Protein AF-A0A2V2VN48-F1 (afdb_monomer_lite)

Secondary structure (DSSP, 8-state):
--------------EEEEEEEETTEEEEEEEETTTTEEEEEEEE----TTS-----SGGGS-TTTHHHHHHHHHH--SEEEEESSS-HHHHHHHHHTT--EEEE-GGGS-GGGHHHHHHHHTTTS-HHHHHHHS-TT-HHHHHHHHHHHHHHHHTT----EEEE---S-B----HHHHHHTTS--EEPPTTGGGT-S--EE-SSHHHHH---SSHHHHHHHHHHHHS-B--HHHHHHHHHHHHHHHSGGGHHHHHHHHHHHTT---SHHHHHHHHTT---HHHHHHHHHHHHHHHHHHHHHGGGGGG-HHHHHHHHH--HHHHHHHHHHHHHHB-----TT-GGGGTS--BPTTS-HHHHHHHHHHHTHHHHHHHHHHHHHHHS-GGG-S--------GGGS--

InterPro domains:
  IPR007696 DNA mismatch repair protein MutS, core [PF05192] (177-345)
  IPR036187 DNA mismatch repair protein MutS, core domain superfamily [SSF48334] (200-385)
  IPR045076 DNA mismatch repair MutS [PTHR11361] (132-385)

Structure (mmCIF, N/CA/C/O backbone):
data_AF-A0A2V2VN48-F1
#
_entry.id   AF-A0A2V2VN48-F1
#
loop_
_atom_site.group_PDB
_atom_site.id
_atom_site.type_symbol
_atom_site.label_atom_id
_atom_site.label_alt_id
_atom_site.label_comp_id
_atom_site.label_asym_id
_atom_site.label_entity_id
_atom_site.label_seq_id
_atom_site.pdbx_PDB_ins_code
_atom_site.Cartn_x
_atom_site.Cartn_y
_atom_site.Cartn_z
_atom_site.occupancy
_atom_site.B_iso_or_equiv
_atom_site.auth_seq_id
_atom_site.auth_comp_id
_atom_site.auth_asym_id
_atom_site.auth_atom_id
_atom_site.pdbx_PDB_model_num
ATOM 1 N N . MET A 1 1 ? -18.291 12.230 -41.066 1.00 29.75 1 MET A N 1
ATOM 2 C CA . MET A 1 1 ? -18.701 10.812 -41.078 1.00 29.75 1 MET A CA 1
ATOM 3 C C . MET A 1 1 ? -17.678 10.057 -40.253 1.00 29.75 1 MET A C 1
ATOM 5 O O . MET A 1 1 ? -16.502 10.259 -40.514 1.00 29.75 1 MET A O 1
ATOM 9 N N . SER A 1 2 ? -18.171 9.333 -39.237 1.00 27.48 2 SER A N 1
ATOM 10 C CA . SER A 1 2 ? -17.511 8.338 -38.359 1.00 27.48 2 SER A CA 1
ATOM 11 C C . SER A 1 2 ? -16.099 8.689 -37.853 1.00 27.48 2 SER A C 1
ATOM 13 O O . SER A 1 2 ? -15.142 8.625 -38.608 1.00 27.48 2 SER A O 1
ATOM 15 N N . GLY A 1 3 ? -15.881 9.075 -36.596 1.00 31.27 3 GLY A N 1
ATOM 16 C CA . GLY A 1 3 ? -16.384 8.403 -35.397 1.00 31.27 3 GLY A CA 1
ATOM 17 C C . GLY A 1 3 ? -15.430 7.270 -35.024 1.00 31.27 3 GLY A C 1
ATOM 18 O O . GLY A 1 3 ? -15.748 6.115 -35.269 1.00 31.27 3 GLY A O 1
ATOM 19 N N . ILE A 1 4 ? -14.267 7.612 -34.463 1.00 28.06 4 ILE A N 1
ATOM 20 C CA . ILE A 1 4 ? -13.480 6.682 -33.649 1.00 28.06 4 ILE A CA 1
ATOM 21 C C . ILE A 1 4 ? -13.774 7.103 -32.217 1.00 28.06 4 ILE A C 1
ATOM 23 O O . ILE A 1 4 ? -13.227 8.068 -31.692 1.00 28.06 4 ILE A O 1
ATOM 27 N N . CYS A 1 5 ? -14.801 6.465 -31.670 1.00 27.95 5 CYS A N 1
ATOM 28 C CA . CYS A 1 5 ? -15.087 6.497 -30.255 1.00 27.95 5 CYS A CA 1
ATOM 29 C C . CYS A 1 5 ? -14.060 5.548 -29.639 1.00 27.95 5 CYS A C 1
ATOM 31 O O . CYS A 1 5 ? -14.266 4.338 -29.650 1.00 27.95 5 CYS A O 1
ATOM 33 N N . ASP A 1 6 ? -12.925 6.092 -29.198 1.00 27.70 6 ASP A N 1
ATOM 34 C CA . ASP A 1 6 ? -12.092 5.412 -28.214 1.00 27.70 6 ASP A CA 1
ATOM 35 C C . ASP A 1 6 ? -12.954 5.300 -26.956 1.00 27.70 6 ASP A C 1
ATOM 37 O O . ASP A 1 6 ? -13.036 6.216 -26.137 1.00 27.70 6 ASP A O 1
ATOM 41 N N . THR A 1 7 ? -13.693 4.200 -26.843 1.00 31.44 7 THR A N 1
ATOM 42 C CA . THR A 1 7 ? -14.237 3.759 -25.568 1.00 31.44 7 THR A CA 1
ATOM 43 C C . THR A 1 7 ? -13.041 3.332 -24.734 1.00 31.44 7 THR A C 1
ATOM 45 O O . THR A 1 7 ? -12.671 2.159 -24.704 1.00 31.44 7 THR A O 1
ATOM 48 N N . GLU A 1 8 ? -12.394 4.307 -24.096 1.00 36.44 8 GLU A N 1
ATOM 49 C CA . GLU A 1 8 ? -11.676 4.058 -22.859 1.00 36.44 8 GLU A CA 1
ATOM 50 C C . GLU A 1 8 ? -12.706 3.440 -21.907 1.00 36.44 8 GLU A C 1
ATOM 52 O O . GLU A 1 8 ? -13.520 4.138 -21.305 1.00 36.44 8 GLU A O 1
ATOM 57 N N . GLU A 1 9 ? -12.729 2.110 -21.816 1.00 34.31 9 GLU A N 1
ATOM 58 C CA . GLU A 1 9 ? -13.265 1.448 -20.636 1.00 34.31 9 GLU A CA 1
ATOM 59 C C . GLU A 1 9 ? -12.381 1.904 -19.471 1.00 34.31 9 GLU A C 1
ATOM 61 O O . GLU A 1 9 ? -11.360 1.293 -19.147 1.00 34.31 9 GLU A O 1
ATOM 66 N N . GLU A 1 10 ? -12.729 3.043 -18.867 1.00 38.78 10 GLU A N 1
ATOM 67 C CA . GLU A 1 10 ? -12.328 3.345 -17.505 1.00 38.78 10 GLU A CA 1
ATOM 68 C C . GLU A 1 10 ? -12.779 2.145 -16.678 1.00 38.78 10 GLU A C 1
ATOM 70 O O . GLU A 1 10 ? -13.970 1.959 -16.427 1.00 38.78 10 GLU A O 1
ATOM 75 N N . ILE A 1 11 ? -11.828 1.277 -16.320 1.00 47.75 11 ILE A N 1
ATOM 76 C CA . ILE A 1 11 ? -12.062 0.182 -15.387 1.00 47.75 11 ILE A CA 1
ATOM 77 C C . ILE A 1 11 ? -12.664 0.836 -14.150 1.00 47.75 11 ILE A C 1
ATOM 79 O O . ILE A 1 11 ? -11.958 1.530 -13.416 1.00 47.75 11 ILE A O 1
ATOM 83 N N . ALA A 1 12 ? -13.975 0.670 -13.964 1.00 58.69 12 ALA A N 1
ATOM 84 C CA . ALA A 1 12 ? -14.684 1.285 -12.860 1.00 58.69 12 ALA A CA 1
ATOM 85 C C . ALA A 1 12 ? -13.992 0.846 -11.568 1.00 58.69 12 ALA A C 1
ATOM 87 O O . ALA A 1 12 ? -13.965 -0.340 -11.230 1.00 58.69 12 ALA A O 1
ATOM 88 N N . THR A 1 13 ? -13.365 1.793 -10.878 1.00 74.00 13 THR A N 1
ATOM 89 C CA . THR A 1 13 ? -12.695 1.530 -9.609 1.00 74.00 13 THR A CA 1
ATOM 90 C C . THR A 1 13 ? -13.761 1.419 -8.530 1.00 74.00 13 THR A C 1
ATOM 92 O O . THR A 1 13 ? -14.612 2.301 -8.416 1.00 74.00 13 THR A O 1
ATOM 95 N N . TYR A 1 14 ? -13.740 0.348 -7.747 1.00 85.75 14 TYR A N 1
ATOM 96 C CA . TYR A 1 14 ? -14.704 0.116 -6.680 1.00 85.75 14 TYR A CA 1
ATOM 97 C C . TYR A 1 14 ? -14.052 -0.613 -5.512 1.00 85.75 14 TYR A C 1
ATOM 99 O O . TYR A 1 14 ? -13.048 -1.308 -5.675 1.00 85.75 14 TYR A O 1
ATOM 107 N N . GLU A 1 15 ? -14.661 -0.475 -4.335 1.00 90.31 15 GLU A N 1
ATOM 108 C CA . GLU A 1 15 ? -14.237 -1.192 -3.136 1.00 90.31 15 GLU A CA 1
ATOM 109 C C . GLU A 1 15 ? -15.188 -2.346 -2.797 1.00 90.31 15 GLU A C 1
ATOM 111 O O . GLU A 1 15 ? -16.396 -2.274 -3.050 1.00 90.31 15 GLU A O 1
ATOM 116 N N . VAL A 1 16 ? -14.641 -3.411 -2.215 1.00 96.50 16 VAL A N 1
ATOM 117 C CA . VAL A 1 16 ? -15.399 -4.511 -1.600 1.00 96.50 16 VAL A CA 1
ATOM 118 C C . VAL A 1 16 ? -14.973 -4.608 -0.149 1.00 96.50 16 VAL A C 1
ATOM 120 O O . VAL A 1 16 ? -13.782 -4.655 0.142 1.00 96.50 16 VAL A O 1
ATOM 123 N N . VAL A 1 17 ? -15.938 -4.643 0.760 1.00 97.38 17 VAL A N 1
ATOM 124 C CA . VAL A 1 17 ? -15.679 -4.526 2.194 1.00 97.38 17 VAL A CA 1
ATOM 125 C C . VAL A 1 17 ? -16.260 -5.721 2.940 1.00 97.38 17 VAL A C 1
ATOM 127 O O . VAL A 1 17 ? -17.309 -6.234 2.570 1.00 97.38 17 VAL A O 1
ATOM 130 N N . SER A 1 18 ? -15.591 -6.153 4.001 1.00 97.88 18 SER A N 1
ATOM 131 C CA . SER A 1 18 ? -16.064 -7.117 4.992 1.00 97.88 18 SER A CA 1
ATOM 132 C C . SER A 1 18 ? -16.008 -6.471 6.371 1.00 97.88 18 SER A C 1
ATOM 134 O O . SER A 1 18 ? -14.987 -5.884 6.736 1.00 97.88 18 SER A O 1
ATOM 136 N N . LEU A 1 19 ? -17.114 -6.537 7.108 1.00 96.44 19 LEU A N 1
ATOM 137 C CA . LEU A 1 19 ? -17.327 -5.829 8.367 1.00 96.44 19 LEU A CA 1
ATOM 138 C C . LEU A 1 19 ? -18.039 -6.731 9.376 1.00 96.44 19 LEU A C 1
ATOM 140 O O . LEU A 1 19 ? -19.053 -7.350 9.055 1.00 96.44 19 LEU A O 1
ATOM 144 N N . LEU A 1 20 ? -17.553 -6.758 10.615 1.00 96.19 20 LEU A N 1
ATOM 145 C CA . LEU A 1 20 ? -18.243 -7.407 11.731 1.00 96.19 20 LEU A CA 1
ATOM 146 C C . LEU A 1 20 ? -17.950 -6.721 13.066 1.00 96.19 20 LEU A C 1
ATOM 148 O O . LEU A 1 20 ? -16.926 -6.062 13.227 1.00 96.19 20 LEU A O 1
ATOM 152 N N . VAL A 1 21 ? -18.844 -6.937 14.030 1.00 93.38 21 VAL A N 1
ATOM 153 C CA . VAL A 1 21 ? -18.635 -6.645 15.452 1.00 93.38 21 VAL A CA 1
ATOM 154 C C . VAL A 1 21 ? -18.591 -7.957 16.225 1.00 93.38 21 VAL A C 1
ATOM 156 O O . VAL A 1 21 ? -19.488 -8.792 16.090 1.00 93.38 21 VAL A O 1
ATOM 159 N N . PHE A 1 22 ? -17.591 -8.112 17.090 1.00 91.94 22 PHE A N 1
ATOM 160 C CA . PHE A 1 22 ? -17.479 -9.236 18.016 1.00 91.94 22 PHE A CA 1
ATOM 161 C C . PHE A 1 22 ? -16.779 -8.794 19.308 1.00 91.94 22 PHE A C 1
ATOM 163 O O . PHE A 1 22 ? -15.858 -8.000 19.257 1.00 91.94 22 PHE A O 1
ATOM 170 N N . HIS A 1 23 ? -17.247 -9.245 20.482 1.00 82.19 23 HIS A N 1
ATOM 171 C CA . HIS A 1 23 ? -16.643 -8.940 21.801 1.00 82.19 23 HIS A CA 1
ATOM 172 C C . HIS A 1 23 ? -16.127 -7.500 22.039 1.00 82.19 23 HIS A C 1
ATOM 174 O O . HIS A 1 23 ? -15.129 -7.324 22.720 1.00 82.19 23 HIS A O 1
ATOM 180 N N . HIS A 1 24 ? -16.886 -6.483 21.603 1.00 85.81 24 HIS A N 1
ATOM 181 C CA . HIS A 1 24 ? -16.539 -5.050 21.727 1.00 85.81 24 HIS A CA 1
ATOM 182 C C . HIS A 1 24 ? -15.417 -4.580 20.801 1.00 85.81 24 HIS A C 1
ATOM 184 O O . HIS A 1 24 ? -14.768 -3.571 21.059 1.00 85.81 24 HIS A O 1
ATOM 190 N N . GLU A 1 25 ? -15.214 -5.280 19.699 1.00 90.25 25 GLU A N 1
ATOM 191 C CA . GLU A 1 25 ? -14.286 -4.906 18.647 1.00 90.25 25 GLU A CA 1
ATOM 192 C C . GLU A 1 25 ? -15.006 -4.948 17.303 1.00 90.25 25 GLU A C 1
ATOM 194 O O . GLU A 1 25 ? -15.944 -5.722 17.091 1.00 90.25 25 GLU A O 1
ATOM 199 N N . VAL A 1 26 ? -14.573 -4.079 16.400 1.00 92.62 26 VAL A N 1
ATOM 200 C CA . VAL A 1 26 ? -15.017 -4.017 15.013 1.00 92.62 26 VAL A CA 1
ATOM 201 C C . VAL A 1 26 ? -13.854 -4.444 14.137 1.00 92.62 26 VAL A C 1
ATOM 203 O O . VAL A 1 26 ? -12.801 -3.804 14.139 1.00 92.62 26 VAL A O 1
ATOM 206 N N . GLY A 1 27 ? -14.061 -5.505 13.367 1.00 94.31 27 GLY A N 1
ATOM 207 C CA . GLY A 1 27 ? -13.138 -5.941 12.329 1.00 94.31 27 GLY A CA 1
ATOM 208 C C . GLY A 1 27 ? -13.558 -5.374 10.982 1.00 94.31 27 GLY A C 1
ATOM 209 O O . GLY A 1 27 ? -14.730 -5.450 10.609 1.00 94.31 27 GLY A O 1
ATOM 210 N N . LEU A 1 28 ? -12.595 -4.831 10.242 1.00 95.19 28 LEU A N 1
ATOM 211 C CA . LEU A 1 28 ? -12.764 -4.373 8.868 1.00 95.19 28 LEU A CA 1
ATOM 212 C C . LEU A 1 28 ? -11.698 -5.018 7.981 1.00 95.19 28 LEU A C 1
ATOM 214 O O . LEU A 1 28 ? -10.512 -4.986 8.307 1.00 95.19 28 LEU A O 1
ATOM 218 N N . ALA A 1 29 ? -12.109 -5.495 6.810 1.00 96.62 29 ALA A N 1
ATOM 219 C CA . ALA A 1 29 ? -11.224 -5.716 5.674 1.00 96.62 29 ALA A CA 1
ATOM 220 C C . ALA A 1 29 ? -11.811 -5.033 4.427 1.00 96.62 29 ALA A C 1
ATOM 222 O O . ALA A 1 29 ? -12.998 -5.181 4.151 1.00 96.62 29 ALA A O 1
ATOM 223 N N . SER A 1 30 ? -11.007 -4.284 3.672 1.00 95.81 30 SER A N 1
ATOM 224 C CA . SER A 1 30 ? -11.415 -3.595 2.440 1.00 95.81 30 SER A CA 1
ATOM 225 C C . SER A 1 30 ? -10.459 -3.911 1.296 1.00 95.81 30 SER A C 1
ATOM 227 O O . SER A 1 30 ? -9.242 -3.857 1.467 1.00 95.81 30 SER A O 1
ATOM 229 N N . TYR A 1 31 ? -11.018 -4.213 0.130 1.00 96.50 31 TYR A N 1
ATOM 230 C CA . TYR A 1 31 ? -10.322 -4.411 -1.134 1.00 96.50 31 TYR A CA 1
ATOM 231 C C . TYR A 1 31 ? -10.534 -3.218 -2.061 1.00 96.50 31 TYR A C 1
ATOM 233 O O . TYR A 1 31 ? -11.675 -2.825 -2.290 1.00 96.50 31 TYR A O 1
ATOM 241 N N . ASP A 1 32 ? -9.454 -2.709 -2.652 1.00 91.44 32 ASP A N 1
ATOM 242 C CA . ASP A 1 32 ? -9.470 -1.644 -3.660 1.00 91.44 32 ASP A CA 1
ATOM 243 C C . ASP A 1 32 ? -9.144 -2.216 -5.049 1.00 91.44 32 ASP A C 1
ATOM 245 O O . ASP A 1 32 ? -8.025 -2.680 -5.292 1.00 91.44 32 ASP A O 1
ATOM 249 N N . SER A 1 33 ? -10.101 -2.154 -5.985 1.00 89.88 33 SER A N 1
ATOM 250 C CA . SER A 1 33 ? -9.926 -2.714 -7.331 1.00 89.88 33 SER A CA 1
ATOM 251 C C . SER A 1 33 ? -8.897 -1.970 -8.190 1.00 89.88 33 SER A C 1
ATOM 253 O O . SER A 1 33 ? -8.321 -2.569 -9.099 1.00 89.88 33 SER A O 1
ATOM 255 N N . ALA A 1 34 ? -8.598 -0.700 -7.898 1.00 84.12 34 ALA A N 1
ATOM 256 C CA . ALA A 1 34 ? -7.610 0.075 -8.651 1.00 84.12 34 ALA A CA 1
ATOM 257 C C . ALA A 1 34 ? -6.176 -0.399 -8.365 1.00 84.12 34 ALA A C 1
ATOM 259 O O . ALA A 1 34 ? -5.296 -0.414 -9.239 1.00 84.12 34 ALA A O 1
ATOM 260 N N . THR A 1 35 ? -5.930 -0.767 -7.109 1.00 85.19 35 THR A N 1
ATOM 261 C CA . THR A 1 35 ? -4.603 -1.144 -6.610 1.00 85.19 35 THR A CA 1
ATOM 262 C C . THR A 1 35 ? -4.446 -2.648 -6.417 1.00 85.19 35 THR A C 1
ATOM 264 O O . THR A 1 35 ? -3.309 -3.130 -6.394 1.00 85.19 35 THR A O 1
ATOM 267 N N . CYS A 1 36 ? -5.564 -3.378 -6.378 1.00 90.62 36 CYS A N 1
ATOM 268 C CA . CYS A 1 36 ? -5.677 -4.796 -6.048 1.00 90.62 36 CYS A CA 1
ATOM 269 C C . CYS A 1 36 ? -5.206 -5.110 -4.617 1.00 90.62 36 CYS A C 1
ATOM 271 O O . CYS A 1 36 ? -4.764 -6.221 -4.341 1.00 90.62 36 CYS A O 1
ATOM 273 N N . GLN A 1 37 ? -5.234 -4.125 -3.719 1.00 91.31 37 GLN A N 1
ATOM 274 C CA . GLN A 1 37 ? -4.750 -4.252 -2.345 1.00 91.31 37 GLN A CA 1
ATOM 275 C C . GLN A 1 37 ? -5.899 -4.569 -1.394 1.00 91.31 37 GLN A C 1
ATOM 277 O O . GLN A 1 37 ? -6.984 -4.000 -1.523 1.00 91.31 37 GLN A O 1
ATOM 282 N N . VAL A 1 38 ? -5.632 -5.434 -0.417 1.00 95.12 38 VAL A N 1
ATOM 283 C CA . VAL A 1 38 ? -6.511 -5.656 0.733 1.00 95.12 38 VAL A CA 1
ATOM 284 C C . VAL A 1 38 ? -5.900 -4.984 1.951 1.00 95.12 38 VAL A C 1
ATOM 286 O O . VAL A 1 38 ? -4.770 -5.263 2.342 1.00 95.12 38 VAL A O 1
ATOM 289 N N . SER A 1 39 ? -6.674 -4.101 2.561 1.00 93.19 39 SER A N 1
ATOM 290 C CA . SER A 1 39 ? -6.358 -3.464 3.832 1.00 93.19 39 SER A CA 1
ATOM 291 C C . SER A 1 39 ? -7.234 -4.048 4.933 1.00 93.19 39 SER A C 1
ATOM 293 O O . SER A 1 39 ? -8.418 -4.287 4.703 1.00 93.19 39 SER A O 1
ATOM 295 N N . CYS A 1 40 ? -6.683 -4.290 6.117 1.00 94.38 40 CYS A N 1
ATOM 296 C CA . CYS A 1 40 ? -7.452 -4.791 7.255 1.00 94.38 40 CYS A CA 1
ATOM 297 C C . CYS A 1 40 ? -7.116 -4.032 8.538 1.00 94.38 40 CYS A C 1
ATOM 299 O O . CYS A 1 40 ? -6.000 -3.544 8.703 1.00 94.38 40 CYS A O 1
ATOM 301 N N . SER A 1 41 ? -8.088 -3.895 9.432 1.00 91.75 41 SER A N 1
ATOM 302 C CA . SER A 1 41 ? -7.910 -3.211 10.712 1.00 91.75 41 SER A CA 1
ATOM 303 C C . SER A 1 41 ? -8.900 -3.721 11.751 1.00 91.75 41 SER A C 1
ATOM 305 O O . SER A 1 41 ? -10.026 -4.083 11.406 1.00 91.75 41 SER A O 1
ATOM 307 N N . GLU A 1 42 ? -8.512 -3.658 13.019 1.00 91.06 42 GLU A N 1
ATOM 308 C CA . GLU A 1 42 ? -9.390 -3.881 14.167 1.00 91.06 42 GLU A CA 1
ATOM 309 C C . GLU A 1 42 ? -9.540 -2.594 14.962 1.00 91.06 42 GLU A C 1
ATOM 311 O O . GLU A 1 42 ? -8.595 -1.812 15.054 1.00 91.06 42 GLU A O 1
ATOM 316 N N . SER A 1 43 ? -10.708 -2.345 15.543 1.00 87.31 43 SER A N 1
ATOM 317 C CA . SER A 1 43 ? -10.867 -1.217 16.449 1.00 87.31 43 SER A CA 1
ATOM 318 C C . SER A 1 43 ? -11.821 -1.507 17.591 1.00 87.31 43 SER A C 1
ATOM 320 O O . SER A 1 43 ? -12.861 -2.126 17.390 1.00 87.31 43 SER A O 1
ATOM 322 N N . ALA A 1 44 ? -11.481 -1.023 18.783 1.00 84.38 44 ALA A N 1
ATOM 323 C CA . ALA A 1 44 ? -12.336 -1.145 19.950 1.00 84.38 44 ALA A CA 1
ATOM 324 C C . ALA A 1 44 ? -13.646 -0.366 19.752 1.00 84.38 44 ALA A C 1
ATOM 326 O O . ALA A 1 44 ? -13.646 0.781 19.307 1.00 84.38 44 ALA A O 1
ATOM 327 N N . ALA A 1 45 ? -14.756 -0.987 20.135 1.00 82.56 45 ALA A N 1
ATOM 328 C CA . ALA A 1 45 ? -16.080 -0.397 20.174 1.00 82.56 45 ALA A CA 1
ATOM 329 C C . ALA A 1 45 ? -16.799 -0.818 21.458 1.00 82.56 45 ALA A C 1
ATOM 331 O O . ALA A 1 45 ? -17.303 -1.940 21.569 1.00 82.56 45 ALA A O 1
ATOM 332 N N . ALA A 1 46 ? -16.884 0.091 22.432 1.00 72.81 46 ALA A N 1
ATOM 333 C CA . ALA A 1 46 ? -17.549 -0.150 23.707 1.00 72.81 46 ALA A CA 1
ATOM 334 C C . ALA A 1 46 ? -19.077 -0.050 23.546 1.00 72.81 46 ALA A C 1
ATOM 336 O O . ALA A 1 46 ? -19.751 0.804 24.113 1.00 72.81 46 ALA A O 1
ATOM 337 N N . LEU A 1 47 ? -19.639 -0.954 22.745 1.00 72.75 47 LEU A N 1
ATOM 338 C CA . LEU A 1 47 ? -21.076 -1.078 22.544 1.00 72.75 47 LEU A CA 1
ATOM 339 C C . LEU A 1 47 ? -21.704 -1.705 23.793 1.00 72.75 47 LEU A C 1
ATOM 341 O O . LEU A 1 47 ? -21.332 -2.813 24.188 1.00 72.75 47 LEU A O 1
ATOM 345 N N . ASN A 1 48 ? -22.649 -1.007 24.423 1.00 63.03 48 ASN A N 1
ATOM 346 C CA . ASN A 1 48 ? -23.362 -1.517 25.591 1.00 63.03 48 ASN A CA 1
ATOM 347 C C . ASN A 1 48 ? -24.158 -2.773 25.205 1.00 63.03 48 ASN A C 1
ATOM 349 O O . ASN A 1 48 ? -25.117 -2.716 24.439 1.00 63.03 48 ASN A O 1
ATOM 353 N N . ARG A 1 49 ? -23.753 -3.932 25.735 1.00 51.12 49 ARG A N 1
ATOM 354 C CA . ARG A 1 49 ? -24.485 -5.192 25.559 1.00 51.12 49 ARG A CA 1
ATOM 355 C C . ARG A 1 49 ? -25.740 -5.155 26.428 1.00 51.12 49 ARG A C 1
ATOM 357 O O . ARG A 1 49 ? -25.629 -5.323 27.637 1.00 51.12 49 ARG A O 1
ATOM 364 N N . GLY A 1 50 ? -26.919 -4.977 25.836 1.00 49.22 50 GLY A N 1
ATOM 365 C CA . GLY A 1 50 ? -28.169 -5.229 26.564 1.00 49.22 50 GLY A CA 1
ATOM 366 C C . GLY A 1 50 ? -29.411 -4.520 26.044 1.00 49.22 50 GLY A C 1
ATOM 367 O O . GLY A 1 50 ? -30.506 -5.024 26.266 1.00 49.22 50 GLY A O 1
ATOM 368 N N . GLU A 1 51 ? -29.264 -3.412 25.325 1.00 49.66 51 GLU A N 1
ATOM 369 C CA . GLU A 1 51 ? -30.392 -2.717 24.705 1.00 49.66 51 GLU A CA 1
ATOM 370 C C . GLU A 1 51 ? -30.301 -2.898 23.191 1.00 49.66 51 GLU A C 1
ATOM 372 O O . GLU A 1 51 ? -29.240 -2.689 22.600 1.00 49.66 51 GLU A O 1
ATOM 377 N N . GLU A 1 52 ? -31.395 -3.328 22.557 1.00 56.72 52 GLU A N 1
ATOM 378 C CA . GLU A 1 52 ? -31.542 -3.203 21.107 1.00 56.72 52 GLU A CA 1
ATOM 379 C C . GLU A 1 52 ? -31.440 -1.711 20.767 1.00 56.72 52 GLU A C 1
ATOM 381 O O . GLU A 1 52 ? -32.397 -0.952 20.904 1.00 56.72 52 GLU A O 1
ATOM 386 N N . MET A 1 53 ? -30.238 -1.265 20.399 1.00 66.19 53 MET A N 1
ATOM 387 C CA . MET A 1 53 ? -30.008 0.102 19.954 1.00 66.19 53 MET A CA 1
ATOM 388 C C . MET A 1 53 ? -30.660 0.271 18.587 1.00 66.19 53 MET A C 1
ATOM 390 O O . MET A 1 53 ? -30.148 -0.216 17.581 1.00 66.19 53 MET A O 1
ATOM 394 N N . PHE A 1 54 ? -31.798 0.958 18.557 1.00 71.00 54 PHE A N 1
ATOM 395 C CA . PHE A 1 54 ? -32.449 1.340 17.314 1.00 71.00 54 PHE A CA 1
ATOM 396 C C . PHE A 1 54 ? -31.685 2.501 16.668 1.00 71.00 54 PHE A C 1
ATOM 398 O O . PHE A 1 54 ? -31.669 3.607 17.206 1.00 71.00 54 PHE A O 1
ATOM 405 N N . ILE A 1 55 ? -31.070 2.259 15.509 1.00 81.75 55 ILE A N 1
ATOM 406 C CA . ILE A 1 55 ? -30.431 3.305 14.704 1.00 81.75 55 ILE A CA 1
ATOM 407 C C . ILE A 1 55 ? -31.399 3.701 13.587 1.00 81.75 55 ILE A C 1
ATOM 409 O O . ILE A 1 55 ? -31.518 3.006 12.579 1.00 81.75 55 ILE A O 1
ATOM 413 N N . GLY A 1 56 ? -32.111 4.815 13.771 1.00 78.88 56 GLY A N 1
ATOM 414 C CA . GLY A 1 56 ? -33.045 5.341 12.770 1.00 78.88 56 GLY A CA 1
ATOM 415 C C . GLY A 1 56 ? -32.389 6.304 11.779 1.00 78.88 56 GLY A C 1
ATOM 416 O O . GLY A 1 56 ? -32.831 6.433 10.639 1.00 78.88 56 GLY A O 1
ATOM 417 N N . THR A 1 57 ? -31.333 6.987 12.212 1.00 86.38 57 THR A N 1
ATOM 418 C CA . THR A 1 57 ? -30.601 7.994 11.445 1.00 86.38 57 THR A CA 1
ATOM 419 C C . THR A 1 57 ? -29.098 7.889 11.696 1.00 86.38 57 THR A C 1
ATOM 421 O O . THR A 1 57 ? -28.648 7.291 12.671 1.00 86.38 57 THR A O 1
ATOM 424 N N . LEU A 1 58 ? -28.291 8.528 10.843 1.00 82.25 58 LEU A N 1
ATOM 425 C CA . LEU A 1 58 ? -26.834 8.585 11.031 1.00 82.25 58 LEU A CA 1
ATOM 426 C C . LEU A 1 58 ? -26.409 9.291 12.332 1.00 82.25 58 LEU A C 1
ATOM 428 O O . LEU A 1 58 ? -25.297 9.065 12.801 1.00 82.25 58 LEU A O 1
ATOM 432 N N . MET A 1 59 ? -27.278 10.120 12.918 1.00 80.88 59 MET A N 1
ATOM 433 C CA . MET A 1 59 ? -27.015 10.801 14.192 1.00 80.88 59 MET A CA 1
ATOM 434 C C . MET A 1 59 ? -27.178 9.872 15.400 1.00 80.88 59 MET A C 1
ATOM 436 O O . MET A 1 59 ? -26.641 10.165 16.464 1.00 80.88 59 MET A O 1
ATOM 440 N N . ASP A 1 60 ? -27.882 8.751 15.225 1.00 83.94 60 ASP A N 1
ATOM 441 C CA . ASP A 1 60 ? -28.118 7.757 16.277 1.00 83.94 60 ASP A CA 1
ATOM 442 C C . ASP A 1 60 ? -26.969 6.739 16.376 1.00 83.94 60 ASP A C 1
ATOM 444 O O . ASP A 1 60 ? -26.951 5.889 17.267 1.00 83.94 60 ASP A O 1
ATOM 448 N N . VAL A 1 61 ? -25.998 6.801 15.456 1.00 85.50 61 VAL A N 1
ATOM 449 C CA . VAL A 1 61 ? -24.856 5.885 15.420 1.00 85.50 61 VAL A CA 1
ATOM 450 C C . VAL A 1 61 ? -23.955 6.139 16.637 1.00 85.50 61 VAL A C 1
ATOM 452 O O . VAL A 1 61 ? -23.488 7.266 16.821 1.00 85.50 61 VAL A O 1
ATOM 455 N N . PRO A 1 62 ? -23.650 5.117 17.463 1.00 84.50 62 PRO A N 1
ATOM 456 C CA . PRO A 1 62 ? -22.785 5.285 18.626 1.00 84.50 62 PRO A CA 1
ATOM 457 C C . PRO A 1 62 ? -21.409 5.824 18.243 1.00 84.50 62 PRO A C 1
ATOM 459 O O . PRO A 1 62 ? -20.796 5.335 17.294 1.00 84.50 62 PRO A O 1
ATOM 462 N N . GLY A 1 63 ? -20.892 6.776 19.026 1.00 78.69 63 GLY A N 1
ATOM 463 C CA . GLY A 1 63 ? -19.628 7.471 18.746 1.00 78.69 63 GLY A CA 1
ATOM 464 C C . GLY A 1 63 ? -18.441 6.546 18.454 1.00 78.69 63 GLY A C 1
ATOM 465 O O . GLY A 1 63 ? -17.608 6.866 17.610 1.00 78.69 63 GLY A O 1
ATOM 466 N N . ASP A 1 64 ? -18.401 5.372 19.085 1.00 79.94 64 ASP A N 1
ATOM 467 C CA . ASP A 1 64 ? -17.342 4.375 18.896 1.00 79.94 64 ASP A CA 1
ATOM 468 C C . ASP A 1 64 ? -17.358 3.693 17.517 1.00 79.94 64 ASP A C 1
ATOM 470 O O . ASP A 1 64 ? -16.342 3.148 17.088 1.00 79.94 64 ASP A O 1
ATOM 474 N N . ILE A 1 65 ? -18.488 3.733 16.802 1.00 86.56 65 ILE A N 1
ATOM 475 C CA . ILE A 1 65 ? -18.647 3.149 15.461 1.00 86.56 65 ILE A CA 1
ATOM 476 C C . ILE A 1 65 ? -19.081 4.166 14.394 1.00 86.56 65 ILE A C 1
ATOM 478 O O . ILE A 1 65 ? -19.267 3.789 13.239 1.00 86.56 65 ILE A O 1
ATOM 482 N N . VAL A 1 66 ? -19.181 5.461 14.725 1.00 85.19 66 VAL A N 1
ATOM 483 C CA . VAL A 1 66 ? -19.467 6.542 13.751 1.00 85.19 66 VAL A CA 1
ATOM 484 C C . VAL A 1 66 ? -18.478 6.530 12.584 1.00 85.19 66 VAL A C 1
ATOM 486 O O . VAL A 1 66 ? -18.852 6.802 11.440 1.00 85.19 66 VAL A O 1
ATOM 489 N N . TRP A 1 67 ? -17.223 6.159 12.843 1.00 84.38 67 TRP A N 1
ATOM 490 C CA . TRP A 1 67 ? -16.202 6.032 11.805 1.00 84.38 67 TRP A CA 1
ATOM 491 C C . TRP A 1 67 ? -16.587 5.021 10.714 1.00 84.38 67 TRP A C 1
ATOM 493 O O . TRP A 1 67 ? -16.213 5.215 9.559 1.00 84.38 67 TRP A O 1
ATOM 503 N N . VAL A 1 68 ? -17.362 3.975 11.038 1.00 89.00 68 VAL A N 1
ATOM 504 C CA . VAL A 1 68 ? -17.833 2.984 10.058 1.00 89.00 68 VAL A CA 1
ATOM 505 C C . VAL A 1 68 ? -18.768 3.659 9.062 1.00 89.00 68 VAL A C 1
ATOM 507 O O . VAL A 1 68 ? -18.586 3.522 7.854 1.00 89.00 68 VAL A O 1
ATOM 510 N N . ALA A 1 69 ? -19.726 4.450 9.553 1.00 88.75 69 ALA A N 1
ATOM 511 C CA . ALA A 1 69 ? -20.650 5.193 8.702 1.00 88.75 69 ALA A CA 1
ATOM 512 C C . ALA A 1 69 ? -19.900 6.173 7.784 1.00 88.75 69 ALA A C 1
ATOM 514 O O . ALA A 1 69 ? -20.153 6.235 6.581 1.00 88.75 69 ALA A O 1
ATOM 515 N N . GLN A 1 70 ? -18.921 6.898 8.329 1.00 83.12 70 GLN A N 1
ATOM 516 C CA . GLN A 1 70 ? -18.084 7.822 7.557 1.00 83.12 70 GLN A CA 1
ATOM 517 C C . GLN A 1 70 ? -17.259 7.103 6.489 1.00 83.12 70 GLN A C 1
ATOM 519 O O . GLN A 1 70 ? -17.186 7.567 5.350 1.00 83.12 70 GLN A O 1
ATOM 524 N N . PHE A 1 71 ? -16.668 5.960 6.839 1.00 85.69 71 PHE A N 1
ATOM 525 C CA . PHE A 1 71 ? -15.923 5.124 5.908 1.00 85.69 71 PHE A CA 1
ATOM 526 C C . PHE A 1 71 ? -16.815 4.673 4.745 1.00 85.69 71 PHE A C 1
ATOM 528 O O . PHE A 1 71 ? -16.455 4.884 3.587 1.00 85.69 71 PHE A O 1
ATOM 535 N N . LEU A 1 72 ? -18.008 4.142 5.031 1.00 89.69 72 LEU A N 1
ATOM 536 C CA . LEU A 1 72 ? -18.951 3.682 4.008 1.00 89.69 72 LEU A CA 1
ATOM 537 C C . LEU A 1 72 ? -19.445 4.825 3.108 1.00 89.69 72 LEU A C 1
ATOM 539 O O . LEU A 1 72 ? -19.487 4.661 1.890 1.00 89.69 72 LEU A O 1
ATOM 543 N N . LEU A 1 73 ? -19.753 5.996 3.672 1.00 85.31 73 LEU A N 1
ATOM 544 C CA . LEU A 1 73 ? -20.182 7.175 2.906 1.00 85.31 73 LEU A CA 1
ATOM 545 C C . LEU A 1 73 ? -19.066 7.755 2.029 1.00 85.31 73 LEU A C 1
ATOM 547 O O . LEU A 1 73 ? -19.337 8.252 0.933 1.00 85.31 73 LEU A O 1
ATOM 551 N N . SER A 1 74 ? -17.822 7.708 2.510 1.00 80.69 74 SER A N 1
ATOM 552 C CA . SER A 1 74 ? -16.657 8.222 1.790 1.00 80.69 74 SER A CA 1
ATOM 553 C C . SER A 1 74 ? -16.220 7.281 0.671 1.00 80.69 74 SER A C 1
ATOM 555 O O . SER A 1 74 ? -15.995 7.732 -0.451 1.00 80.69 74 SER A O 1
ATOM 557 N N . LYS A 1 75 ? -16.103 5.984 0.970 1.00 82.38 75 LYS A N 1
ATOM 558 C CA . LYS A 1 75 ? -15.599 4.974 0.035 1.00 82.38 75 LYS A CA 1
ATOM 559 C C . LYS A 1 75 ? -16.653 4.448 -0.923 1.00 82.38 75 LYS A C 1
ATOM 561 O O . LYS A 1 75 ? -16.300 4.040 -2.024 1.00 82.38 75 LYS A O 1
ATOM 566 N N . LYS A 1 76 ? -17.927 4.471 -0.518 1.00 86.88 76 LYS A N 1
ATOM 567 C CA . LYS A 1 76 ? -19.072 3.953 -1.284 1.00 86.88 76 LYS A CA 1
ATOM 568 C C . LYS A 1 76 ? -18.773 2.575 -1.891 1.00 86.88 76 LYS A C 1
ATOM 570 O O . LYS A 1 76 ? -18.795 2.426 -3.115 1.00 86.88 76 LYS A O 1
ATOM 575 N N . PRO A 1 77 ? -18.443 1.573 -1.055 1.00 93.56 77 PRO A N 1
ATOM 576 C CA . PRO A 1 77 ? -18.104 0.248 -1.547 1.00 93.56 77 PRO A CA 1
ATOM 577 C C . PRO A 1 77 ? -19.264 -0.348 -2.345 1.00 93.56 77 PRO A C 1
ATOM 579 O O . PRO A 1 77 ? -20.438 -0.166 -2.017 1.00 93.56 77 PRO A O 1
ATOM 582 N N . LYS A 1 78 ? -18.920 -1.102 -3.389 1.00 94.50 78 LYS A N 1
ATOM 583 C CA . LYS A 1 78 ? -19.888 -1.784 -4.253 1.00 94.50 78 LYS A CA 1
ATOM 584 C C . LYS A 1 78 ? -20.645 -2.871 -3.496 1.00 94.50 78 LYS A C 1
ATOM 586 O O . LYS A 1 78 ? -21.802 -3.136 -3.812 1.00 94.50 78 LYS A O 1
ATOM 591 N N . VAL A 1 79 ? -19.977 -3.519 -2.543 1.00 95.62 79 VAL A N 1
ATOM 592 C CA . VAL A 1 79 ? -20.516 -4.601 -1.713 1.00 95.62 79 VAL A CA 1
ATOM 593 C C . VAL A 1 79 ? -19.911 -4.519 -0.315 1.00 95.62 79 VAL A C 1
ATOM 595 O O . VAL A 1 79 ? -18.707 -4.297 -0.175 1.00 95.62 79 VAL A O 1
ATOM 598 N N . VAL A 1 80 ? -20.741 -4.757 0.702 1.00 97.81 80 VAL A N 1
ATOM 599 C CA . VAL A 1 80 ? -20.325 -4.940 2.096 1.00 97.81 80 VAL A CA 1
ATOM 600 C C . VAL A 1 80 ? -20.803 -6.300 2.603 1.00 97.81 80 VAL A C 1
ATOM 602 O O . VAL A 1 80 ? -22.004 -6.551 2.682 1.00 97.81 80 VAL A O 1
ATOM 605 N N . LEU A 1 81 ? -19.870 -7.182 2.948 1.00 98.12 81 LEU A N 1
ATOM 606 C CA . LEU A 1 81 ? -20.129 -8.470 3.585 1.00 98.12 81 LEU A CA 1
ATOM 607 C C . LEU A 1 81 ? -20.285 -8.253 5.092 1.00 98.12 81 LEU A C 1
ATOM 609 O O . LEU A 1 81 ? -19.383 -7.711 5.727 1.00 98.12 81 LEU A O 1
ATOM 613 N N . ILE A 1 82 ? -21.406 -8.689 5.664 1.00 97.75 82 ILE A N 1
ATOM 614 C CA . ILE A 1 82 ? -21.665 -8.613 7.112 1.00 97.75 82 ILE A CA 1
ATOM 615 C C . ILE A 1 82 ? -22.215 -9.967 7.570 1.00 97.75 82 ILE A C 1
ATOM 617 O O . ILE A 1 82 ? -23.021 -10.557 6.835 1.00 97.75 82 ILE A O 1
ATOM 621 N N . PRO A 1 83 ? -21.805 -10.512 8.733 1.00 97.00 83 PRO A N 1
ATOM 622 C CA . PRO A 1 83 ? -22.368 -11.763 9.213 1.00 97.00 83 PRO A CA 1
ATOM 623 C C . PRO A 1 83 ? -23.870 -11.607 9.456 1.00 97.00 83 PRO A C 1
ATOM 625 O O . PRO A 1 83 ? -24.328 -10.615 10.021 1.00 97.00 83 PRO A O 1
ATOM 628 N N . SER A 1 84 ? -24.648 -12.620 9.076 1.00 93.69 84 SER A N 1
ATOM 629 C CA . SER A 1 84 ? -26.109 -12.608 9.221 1.00 93.69 84 SER A CA 1
ATOM 630 C C . SER A 1 84 ? -26.600 -12.600 10.678 1.00 93.69 84 SER A C 1
ATOM 632 O O . SER A 1 84 ? -27.803 -12.557 10.912 1.00 93.69 84 SER A O 1
ATOM 634 N N . GLY A 1 85 ? -25.698 -12.693 11.660 1.00 90.62 85 GLY A N 1
ATOM 635 C CA . GLY A 1 85 ? -26.004 -12.631 13.085 1.00 90.62 85 GLY A CA 1
ATOM 636 C C . GLY A 1 85 ? -24.851 -12.017 13.880 1.00 90.62 85 GLY A C 1
ATOM 637 O O . GLY A 1 85 ? -23.695 -12.102 13.476 1.00 90.62 85 GLY A O 1
ATOM 638 N N . GLY A 1 86 ? -25.171 -11.382 15.010 1.00 87.81 86 GLY A N 1
ATOM 639 C CA . GLY A 1 86 ? -24.187 -10.777 15.920 1.00 87.81 86 GLY A CA 1
ATOM 640 C C . GLY A 1 86 ? -23.668 -9.390 15.513 1.00 87.81 86 GLY A C 1
ATOM 641 O O . GLY A 1 86 ? -22.981 -8.758 16.305 1.00 87.81 86 GLY A O 1
ATOM 642 N N . SER A 1 87 ? -24.014 -8.884 14.324 1.00 92.31 87 SER A N 1
ATOM 643 C CA . SER A 1 87 ? -23.577 -7.568 13.818 1.00 92.31 87 SER A CA 1
ATOM 644 C C . SER A 1 87 ? -24.732 -6.697 13.300 1.00 92.31 87 SER A C 1
ATOM 646 O O . SER A 1 87 ? -24.541 -5.914 12.375 1.00 92.31 87 SER A O 1
ATOM 648 N N . GLN A 1 88 ? -25.926 -6.806 13.901 1.00 90.94 88 GLN A N 1
ATOM 649 C CA . GLN A 1 88 ? -27.129 -6.077 13.458 1.00 90.94 88 GLN A CA 1
ATOM 650 C C . GLN A 1 88 ? -26.902 -4.564 13.357 1.00 90.94 88 GLN A C 1
ATOM 652 O O . GLN A 1 88 ? -27.242 -3.956 12.351 1.00 90.94 88 GLN A O 1
ATOM 657 N N . ILE A 1 89 ? -26.210 -3.989 14.341 1.00 90.88 89 ILE A N 1
ATOM 658 C CA . ILE A 1 89 ? -25.891 -2.561 14.363 1.00 90.88 89 ILE A CA 1
ATOM 659 C C . ILE A 1 89 ? -25.115 -2.099 13.117 1.00 90.88 89 ILE A C 1
ATOM 661 O O . ILE A 1 89 ? -25.337 -1.001 12.618 1.00 90.88 89 ILE A O 1
ATOM 665 N N . LEU A 1 90 ? -24.234 -2.946 12.568 1.00 93.38 90 LEU A N 1
ATOM 666 C CA . LEU A 1 90 ? -23.498 -2.632 11.342 1.00 93.38 90 LEU A CA 1
ATOM 667 C C . LEU A 1 90 ? -24.365 -2.789 10.094 1.00 93.38 90 LEU A C 1
ATOM 669 O O . LEU A 1 90 ? -24.161 -2.054 9.132 1.00 93.38 90 LEU A O 1
ATOM 673 N N . ILE A 1 91 ? -25.320 -3.726 10.104 1.00 93.56 91 ILE A N 1
ATOM 674 C CA . ILE A 1 91 ? -26.307 -3.884 9.028 1.00 93.56 91 ILE A CA 1
ATOM 675 C C . ILE A 1 91 ? -27.151 -2.611 8.933 1.00 93.56 91 ILE A C 1
ATOM 677 O O . ILE A 1 91 ? -27.305 -2.061 7.844 1.00 93.56 91 ILE A O 1
ATOM 681 N N . ASP A 1 92 ? -27.636 -2.108 10.069 1.00 92.88 92 ASP A N 1
ATOM 682 C CA . ASP A 1 92 ? -28.456 -0.897 10.131 1.00 92.88 92 ASP A CA 1
ATOM 683 C C . ASP A 1 92 ? -27.665 0.328 9.644 1.00 92.88 92 ASP A C 1
ATOM 685 O O . ASP A 1 92 ? -28.128 1.056 8.764 1.00 92.88 92 ASP A O 1
ATOM 689 N N . VAL A 1 93 ? -26.424 0.501 10.120 1.00 92.75 93 VAL A N 1
ATOM 690 C CA . VAL A 1 93 ? -25.513 1.561 9.647 1.00 92.75 93 VAL A CA 1
ATOM 691 C C . VAL A 1 93 ? -25.275 1.467 8.137 1.00 92.75 93 VAL A C 1
ATOM 693 O O . VAL A 1 93 ? -25.378 2.470 7.433 1.00 92.75 93 VAL A O 1
ATOM 696 N N . ALA A 1 94 ? -24.981 0.276 7.614 1.00 94.06 94 ALA A N 1
ATOM 697 C CA . ALA A 1 94 ? -24.717 0.085 6.192 1.00 94.06 94 ALA A CA 1
ATOM 698 C C . ALA A 1 94 ? -25.956 0.382 5.326 1.00 94.06 94 ALA A C 1
ATOM 700 O O . ALA A 1 94 ? -25.848 1.054 4.297 1.00 94.06 94 ALA A O 1
ATOM 701 N N . ASN A 1 95 ? -27.144 -0.026 5.775 1.00 93.31 95 ASN A N 1
ATOM 702 C CA . ASN A 1 95 ? -28.402 0.298 5.105 1.00 93.31 95 ASN A CA 1
ATOM 703 C C . ASN A 1 95 ? -28.670 1.811 5.088 1.00 93.31 95 ASN A C 1
ATOM 705 O O . ASN A 1 95 ? -29.053 2.349 4.049 1.00 93.31 95 ASN A O 1
ATOM 709 N N . LEU A 1 96 ? -28.409 2.517 6.195 1.00 92.94 96 LEU A N 1
ATOM 710 C CA . LEU A 1 96 ? -28.525 3.981 6.264 1.00 92.94 96 LEU A CA 1
ATOM 711 C C . LEU A 1 96 ? -27.544 4.697 5.328 1.00 92.94 96 LEU A C 1
ATOM 713 O O . LEU A 1 96 ? -27.871 5.746 4.774 1.00 92.94 96 LEU A O 1
ATOM 717 N N . CYS A 1 97 ? -26.357 4.128 5.112 1.00 91.88 97 CYS A N 1
ATOM 718 C CA . CYS A 1 97 ? -25.390 4.629 4.135 1.00 91.88 97 CYS A CA 1
ATOM 719 C C . CYS A 1 97 ? -25.769 4.315 2.675 1.00 91.88 97 CYS A C 1
ATOM 721 O O . CYS A 1 97 ? -25.093 4.799 1.765 1.00 91.88 97 CYS A O 1
ATOM 723 N N . GLY A 1 98 ? -26.813 3.514 2.432 1.00 92.69 98 GLY A N 1
ATOM 724 C CA . GLY A 1 98 ? -27.260 3.128 1.092 1.00 92.69 98 GLY A CA 1
ATOM 725 C C . GLY A 1 98 ? -26.277 2.223 0.344 1.00 92.69 98 GLY A C 1
ATOM 726 O O . GLY A 1 98 ? -26.260 2.232 -0.888 1.00 92.69 98 GLY A O 1
ATOM 727 N N . VAL A 1 99 ? -25.432 1.476 1.062 1.00 94.38 99 VAL A N 1
ATOM 728 C CA . VAL A 1 99 ? -24.497 0.514 0.457 1.00 94.38 99 VAL A CA 1
ATOM 729 C C . VAL A 1 99 ? -25.154 -0.857 0.297 1.00 94.38 99 VAL A C 1
ATOM 731 O O . VAL A 1 99 ? -26.047 -1.235 1.050 1.00 94.38 99 VAL A O 1
ATOM 734 N N . ASN A 1 100 ? -24.705 -1.628 -0.691 1.00 95.81 100 ASN A N 1
ATOM 735 C CA . ASN A 1 100 ? -25.235 -2.966 -0.938 1.00 95.81 100 ASN A CA 1
ATOM 736 C C . ASN A 1 100 ? -24.680 -3.975 0.083 1.00 95.81 100 ASN A C 1
ATOM 738 O O . ASN A 1 100 ? -23.506 -4.350 0.013 1.00 95.81 100 ASN A O 1
ATOM 742 N N . VAL A 1 101 ? -25.525 -4.417 1.016 1.00 96.75 101 VAL A N 1
ATOM 743 C CA . VAL A 1 101 ? -25.162 -5.380 2.063 1.00 96.75 101 VAL A CA 1
ATOM 744 C C . VAL A 1 101 ? -25.427 -6.811 1.599 1.00 96.75 101 VAL A C 1
ATOM 746 O O . VAL A 1 101 ? -26.544 -7.168 1.230 1.00 96.75 101 VAL A O 1
ATOM 749 N N . VAL A 1 102 ? -24.406 -7.663 1.683 1.00 96.88 102 VAL A N 1
ATOM 750 C CA . VAL A 1 102 ? -24.505 -9.105 1.436 1.00 96.88 102 VAL A CA 1
ATOM 751 C C . VAL A 1 102 ? -24.357 -9.841 2.763 1.00 96.88 102 VAL A C 1
ATOM 753 O O . VAL A 1 102 ? -23.260 -9.976 3.316 1.00 96.88 102 VAL A O 1
ATOM 756 N N . LEU A 1 103 ? -25.484 -10.338 3.273 1.00 97.06 103 LEU A N 1
ATOM 757 C CA . LEU A 1 103 ? -25.507 -11.144 4.489 1.00 97.06 103 LEU A CA 1
ATOM 758 C C . LEU A 1 103 ? -24.768 -12.460 4.250 1.00 97.06 103 LEU A C 1
ATOM 760 O O . LEU A 1 103 ? -25.141 -13.264 3.397 1.00 97.06 103 LEU A O 1
ATOM 764 N N . THR A 1 104 ? -23.709 -12.665 5.018 1.00 96.56 104 THR A N 1
ATOM 765 C CA . THR A 1 104 ? -22.791 -13.791 4.865 1.00 96.56 104 THR A CA 1
ATOM 766 C C . THR A 1 104 ? -22.903 -14.708 6.083 1.00 96.56 104 THR A C 1
ATOM 768 O O . THR A 1 104 ? -23.149 -14.256 7.201 1.00 96.56 104 THR A O 1
ATOM 771 N N . ALA A 1 105 ? -22.785 -16.022 5.884 1.00 96.06 105 ALA A N 1
ATOM 772 C CA . ALA A 1 105 ? -22.935 -16.975 6.981 1.00 96.06 105 ALA A CA 1
ATOM 773 C C . ALA A 1 105 ? -21.837 -16.755 8.046 1.00 96.06 105 ALA A C 1
ATOM 775 O O . ALA A 1 105 ? -20.671 -16.648 7.667 1.00 96.06 105 ALA A O 1
ATOM 776 N N . PRO A 1 106 ? -22.148 -16.767 9.360 1.00 94.94 106 PRO A N 1
ATOM 777 C CA . PRO A 1 106 ? -21.157 -16.515 10.414 1.00 94.94 106 PRO A CA 1
ATOM 778 C C . PRO A 1 106 ? -19.922 -17.426 10.354 1.00 94.94 106 PRO A C 1
ATOM 780 O O . PRO A 1 106 ? -18.827 -16.994 10.677 1.00 94.94 106 PRO A O 1
ATOM 783 N N . ARG A 1 107 ? -20.071 -18.662 9.857 1.00 94.56 107 ARG A N 1
ATOM 784 C CA . ARG A 1 107 ? -18.963 -19.616 9.647 1.00 94.56 107 ARG A CA 1
ATOM 785 C C . ARG A 1 107 ? -17.900 -19.167 8.634 1.00 94.56 107 ARG A C 1
ATOM 787 O O . ARG A 1 107 ? -16.838 -19.774 8.563 1.00 94.56 107 ARG A O 1
ATOM 794 N N . GLU A 1 108 ? -18.215 -18.193 7.780 1.00 95.38 108 GLU A N 1
ATOM 795 C CA . GLU A 1 108 ? -17.242 -17.620 6.843 1.00 95.38 108 GLU A CA 1
ATOM 796 C C . GLU A 1 108 ? -16.316 -16.621 7.555 1.00 95.38 108 GLU A C 1
ATOM 798 O O . GLU A 1 108 ? -15.211 -16.399 7.081 1.00 95.38 108 GLU A O 1
ATOM 803 N N . PHE A 1 109 ? -16.729 -16.083 8.709 1.00 96.44 109 PHE A N 1
ATOM 804 C CA . PHE A 1 109 ? -15.948 -15.189 9.572 1.00 96.44 109 PHE A CA 1
ATOM 805 C C . PHE A 1 109 ? -15.189 -15.992 10.635 1.00 96.44 109 PHE A C 1
ATOM 807 O O . PHE A 1 109 ? -15.316 -15.759 11.834 1.00 96.44 109 PHE A O 1
ATOM 814 N N . ASP A 1 110 ? -14.439 -16.996 10.188 1.00 94.81 110 ASP A N 1
ATOM 815 C CA . ASP A 1 110 ? -13.661 -17.885 11.052 1.00 94.81 110 ASP A CA 1
ATOM 816 C C . ASP A 1 110 ? -12.174 -17.533 10.956 1.00 94.81 110 ASP A C 1
ATOM 818 O O . ASP A 1 110 ? -11.556 -17.679 9.897 1.00 94.81 110 ASP A O 1
ATOM 822 N N . GLU A 1 111 ? -11.596 -17.049 12.054 1.00 93.81 111 GLU A N 1
ATOM 823 C CA . GLU A 1 111 ? -10.173 -16.712 12.123 1.00 93.81 111 GLU A CA 1
ATOM 824 C C . GLU A 1 111 ? -9.257 -17.932 11.983 1.00 93.81 111 GLU A C 1
ATOM 826 O O . GLU A 1 111 ? -8.135 -17.801 11.499 1.00 93.81 111 GLU A O 1
ATOM 831 N N . GLY A 1 112 ? -9.721 -19.135 12.345 1.00 92.69 112 GLY A N 1
ATOM 832 C CA . GLY A 1 112 ? -8.900 -20.346 12.325 1.00 92.69 112 GLY A CA 1
ATOM 833 C C . GLY A 1 112 ? -8.424 -20.714 10.919 1.00 92.69 112 GLY A C 1
ATOM 834 O O . GLY A 1 112 ? -7.386 -21.351 10.759 1.00 92.69 112 GLY A O 1
ATOM 835 N N . ARG A 1 113 ? -9.148 -20.254 9.893 1.00 92.00 113 ARG A N 1
ATOM 836 C CA . ARG A 1 113 ? -8.899 -20.558 8.478 1.00 92.00 113 ARG A CA 1
ATOM 837 C C . ARG A 1 113 ? -7.950 -19.576 7.798 1.00 92.00 113 ARG A C 1
ATOM 839 O O . ARG A 1 113 ? -7.505 -19.843 6.682 1.00 92.00 113 ARG A O 1
ATOM 846 N N . ILE A 1 114 ? -7.661 -18.429 8.419 1.00 93.94 114 ILE A N 1
ATOM 847 C CA . ILE A 1 114 ? -6.992 -17.330 7.714 1.00 93.94 114 ILE A CA 1
ATOM 848 C C . ILE A 1 114 ? -5.566 -17.684 7.297 1.00 93.94 114 ILE A C 1
ATOM 850 O O . ILE A 1 114 ? -5.154 -17.390 6.179 1.00 93.94 114 ILE A O 1
ATOM 854 N N . TRP A 1 115 ? -4.820 -18.362 8.167 1.00 92.94 115 TRP A N 1
ATOM 855 C CA . TRP A 1 115 ? -3.421 -18.694 7.909 1.00 92.94 115 TRP A CA 1
ATOM 856 C C . TRP A 1 115 ? -3.271 -19.738 6.803 1.00 92.94 115 TRP A C 1
ATOM 858 O O . TRP A 1 115 ? -2.345 -19.638 6.001 1.00 92.94 115 TRP A O 1
ATOM 868 N N . ASP A 1 116 ? -4.210 -20.681 6.715 1.00 92.38 116 ASP A N 1
ATOM 869 C CA . ASP A 1 116 ? -4.252 -21.656 5.626 1.00 92.38 116 ASP A CA 1
ATOM 870 C C . ASP A 1 116 ? -4.604 -20.970 4.300 1.00 92.38 116 ASP A C 1
ATOM 872 O O . ASP A 1 116 ? -3.952 -21.210 3.285 1.00 92.38 116 ASP A O 1
ATOM 876 N N . LEU A 1 117 ? -5.579 -20.049 4.308 1.00 92.62 117 LEU A N 1
ATOM 877 C CA . LEU A 1 117 ? -5.941 -19.252 3.129 1.00 92.62 117 LEU A CA 1
ATOM 878 C C . LEU A 1 117 ? -4.766 -18.405 2.623 1.00 92.62 117 LEU A C 1
ATOM 880 O O . LEU A 1 117 ? -4.477 -18.415 1.426 1.00 92.62 117 LEU A O 1
ATOM 884 N N . LEU A 1 118 ? -4.068 -17.704 3.523 1.00 93.12 118 LEU A N 1
ATOM 885 C CA . LEU A 1 118 ? -2.882 -16.916 3.181 1.00 93.12 118 LEU A CA 1
ATOM 886 C C . LEU A 1 118 ? -1.748 -17.804 2.652 1.00 93.12 118 LEU A C 1
ATOM 888 O O . LEU A 1 118 ? -1.081 -17.422 1.693 1.00 93.12 118 LEU A O 1
ATOM 892 N N . GLY A 1 119 ? -1.557 -18.996 3.227 1.00 91.25 119 GLY A N 1
ATOM 893 C CA . GLY A 1 119 ? -0.566 -19.967 2.758 1.00 91.25 119 GLY A CA 1
ATOM 894 C C . GLY A 1 119 ? -0.859 -20.505 1.355 1.00 91.25 119 GLY A C 1
ATOM 895 O O . GLY A 1 119 ? 0.067 -20.705 0.574 1.00 91.25 119 GLY A O 1
ATOM 896 N N . VAL A 1 120 ? -2.135 -20.691 1.000 1.00 90.94 120 VAL A N 1
ATOM 897 C CA . VAL A 1 120 ? -2.542 -21.108 -0.354 1.00 90.94 120 VAL A CA 1
ATOM 898 C C . VAL A 1 120 ? -2.379 -19.970 -1.364 1.00 90.94 120 VAL A C 1
ATOM 900 O O . VAL A 1 120 ? -1.877 -20.195 -2.462 1.00 90.94 120 VAL A O 1
ATOM 903 N N . LEU A 1 121 ? -2.793 -18.752 -1.006 1.00 90.44 121 LEU A N 1
ATOM 904 C CA . LEU A 1 121 ? -2.728 -17.586 -1.893 1.00 90.44 121 LEU A CA 1
ATOM 905 C C . LEU A 1 121 ? -1.292 -17.084 -2.119 1.00 90.44 121 LEU A C 1
ATOM 907 O O . LEU A 1 121 ? -0.955 -16.669 -3.226 1.00 90.44 121 LEU A O 1
ATOM 911 N N . TRP A 1 122 ? -0.438 -17.161 -1.097 1.00 91.88 122 TRP A N 1
ATOM 912 C CA . TRP A 1 122 ? 0.958 -16.723 -1.141 1.00 91.88 122 TRP A CA 1
ATOM 913 C C . TRP A 1 122 ? 1.898 -17.821 -0.637 1.00 91.88 122 TRP A C 1
ATOM 915 O O . TRP A 1 122 ? 2.543 -17.680 0.401 1.00 91.88 122 TRP A O 1
ATOM 925 N N . ALA A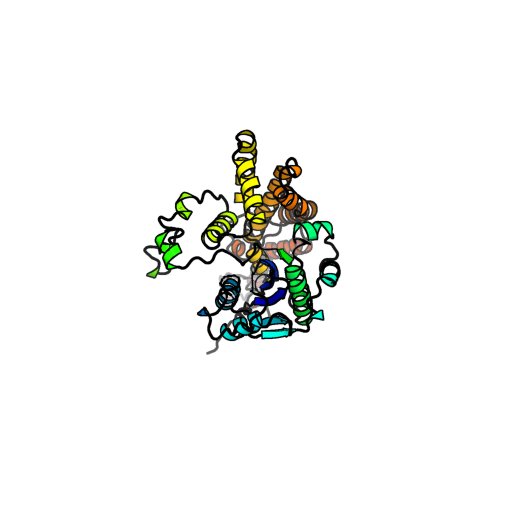 1 123 ? 2.032 -18.897 -1.418 1.00 88.31 123 ALA A N 1
ATOM 926 C CA . ALA A 1 123 ? 2.850 -20.068 -1.075 1.00 88.31 123 ALA A CA 1
ATOM 927 C C . ALA A 1 123 ? 4.323 -19.753 -0.736 1.00 88.31 123 ALA A C 1
ATOM 929 O O . ALA A 1 123 ? 4.968 -20.503 -0.005 1.00 88.31 123 ALA A O 1
ATOM 930 N N . ASN A 1 124 ? 4.852 -18.636 -1.244 1.00 85.81 124 ASN A N 1
ATOM 931 C CA . ASN A 1 124 ? 6.236 -18.212 -1.021 1.00 85.81 124 ASN A CA 1
ATOM 932 C C . ASN A 1 124 ? 6.421 -17.315 0.216 1.00 85.81 124 ASN A C 1
ATOM 934 O O . ASN A 1 124 ? 7.550 -16.919 0.495 1.00 85.81 124 ASN A O 1
ATOM 938 N N . VAL A 1 125 ? 5.349 -16.957 0.931 1.00 86.19 125 VAL A N 1
ATOM 939 C CA . VAL A 1 125 ? 5.413 -16.090 2.115 1.00 86.19 125 VAL A CA 1
ATOM 940 C C . VAL A 1 125 ? 5.275 -16.943 3.367 1.00 86.19 125 VAL A C 1
ATOM 942 O O . VAL A 1 125 ? 4.278 -17.632 3.586 1.00 86.19 125 VAL A O 1
ATOM 945 N N . THR A 1 126 ? 6.294 -16.900 4.215 1.00 88.19 126 THR A N 1
ATOM 946 C CA . THR A 1 126 ? 6.331 -17.663 5.458 1.00 88.19 126 THR A CA 1
ATOM 947 C C . THR A 1 126 ? 5.348 -17.111 6.487 1.00 88.19 126 THR A C 1
ATOM 949 O O . THR A 1 126 ? 4.987 -15.933 6.500 1.00 88.19 126 THR A O 1
ATOM 952 N N . ARG A 1 127 ? 4.962 -17.958 7.446 1.00 88.31 127 ARG A N 1
ATOM 953 C CA . ARG A 1 127 ? 4.095 -17.537 8.553 1.00 88.31 127 ARG A CA 1
ATOM 954 C C . ARG A 1 127 ? 4.718 -16.408 9.385 1.00 88.31 127 ARG A C 1
ATOM 956 O O . ARG A 1 127 ? 3.997 -15.557 9.888 1.00 88.31 127 ARG A O 1
ATOM 963 N N . LEU A 1 128 ? 6.044 -16.379 9.534 1.00 85.00 128 LEU A N 1
ATOM 964 C CA . LEU A 1 128 ? 6.737 -15.309 10.258 1.00 85.00 128 LEU A CA 1
ATOM 965 C C . LEU A 1 128 ? 6.646 -13.967 9.517 1.00 85.00 128 LEU A C 1
ATOM 967 O O . LEU A 1 128 ? 6.378 -12.945 10.144 1.00 85.00 128 LEU A O 1
ATOM 971 N N . GLU A 1 129 ? 6.816 -13.971 8.193 1.00 84.50 129 GLU A N 1
ATOM 972 C CA . GLU A 1 129 ? 6.640 -12.768 7.373 1.00 84.50 129 GLU A CA 1
ATOM 973 C C . GLU A 1 129 ? 5.207 -12.246 7.467 1.00 84.50 129 GLU A C 1
ATOM 975 O O . GLU A 1 129 ? 5.011 -11.045 7.646 1.00 84.50 129 GLU A O 1
ATOM 980 N N . TRP A 1 130 ? 4.205 -13.125 7.445 1.00 90.44 130 TRP A N 1
ATOM 981 C CA . TRP A 1 130 ? 2.817 -12.713 7.641 1.00 90.44 130 TRP A CA 1
ATOM 982 C C . TRP A 1 130 ? 2.569 -12.059 9.001 1.00 90.44 130 TRP A C 1
ATOM 984 O O . TRP A 1 130 ? 1.973 -10.986 9.051 1.00 90.44 130 TRP A O 1
ATOM 994 N N . HIS A 1 131 ? 3.104 -12.622 10.087 1.00 89.06 131 HIS A N 1
ATOM 995 C CA . HIS A 1 131 ? 3.019 -12.012 11.421 1.00 89.06 131 HIS A CA 1
ATOM 996 C C . HIS A 1 131 ? 3.713 -10.642 11.524 1.00 89.06 131 HIS A C 1
ATOM 998 O O . HIS A 1 131 ? 3.420 -9.867 12.432 1.00 89.06 131 HIS A O 1
ATOM 1004 N N . SER A 1 132 ? 4.633 -10.319 10.607 1.00 83.38 132 SER A N 1
ATOM 1005 C CA . SER A 1 132 ? 5.227 -8.977 10.521 1.00 83.38 132 SER A CA 1
ATOM 1006 C C . SER A 1 132 ? 4.314 -7.959 9.822 1.00 83.38 132 SER A C 1
ATOM 1008 O O . SER A 1 132 ? 4.462 -6.755 10.038 1.00 83.38 132 SER A O 1
ATOM 1010 N N . ARG A 1 133 ? 3.373 -8.429 8.995 1.00 84.94 133 ARG A N 1
ATOM 1011 C CA . ARG A 1 133 ? 2.436 -7.602 8.216 1.00 84.94 133 ARG A CA 1
ATOM 1012 C C . ARG A 1 133 ? 1.076 -7.458 8.892 1.00 84.94 133 ARG A C 1
ATOM 1014 O O . ARG A 1 133 ? 0.440 -6.422 8.728 1.00 84.94 133 ARG A O 1
ATOM 1021 N N . ILE A 1 134 ? 0.649 -8.498 9.608 1.00 90.75 134 ILE A N 1
ATOM 1022 C CA . ILE A 1 134 ? -0.677 -8.639 10.209 1.00 90.75 134 ILE A CA 1
ATOM 1023 C C . ILE A 1 134 ? -0.516 -9.145 11.646 1.00 90.75 134 ILE A C 1
ATOM 1025 O O . ILE A 1 134 ? 0.112 -10.179 11.886 1.00 90.75 134 ILE A O 1
ATOM 1029 N N . CYS A 1 135 ? -1.092 -8.426 12.604 1.00 87.94 135 CYS A N 1
ATOM 1030 C CA . CYS A 1 135 ? -1.100 -8.790 14.012 1.00 87.94 135 CYS A CA 1
ATOM 1031 C C . CYS A 1 135 ? -1.965 -10.046 14.238 1.00 87.94 135 CYS A C 1
ATOM 1033 O O . CYS A 1 135 ? -3.166 -10.011 13.969 1.00 87.94 135 CYS A O 1
ATOM 1035 N N . PRO A 1 136 ? -1.410 -11.150 14.777 1.00 90.50 136 PRO A N 1
ATOM 1036 C CA . PRO A 1 136 ? -2.179 -12.374 15.019 1.00 90.50 136 PRO A CA 1
ATOM 1037 C C . PRO A 1 136 ? -3.165 -12.271 16.183 1.00 90.50 136 PRO A C 1
ATOM 1039 O O . PRO A 1 136 ? -3.989 -13.162 16.349 1.00 90.50 136 PRO A O 1
ATOM 1042 N N . HIS A 1 137 ? -3.043 -11.230 17.008 1.00 90.12 137 HIS A N 1
ATOM 1043 C CA . HIS A 1 137 ? -3.903 -11.004 18.169 1.00 90.12 137 HIS A CA 1
ATOM 1044 C C . HIS A 1 137 ? -5.142 -10.169 17.838 1.00 90.12 137 HIS A C 1
ATOM 1046 O O . HIS A 1 137 ? -6.012 -10.038 18.689 1.00 90.12 137 HIS A O 1
ATOM 1052 N N . HIS A 1 138 ? -5.226 -9.616 16.623 1.00 91.69 138 HIS A N 1
ATOM 1053 C CA . HIS A 1 138 ? -6.400 -8.883 16.158 1.00 91.69 138 HIS A CA 1
ATOM 1054 C C . HIS A 1 138 ? -7.428 -9.855 15.565 1.00 91.69 138 HIS A C 1
ATOM 1056 O O . HIS A 1 138 ? -7.574 -9.994 14.346 1.00 91.69 138 HIS A O 1
ATOM 1062 N N . HIS A 1 139 ? -8.073 -10.602 16.457 1.00 94.69 139 HIS A N 1
ATOM 1063 C CA . HIS A 1 139 ? -8.944 -11.734 16.152 1.00 94.69 139 HIS A CA 1
ATOM 1064 C C . HIS A 1 139 ? -10.132 -11.354 15.251 1.00 94.69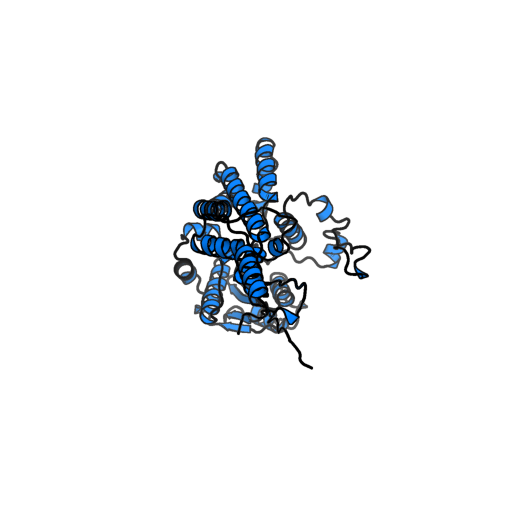 139 HIS A C 1
ATOM 1066 O O . HIS A 1 139 ? -10.417 -12.022 14.254 1.00 94.69 139 HIS A O 1
ATOM 1072 N N . VAL A 1 140 ? -10.800 -10.235 15.530 1.00 95.19 140 VAL A N 1
ATOM 1073 C CA . VAL A 1 140 ? -11.979 -9.779 14.780 1.00 95.19 140 VAL A CA 1
ATOM 1074 C C . VAL A 1 140 ? -11.583 -9.262 13.397 1.00 95.19 140 VAL A C 1
ATOM 1076 O O . VAL A 1 140 ? -12.280 -9.514 12.414 1.00 95.19 140 VAL A O 1
ATOM 1079 N N . MET A 1 141 ? -10.426 -8.614 13.261 1.00 95.44 141 MET A N 1
ATOM 1080 C CA . MET A 1 141 ? -9.870 -8.286 11.942 1.00 95.44 141 MET A CA 1
ATOM 1081 C C . MET A 1 141 ? -9.580 -9.543 11.110 1.00 95.44 141 MET A C 1
ATOM 1083 O O . MET A 1 141 ? -9.898 -9.570 9.918 1.00 95.44 141 MET A O 1
ATOM 1087 N N . LEU A 1 142 ? -9.009 -10.592 11.712 1.00 96.69 142 LEU A N 1
ATOM 1088 C CA . LEU A 1 142 ? -8.744 -11.857 11.016 1.00 96.69 142 LEU A CA 1
ATOM 1089 C C . LEU A 1 142 ? -10.040 -12.544 10.557 1.00 96.69 142 LEU A C 1
ATOM 1091 O O . LEU A 1 142 ? -10.079 -13.081 9.449 1.00 96.69 142 LEU A O 1
ATOM 1095 N N . MET A 1 143 ? -11.113 -12.465 11.351 1.00 97.00 143 MET A N 1
ATOM 1096 C CA . MET A 1 143 ? -12.455 -12.917 10.957 1.00 97.00 143 MET A CA 1
ATOM 1097 C C . MET A 1 143 ? -13.016 -12.117 9.769 1.00 97.00 143 MET A C 1
ATOM 1099 O O . MET A 1 143 ? -13.599 -12.690 8.850 1.00 97.00 143 MET A O 1
ATOM 1103 N N . ALA A 1 144 ? -12.832 -10.791 9.742 1.00 97.31 144 ALA A N 1
ATOM 1104 C CA . ALA A 1 144 ? -13.259 -9.967 8.605 1.00 97.31 144 ALA A CA 1
ATOM 1105 C C . ALA A 1 144 ? -12.525 -10.376 7.320 1.00 97.31 144 ALA A C 1
ATOM 1107 O O . ALA A 1 144 ? -13.129 -10.499 6.247 1.00 97.31 144 ALA A O 1
ATOM 1108 N N . LEU A 1 145 ? -11.217 -10.610 7.440 1.00 97.19 145 LEU A N 1
ATOM 1109 C CA . LEU A 1 145 ? -10.350 -11.003 6.337 1.00 97.19 145 LEU A CA 1
ATOM 1110 C C . LEU A 1 145 ? -10.700 -12.401 5.801 1.00 97.19 145 LEU A C 1
ATOM 1112 O O . LEU A 1 145 ? -10.690 -12.603 4.584 1.00 97.19 145 LEU A O 1
ATOM 1116 N N . SER A 1 146 ? -11.059 -13.346 6.678 1.00 97.00 146 SER A N 1
ATOM 1117 C CA . SER A 1 146 ? -11.417 -14.714 6.283 1.00 97.00 146 SER A CA 1
ATOM 1118 C C . SER A 1 146 ? -12.730 -14.803 5.506 1.00 97.00 146 SER A C 1
ATOM 1120 O O . SER A 1 146 ? -12.854 -15.682 4.655 1.00 97.00 146 SER A O 1
ATOM 1122 N N . ALA A 1 147 ? -13.654 -13.856 5.693 1.00 97.25 147 ALA A N 1
ATOM 1123 C CA . ALA A 1 147 ? -14.835 -13.725 4.842 1.00 97.25 147 ALA A CA 1
ATOM 1124 C C . ALA A 1 147 ? -14.523 -13.028 3.501 1.00 97.25 147 ALA A C 1
ATOM 1126 O O . ALA A 1 147 ? -15.056 -13.415 2.457 1.00 97.25 147 ALA A O 1
ATOM 1127 N N . LEU A 1 148 ? -13.637 -12.021 3.507 1.00 97.69 148 LEU A N 1
ATOM 1128 C CA . LEU A 1 148 ? -13.324 -11.224 2.318 1.00 97.69 148 LEU A CA 1
ATOM 1129 C C . LEU A 1 148 ? -12.528 -12.011 1.269 1.00 97.69 148 LEU A C 1
ATOM 1131 O O . LEU A 1 148 ? -12.918 -12.034 0.102 1.00 97.69 148 LEU A O 1
ATOM 1135 N N . LEU A 1 149 ? -11.421 -12.660 1.650 1.00 96.56 149 LEU A N 1
ATOM 1136 C CA . LEU A 1 149 ? -10.518 -13.299 0.680 1.00 96.56 149 LEU A CA 1
ATOM 1137 C C . LEU A 1 149 ? -11.223 -14.368 -0.180 1.00 96.56 149 LEU A C 1
ATOM 1139 O O . LEU A 1 149 ? -11.109 -14.303 -1.406 1.00 96.56 149 LEU A O 1
ATOM 1143 N N . PRO A 1 150 ? -12.024 -15.295 0.385 1.00 95.25 150 PRO A N 1
ATOM 1144 C CA . PRO A 1 150 ? -12.755 -16.273 -0.414 1.00 95.25 150 PRO A CA 1
ATOM 1145 C C . PRO A 1 150 ? -13.834 -15.655 -1.305 1.00 95.25 150 PRO A C 1
ATOM 1147 O O . PRO A 1 150 ? -14.171 -16.234 -2.337 1.00 95.25 150 PRO A O 1
ATOM 1150 N N . TYR A 1 151 ? -14.418 -14.517 -0.914 1.00 95.44 151 TYR A N 1
ATOM 1151 C CA . TYR A 1 151 ? -15.363 -13.787 -1.761 1.00 95.44 151 TYR A CA 1
ATOM 1152 C C . TYR A 1 151 ? -14.657 -13.191 -2.985 1.00 95.44 151 TYR A C 1
ATOM 1154 O O . TYR A 1 151 ? -15.148 -13.334 -4.107 1.00 95.44 151 TYR A O 1
ATOM 1162 N N . LEU A 1 152 ? -13.481 -12.585 -2.786 1.00 95.00 152 LEU A N 1
ATOM 1163 C CA . LEU A 1 152 ? -12.658 -12.048 -3.873 1.00 95.00 152 LEU A CA 1
ATOM 1164 C C . LEU A 1 152 ? -12.200 -13.158 -4.828 1.00 95.00 152 LEU A C 1
ATOM 1166 O O . LEU A 1 152 ? -12.327 -12.996 -6.038 1.00 95.00 152 LEU A O 1
ATOM 1170 N N . GLN A 1 153 ? -11.760 -14.306 -4.297 1.00 93.62 153 GLN A N 1
ATOM 1171 C CA . GLN A 1 153 ? -11.392 -15.479 -5.102 1.00 93.62 153 GLN A CA 1
ATOM 1172 C C . GLN A 1 153 ? -12.565 -15.996 -5.945 1.00 93.62 153 GLN A C 1
ATOM 1174 O O . GLN A 1 153 ? -12.404 -16.232 -7.138 1.00 93.62 153 GLN A O 1
ATOM 1179 N N . ARG A 1 154 ? -13.757 -16.142 -5.346 1.00 94.25 154 ARG A N 1
ATOM 1180 C CA . ARG A 1 154 ? -14.984 -16.562 -6.053 1.00 94.25 154 ARG A CA 1
ATOM 1181 C C . ARG A 1 154 ? -15.420 -15.572 -7.131 1.00 94.25 154 ARG A C 1
ATOM 1183 O O . ARG A 1 154 ? -16.071 -15.970 -8.088 1.00 94.25 154 ARG A O 1
ATOM 1190 N N . SER A 1 155 ? -15.082 -14.300 -6.947 1.00 91.62 155 SER A N 1
ATOM 1191 C CA . SER A 1 155 ? -15.372 -13.220 -7.892 1.00 91.62 155 SER A CA 1
ATOM 1192 C C . SER A 1 155 ? -14.253 -13.014 -8.921 1.00 91.62 155 SER A C 1
ATOM 1194 O O . SER A 1 155 ? -14.316 -12.050 -9.678 1.00 91.62 155 SER A O 1
ATOM 1196 N N . GLU A 1 156 ? -13.227 -13.877 -8.920 1.00 91.38 156 GLU A N 1
ATOM 1197 C CA . GLU A 1 156 ? -12.048 -13.815 -9.798 1.00 91.38 156 GLU A CA 1
ATOM 1198 C C . GLU A 1 156 ? -11.315 -12.461 -9.754 1.00 91.38 156 GLU A C 1
ATOM 1200 O O . GLU A 1 156 ? -10.696 -12.024 -10.725 1.00 91.38 156 GLU A O 1
ATOM 1205 N N . LEU A 1 157 ? -11.366 -11.779 -8.605 1.00 89.88 157 LEU A N 1
ATOM 1206 C CA . LEU A 1 157 ? -10.713 -10.486 -8.430 1.00 89.88 157 LEU A CA 1
ATOM 1207 C C . LEU A 1 157 ? -9.229 -10.678 -8.094 1.00 89.88 157 LEU A C 1
ATOM 1209 O O . LEU A 1 157 ? -8.904 -11.424 -7.166 1.00 89.88 157 LEU A O 1
ATOM 1213 N N . PRO A 1 158 ? -8.309 -9.996 -8.802 1.00 90.31 158 PRO A N 1
ATOM 1214 C CA . PRO A 1 158 ? -6.886 -10.115 -8.528 1.00 90.31 158 PRO A CA 1
ATOM 1215 C C . PRO A 1 158 ? -6.557 -9.495 -7.171 1.00 90.31 158 PRO A C 1
ATOM 1217 O O . PRO A 1 158 ? -6.964 -8.367 -6.880 1.00 90.31 158 PRO A O 1
ATOM 1220 N N . ILE A 1 159 ? -5.773 -10.211 -6.366 1.00 92.19 159 ILE A N 1
ATOM 1221 C CA . ILE A 1 159 ? -5.292 -9.752 -5.062 1.00 92.19 159 ILE A CA 1
ATOM 1222 C C . ILE A 1 159 ? -3.772 -9.653 -5.134 1.00 92.19 159 ILE A C 1
ATOM 1224 O O . ILE A 1 159 ? -3.085 -10.653 -5.323 1.00 92.19 159 ILE A O 1
ATOM 1228 N N . ALA A 1 160 ? -3.249 -8.436 -5.029 1.00 88.19 160 ALA A N 1
ATOM 1229 C CA . ALA A 1 160 ? -1.818 -8.172 -5.086 1.00 88.19 160 ALA A CA 1
ATOM 1230 C C . ALA A 1 160 ? -1.141 -8.438 -3.736 1.00 88.19 160 ALA A C 1
ATOM 1232 O O . ALA A 1 160 ? -0.118 -9.116 -3.693 1.00 88.19 160 ALA A O 1
ATOM 1233 N N . ASP A 1 161 ? -1.696 -7.900 -2.648 1.00 88.69 161 ASP A N 1
ATOM 1234 C CA . ASP A 1 161 ? -1.154 -8.067 -1.296 1.00 88.69 161 ASP A CA 1
ATOM 1235 C C . ASP A 1 161 ? -2.225 -7.783 -0.231 1.00 88.69 161 ASP A C 1
ATOM 1237 O O . ASP A 1 161 ? -3.287 -7.220 -0.532 1.00 88.69 161 ASP A O 1
ATOM 1241 N N . VAL A 1 162 ? -1.917 -8.163 1.010 1.00 92.44 162 VAL A N 1
ATOM 1242 C CA . VAL A 1 162 ? -2.728 -7.903 2.204 1.00 92.44 162 VAL A CA 1
ATOM 1243 C C . VAL A 1 162 ? -1.873 -7.184 3.240 1.00 92.44 162 VAL A C 1
ATOM 1245 O O . VAL A 1 162 ? -0.790 -7.654 3.594 1.00 92.44 162 VAL A O 1
ATOM 1248 N N . ALA A 1 163 ? -2.370 -6.069 3.770 1.00 88.88 163 ALA A N 1
ATOM 1249 C CA . ALA A 1 163 ? -1.674 -5.311 4.800 1.00 88.88 163 ALA A CA 1
ATOM 1250 C C . ALA A 1 163 ? -2.618 -4.835 5.903 1.00 88.88 163 ALA A C 1
ATOM 1252 O O . ALA A 1 163 ? -3.714 -4.334 5.641 1.00 88.88 163 ALA A O 1
ATOM 1253 N N . GLU A 1 164 ? -2.152 -4.918 7.147 1.00 90.06 164 GLU A N 1
ATOM 1254 C CA . GLU A 1 164 ? -2.822 -4.247 8.251 1.00 90.06 164 GLU A CA 1
ATOM 1255 C C . GLU A 1 164 ? -2.586 -2.734 8.169 1.00 90.06 164 GLU A C 1
ATOM 1257 O O . GLU A 1 164 ? -1.456 -2.260 8.005 1.00 90.06 164 GLU A O 1
ATOM 1262 N N . VAL A 1 165 ? -3.664 -1.966 8.292 1.00 84.62 165 VAL A N 1
ATOM 1263 C CA . VAL A 1 165 ? -3.639 -0.503 8.341 1.00 84.62 165 VAL A CA 1
ATOM 1264 C C . VAL A 1 165 ? -4.036 -0.022 9.738 1.00 84.62 165 VAL A C 1
ATOM 1266 O O . VAL A 1 165 ? -4.736 -0.737 10.454 1.00 84.62 165 VAL A O 1
ATOM 1269 N N . PRO A 1 166 ? -3.593 1.179 10.162 1.00 73.25 166 PRO A N 1
ATOM 1270 C CA . PRO A 1 166 ? -3.955 1.716 11.469 1.00 73.25 166 PRO A CA 1
ATOM 1271 C C . PRO A 1 166 ? -5.475 1.696 11.713 1.00 73.25 166 PRO A C 1
ATOM 1273 O O . PRO A 1 166 ? -6.235 1.924 10.766 1.00 73.25 166 PRO A O 1
ATOM 1276 N N . PRO A 1 167 ? -5.908 1.465 12.966 1.00 68.62 167 PRO A N 1
ATOM 1277 C CA . PRO A 1 167 ? -7.315 1.311 13.323 1.00 68.62 167 PRO A CA 1
ATOM 1278 C C . PRO A 1 167 ? -8.139 2.526 12.903 1.00 68.62 167 PRO A C 1
ATOM 1280 O O . PRO A 1 167 ? -7.689 3.664 13.052 1.00 68.62 167 PRO A O 1
ATOM 1283 N N . LEU A 1 168 ? -9.360 2.285 12.417 1.00 66.81 168 LEU A N 1
ATOM 1284 C CA . LEU A 1 168 ? -10.269 3.352 11.995 1.00 66.81 168 LEU A CA 1
ATOM 1285 C C . LEU A 1 168 ? -11.137 3.936 13.128 1.00 66.81 168 LEU A C 1
ATOM 1287 O O . LEU A 1 168 ? -11.707 5.008 12.933 1.00 66.81 168 LEU A O 1
ATOM 1291 N N . GLY A 1 169 ? -11.191 3.315 14.317 1.00 56.16 169 GLY A N 1
ATOM 1292 C CA . GLY A 1 169 ? -11.829 3.860 15.535 1.00 56.16 169 GLY A CA 1
ATOM 1293 C C . GLY A 1 169 ? -11.011 4.975 16.175 1.00 56.16 169 GLY A C 1
ATOM 1294 O O . GLY A 1 169 ? -10.476 4.893 17.282 1.00 56.16 169 GLY A O 1
ATOM 1295 N N . LEU A 1 170 ? -10.884 6.030 15.392 1.00 69.00 170 LEU A N 1
ATOM 1296 C CA . LEU A 1 170 ? -10.136 7.237 15.661 1.00 69.00 170 LEU A CA 1
ATOM 1297 C C . LEU A 1 170 ? -11.028 8.191 16.463 1.00 69.00 170 LEU A C 1
ATOM 1299 O O . LEU A 1 170 ? -12.251 8.047 16.515 1.00 69.00 170 LEU A O 1
ATOM 1303 N N . LEU A 1 171 ? -10.424 9.170 17.128 1.00 73.69 171 LEU A N 1
ATOM 1304 C CA . LEU A 1 171 ? -11.173 10.224 17.796 1.00 73.69 171 LEU A CA 1
ATOM 1305 C C . LEU A 1 171 ? -11.951 11.021 16.749 1.00 73.69 171 LEU A C 1
ATOM 1307 O O . LEU A 1 171 ? -11.348 11.700 15.920 1.00 73.69 171 LEU A O 1
ATOM 1311 N N . TYR A 1 172 ? -13.281 10.950 16.809 1.00 71.19 172 TYR A N 1
ATOM 1312 C CA . TYR A 1 172 ? -14.122 11.830 16.013 1.00 71.19 172 TYR A CA 1
ATOM 1313 C C . TYR A 1 172 ? -13.926 13.273 16.480 1.00 71.19 172 TYR A C 1
ATOM 1315 O O . TYR A 1 172 ? -14.084 13.584 17.662 1.00 71.19 172 TYR A O 1
ATOM 1323 N N . ILE A 1 173 ? -13.580 14.143 15.535 1.00 74.00 173 ILE A N 1
ATOM 1324 C CA . ILE A 1 173 ? -13.496 15.584 15.737 1.00 74.00 173 ILE A CA 1
ATOM 1325 C C . ILE A 1 173 ? -14.379 16.231 14.678 1.00 74.00 173 ILE A C 1
ATOM 1327 O O . ILE A 1 173 ? -14.207 15.992 13.484 1.00 74.00 173 ILE A O 1
ATOM 1331 N N . GLU A 1 174 ? -15.323 17.048 15.128 1.00 72.19 174 GLU A N 1
ATOM 1332 C CA . GLU A 1 174 ? -16.216 17.796 14.249 1.00 72.19 174 GLU A CA 1
ATOM 1333 C C . GLU A 1 174 ? -15.434 18.786 13.369 1.00 72.19 174 GLU A C 1
ATOM 1335 O O . GLU A 1 174 ? -14.386 19.307 13.769 1.00 72.19 174 GLU A O 1
ATOM 1340 N N . GLN A 1 175 ? -15.949 19.089 12.178 1.00 73.56 175 GLN A N 1
ATOM 1341 C CA . GLN A 1 175 ? -15.260 19.937 11.202 1.00 73.56 175 GLN A CA 1
ATOM 1342 C C . GLN A 1 175 ? -15.029 21.367 11.723 1.00 73.56 175 GLN A C 1
ATOM 1344 O O . GLN A 1 175 ? -13.982 21.972 11.467 1.00 73.56 175 GLN A O 1
ATOM 1349 N N . GLU A 1 176 ? -15.973 21.896 12.495 1.00 80.50 176 GLU A N 1
ATOM 1350 C CA . GLU A 1 176 ? -15.916 23.185 13.179 1.00 80.50 176 GLU A CA 1
ATOM 1351 C C . GLU A 1 176 ? -14.791 23.193 14.214 1.00 80.50 176 GLU A C 1
ATOM 1353 O O . GLU A 1 176 ? -14.047 24.167 14.316 1.00 80.50 176 GLU A O 1
ATOM 1358 N N . THR A 1 177 ? -14.609 22.079 14.927 1.00 85.50 177 THR A N 1
ATOM 1359 C CA . THR A 1 177 ? -13.530 21.909 15.904 1.00 85.50 177 THR A CA 1
ATOM 1360 C C . THR A 1 177 ? -12.175 21.783 15.208 1.00 85.50 177 THR A C 1
ATOM 1362 O O . THR A 1 177 ? -11.228 22.463 15.601 1.00 85.50 177 THR A O 1
ATOM 1365 N N . LEU A 1 178 ? -12.071 20.994 14.129 1.00 81.94 178 LEU A N 1
ATOM 1366 C CA . LEU A 1 178 ? -10.856 20.910 13.303 1.00 81.94 178 LEU A CA 1
ATOM 1367 C C . LEU A 1 178 ? -10.437 22.295 12.779 1.00 81.94 178 LEU A C 1
ATOM 1369 O O . LEU A 1 178 ? -9.252 22.645 12.804 1.00 81.94 178 LEU A O 1
ATOM 1373 N N . SER A 1 179 ? -11.420 23.086 12.338 1.00 83.00 179 SER A N 1
ATOM 1374 C CA . SER A 1 179 ? -11.227 24.443 11.818 1.00 83.00 179 SER A CA 1
ATOM 1375 C C . SER A 1 179 ? -10.869 25.440 12.923 1.00 83.00 179 SER A C 1
ATOM 1377 O O . SER A 1 179 ? -9.940 26.229 12.756 1.00 83.00 179 SER A O 1
ATOM 1379 N N . GLY A 1 180 ? -11.555 25.385 14.069 1.00 88.75 180 GLY A N 1
ATOM 1380 C CA . GLY A 1 180 ? -11.311 26.244 15.231 1.00 88.75 180 GLY A CA 1
ATOM 1381 C C . GLY A 1 180 ? -9.946 26.005 15.877 1.00 88.75 180 GLY A C 1
ATOM 1382 O O . GLY A 1 180 ? -9.277 26.958 16.269 1.00 88.75 180 GLY A O 1
ATOM 1383 N N . LEU A 1 181 ? -9.487 24.750 15.904 1.00 90.31 181 LEU A N 1
ATOM 1384 C CA . LEU A 1 181 ? -8.131 24.374 16.320 1.00 90.31 181 LEU A CA 1
ATOM 1385 C C . LEU A 1 181 ? -7.072 24.639 15.240 1.00 90.31 181 LEU A C 1
ATOM 1387 O O . LEU A 1 181 ? -5.881 24.477 15.503 1.00 90.31 181 LEU A O 1
ATOM 1391 N N . GLN A 1 182 ? -7.492 25.016 14.027 1.00 89.75 182 GLN A N 1
ATOM 1392 C CA . GLN A 1 182 ? -6.618 25.259 12.877 1.00 89.75 182 GLN A CA 1
ATOM 1393 C C . GLN A 1 182 ? -5.646 24.098 12.624 1.00 89.75 182 GLN A C 1
ATOM 1395 O O . GLN A 1 182 ? -4.479 24.306 12.278 1.00 89.75 182 GLN A O 1
ATOM 1400 N N . LEU A 1 183 ? -6.115 22.857 12.810 1.00 85.31 183 LEU A N 1
ATOM 1401 C CA . LEU A 1 183 ? -5.267 21.671 12.655 1.00 85.31 183 LEU A CA 1
ATOM 1402 C C . LEU A 1 183 ? -4.761 21.548 11.221 1.00 85.31 183 LEU A C 1
ATOM 1404 O O . LEU A 1 183 ? -3.588 21.240 11.004 1.00 85.31 183 LEU A O 1
ATOM 1408 N N . LEU A 1 184 ? -5.637 21.861 10.267 1.00 81.94 184 LEU A N 1
ATOM 1409 C CA . LEU A 1 184 ? -5.349 21.921 8.845 1.00 81.94 184 LEU A CA 1
ATOM 1410 C C . LEU A 1 184 ? -5.971 23.162 8.238 1.00 81.94 184 LEU A C 1
ATOM 1412 O O . LEU A 1 184 ? -7.038 23.611 8.653 1.00 81.94 184 LEU A O 1
ATOM 1416 N N . ARG A 1 185 ? -5.333 23.672 7.195 1.00 81.06 185 ARG A N 1
ATOM 1417 C CA . ARG A 1 185 ? -5.880 24.756 6.397 1.00 81.06 185 ARG A CA 1
ATOM 1418 C C . ARG A 1 185 ? -5.394 24.595 4.977 1.00 81.06 185 ARG A C 1
ATOM 1420 O O . ARG A 1 185 ? -4.207 24.720 4.713 1.00 81.06 185 ARG A O 1
ATOM 1427 N N . THR A 1 186 ? -6.302 24.322 4.053 1.00 78.50 186 THR A N 1
ATOM 1428 C CA . THR A 1 186 ? -5.958 24.233 2.635 1.00 78.50 186 THR A CA 1
ATOM 1429 C C . THR A 1 186 ? -6.304 25.554 1.967 1.00 78.50 186 THR A C 1
ATOM 1431 O O . THR A 1 186 ? -7.462 25.957 1.938 1.00 78.50 186 THR A O 1
ATOM 1434 N N . GLU A 1 187 ? -5.285 26.250 1.474 1.00 78.94 187 GLU A N 1
ATOM 1435 C CA . GLU A 1 187 ? -5.439 27.497 0.736 1.00 78.94 187 GLU A CA 1
ATOM 1436 C C . GLU A 1 187 ? -5.488 27.194 -0.766 1.00 78.94 187 GLU A C 1
ATOM 1438 O O . GLU A 1 187 ? -4.564 26.556 -1.297 1.00 78.94 187 GLU A O 1
ATOM 1443 N N . PRO A 1 188 ? -6.562 27.615 -1.460 1.00 73.50 188 PRO A N 1
ATOM 1444 C CA . PRO A 1 188 ? -6.668 27.433 -2.896 1.00 73.50 188 PRO A CA 1
ATOM 1445 C C . PRO A 1 188 ? -5.582 28.243 -3.599 1.00 73.50 188 PRO A C 1
ATOM 1447 O O . PRO A 1 188 ? -5.137 29.293 -3.128 1.00 73.50 188 PRO A O 1
ATOM 1450 N N . HIS A 1 189 ? -5.134 27.746 -4.747 1.00 75.31 189 HIS A N 1
ATOM 1451 C CA . HIS A 1 189 ? -4.167 28.485 -5.540 1.00 75.31 189 HIS A CA 1
ATOM 1452 C C . HIS A 1 189 ? -4.818 29.777 -6.077 1.00 75.31 189 HIS A C 1
ATOM 1454 O O . HIS A 1 189 ? -5.974 29.738 -6.493 1.00 75.31 189 HIS A O 1
ATOM 1460 N N . PRO A 1 190 ? -4.105 30.915 -6.164 1.00 74.88 190 PRO A N 1
ATOM 1461 C CA . PRO A 1 190 ? -4.675 32.155 -6.704 1.00 74.88 190 PRO A CA 1
ATOM 1462 C C . PRO A 1 190 ?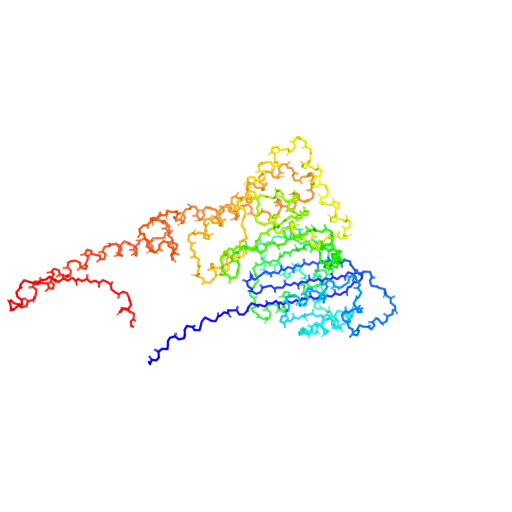 -5.238 32.022 -8.127 1.00 74.88 190 PRO A C 1
ATOM 1464 O O . PRO A 1 190 ? -6.045 32.843 -8.536 1.00 74.88 190 PRO A O 1
ATOM 1467 N N . MET A 1 191 ? -4.812 30.996 -8.872 1.00 70.00 191 MET A N 1
ATOM 1468 C CA . MET A 1 191 ? -5.242 30.682 -10.243 1.00 70.00 191 MET A CA 1
ATOM 1469 C C . MET A 1 191 ? -6.062 29.379 -10.331 1.00 70.00 191 MET A C 1
ATOM 1471 O O . MET A 1 191 ? -6.217 28.824 -11.417 1.00 70.00 191 MET A O 1
ATOM 1475 N N . ASP A 1 192 ? -6.588 28.877 -9.207 1.00 67.88 192 ASP A N 1
ATOM 1476 C CA . ASP A 1 192 ? -7.367 27.625 -9.154 1.00 67.88 192 ASP A CA 1
ATOM 1477 C C . ASP A 1 192 ? -8.614 27.682 -10.055 1.00 67.88 192 ASP A C 1
ATOM 1479 O O . ASP A 1 192 ? -8.957 26.712 -10.721 1.00 67.88 192 ASP A O 1
ATOM 1483 N N . TYR A 1 193 ? -9.214 28.869 -10.201 1.00 71.31 193 TYR A N 1
ATOM 1484 C CA . TYR A 1 193 ? -10.342 29.116 -11.107 1.00 71.31 193 TYR A CA 1
ATOM 1485 C C . TYR A 1 193 ? -10.009 28.915 -12.600 1.00 71.31 193 TYR A C 1
ATOM 1487 O O . TYR A 1 193 ? -10.917 28.770 -13.412 1.00 71.31 193 TYR A O 1
ATOM 1495 N N . GLN A 1 194 ? -8.723 28.905 -12.970 1.00 72.56 194 GLN A N 1
ATOM 1496 C CA . GLN A 1 194 ? -8.248 28.600 -14.327 1.00 72.56 194 GLN A CA 1
ATOM 1497 C C . GLN A 1 194 ? -7.773 27.146 -14.468 1.00 72.56 194 GLN A C 1
ATOM 1499 O O . GLN A 1 194 ? -7.232 26.777 -15.507 1.00 72.56 194 GLN A O 1
ATOM 1504 N N . GLY A 1 195 ? -7.909 26.327 -13.417 1.00 58.12 195 GLY A N 1
ATOM 1505 C CA . GLY A 1 195 ? -7.367 24.967 -13.367 1.00 58.12 195 GLY A CA 1
ATOM 1506 C C . GLY A 1 195 ? -5.836 24.916 -13.309 1.00 58.12 195 GLY A C 1
ATOM 1507 O O . GLY A 1 195 ? -5.243 23.868 -13.567 1.00 58.12 195 GLY A O 1
ATOM 1508 N N . ILE A 1 196 ? -5.175 26.040 -12.997 1.00 55.75 196 ILE A N 1
ATOM 1509 C CA . ILE A 1 196 ? -3.714 26.157 -12.976 1.00 55.75 196 ILE A CA 1
ATOM 1510 C C . ILE A 1 196 ? -3.233 26.352 -11.539 1.00 55.75 196 ILE A C 1
ATOM 1512 O O . ILE A 1 196 ? -3.490 27.364 -10.883 1.00 55.75 196 ILE A O 1
ATOM 1516 N N . GLY A 1 197 ? -2.431 25.394 -11.083 1.00 60.62 197 GLY A N 1
ATOM 1517 C CA . GLY A 1 197 ? -1.814 25.397 -9.763 1.00 60.62 197 GLY A CA 1
ATOM 1518 C C . GLY A 1 197 ? -2.348 24.283 -8.877 1.00 60.62 197 GLY A C 1
ATOM 1519 O O . GLY A 1 197 ? -3.168 23.468 -9.281 1.00 60.62 197 GLY A O 1
ATOM 1520 N N . ARG A 1 198 ? -1.800 24.190 -7.669 1.00 67.31 198 ARG A N 1
ATOM 1521 C CA . ARG A 1 198 ? -2.239 23.220 -6.664 1.00 67.31 198 ARG A CA 1
ATOM 1522 C C . ARG A 1 198 ? -2.503 23.970 -5.379 1.00 67.31 198 ARG A C 1
ATOM 1524 O O . ARG A 1 198 ? -1.672 24.799 -4.992 1.00 67.31 198 ARG A O 1
ATOM 1531 N N . ALA A 1 199 ? -3.620 23.654 -4.734 1.00 73.69 199 ALA A N 1
ATOM 1532 C CA . ALA A 1 199 ? -3.878 24.096 -3.376 1.00 73.69 199 ALA A CA 1
ATOM 1533 C C . ALA A 1 199 ? -2.702 23.695 -2.472 1.00 73.69 199 ALA A C 1
ATOM 1535 O O . ALA A 1 199 ? -2.074 22.644 -2.658 1.00 73.69 199 ALA A O 1
ATOM 1536 N N . LYS A 1 200 ? -2.364 24.565 -1.526 1.00 78.12 200 LYS A N 1
ATOM 1537 C CA . LYS A 1 200 ? -1.260 24.351 -0.588 1.00 78.12 200 LYS A CA 1
ATOM 1538 C C . LYS A 1 200 ? -1.789 24.365 0.831 1.00 78.12 200 LYS A C 1
ATOM 1540 O O . LYS A 1 200 ? -2.870 24.875 1.102 1.00 78.12 200 LYS A O 1
ATOM 1545 N N . GLU A 1 201 ? -1.013 23.790 1.737 1.00 79.56 201 GLU A N 1
ATOM 1546 C CA . GLU A 1 201 ? -1.276 23.981 3.156 1.00 79.56 201 GLU A CA 1
ATOM 1547 C C . GLU A 1 201 ? -0.977 25.446 3.507 1.00 79.56 201 GLU A C 1
ATOM 1549 O O . GLU A 1 201 ? 0.141 25.917 3.292 1.00 79.56 201 GLU A O 1
ATOM 1554 N N . GLY A 1 202 ? -2.001 26.158 3.969 1.00 81.75 202 GLY A N 1
ATOM 1555 C CA . GLY A 1 202 ? -1.908 27.492 4.545 1.00 81.75 202 GLY A CA 1
ATOM 1556 C C . GLY A 1 202 ? -1.386 27.448 5.978 1.00 81.75 202 GLY A C 1
ATOM 1557 O O . GLY A 1 202 ? -0.860 26.437 6.441 1.00 81.75 202 GLY A O 1
ATOM 1558 N N . LEU A 1 203 ? -1.547 28.548 6.712 1.00 84.38 203 LEU A N 1
ATOM 1559 C CA . LEU A 1 203 ? -1.130 28.610 8.116 1.00 84.38 203 LEU A CA 1
ATOM 1560 C C . LEU A 1 203 ? -2.026 27.713 8.988 1.00 84.38 203 LEU A C 1
ATOM 1562 O O . LEU A 1 203 ? -3.189 28.037 9.232 1.00 84.38 203 LEU A O 1
ATOM 1566 N N . SER A 1 204 ? -1.466 26.589 9.437 1.00 89.62 204 SER A N 1
ATOM 1567 C CA . SER A 1 204 ? -2.106 25.573 10.287 1.00 89.62 204 SER A CA 1
ATOM 1568 C C . SER A 1 204 ? -1.105 24.931 11.253 1.00 89.62 204 SER A C 1
ATOM 1570 O O . SER A 1 204 ? 0.111 25.033 11.052 1.00 89.62 204 SER A O 1
ATOM 1572 N N . LEU A 1 205 ? -1.583 24.211 12.274 1.00 91.25 205 LEU A N 1
ATOM 1573 C CA . LEU A 1 205 ? -0.704 23.448 13.168 1.00 91.25 205 LEU A CA 1
ATOM 1574 C C . LEU A 1 205 ? 0.125 22.415 12.387 1.00 91.25 205 LEU A C 1
ATOM 1576 O O . LEU A 1 205 ? 1.328 22.283 12.629 1.00 91.25 205 LEU A O 1
ATOM 1580 N N . LEU A 1 206 ? -0.478 21.739 11.399 1.00 89.44 206 LEU A N 1
ATOM 1581 C CA . LEU A 1 206 ? 0.253 20.822 10.524 1.00 89.44 206 LEU A CA 1
ATOM 1582 C C . LEU A 1 206 ? 1.392 21.534 9.787 1.00 89.44 206 LEU A C 1
ATOM 1584 O O . LEU A 1 206 ? 2.488 20.987 9.719 1.00 89.44 206 LEU A O 1
ATOM 1588 N N . SER A 1 207 ? 1.176 22.749 9.267 1.00 90.12 207 SER A N 1
ATOM 1589 C CA . SER A 1 207 ? 2.216 23.499 8.542 1.00 90.12 207 SER A CA 1
ATOM 1590 C C . SER A 1 207 ? 3.458 23.792 9.402 1.00 90.12 207 SER A C 1
ATOM 1592 O O . SER A 1 207 ? 4.576 23.843 8.887 1.00 90.12 207 SER A O 1
ATOM 1594 N N . VAL A 1 208 ? 3.281 23.932 10.722 1.00 91.38 208 VAL A N 1
ATOM 1595 C CA . VAL A 1 208 ? 4.369 24.174 11.684 1.00 91.38 208 VAL A CA 1
ATOM 1596 C C . VAL A 1 208 ? 5.110 22.875 12.020 1.00 91.38 208 VAL A C 1
ATOM 1598 O O . VAL A 1 208 ? 6.347 22.861 12.099 1.00 91.38 208 VAL A O 1
ATOM 1601 N N . VAL A 1 209 ? 4.354 21.788 12.209 1.00 92.19 209 VAL A N 1
ATOM 1602 C CA . VAL A 1 209 ? 4.852 20.483 12.674 1.00 92.19 209 VAL A CA 1
ATOM 1603 C C . VAL A 1 209 ? 5.421 19.625 11.539 1.00 92.19 209 VAL A C 1
ATOM 1605 O O . VAL A 1 209 ? 6.351 18.851 11.774 1.00 92.19 209 VAL A O 1
ATOM 1608 N N . ASP A 1 210 ? 4.923 19.753 10.306 1.00 93.06 210 ASP A N 1
ATOM 1609 C CA . ASP A 1 210 ? 5.356 18.926 9.177 1.00 93.06 210 ASP A CA 1
ATOM 1610 C C . ASP A 1 210 ? 6.818 19.203 8.789 1.00 93.06 210 ASP A C 1
ATOM 1612 O O . ASP A 1 210 ? 7.152 20.099 8.011 1.00 93.06 210 ASP A O 1
ATOM 1616 N N . ARG A 1 211 ? 7.715 18.364 9.315 1.00 93.19 211 ARG A N 1
ATOM 1617 C CA . ARG A 1 211 ? 9.134 18.270 8.933 1.00 93.19 211 ARG A CA 1
ATOM 1618 C C . ARG A 1 211 ? 9.438 16.966 8.200 1.00 93.19 211 ARG A C 1
ATOM 1620 O O . ARG A 1 211 ? 10.591 16.505 8.193 1.00 93.19 211 ARG A O 1
ATOM 1627 N N . THR A 1 212 ? 8.423 16.336 7.614 1.00 94.31 212 THR A N 1
ATOM 1628 C CA . THR A 1 212 ? 8.584 15.091 6.861 1.00 94.31 212 THR A CA 1
ATOM 1629 C C . THR A 1 212 ? 9.431 15.324 5.608 1.00 94.31 212 THR A C 1
ATOM 1631 O O . THR A 1 212 ? 9.555 16.433 5.088 1.00 94.31 212 THR A O 1
ATOM 1634 N N . CYS A 1 213 ? 10.104 14.270 5.149 1.00 94.31 213 CYS A N 1
ATOM 1635 C CA . CYS A 1 213 ? 11.018 14.334 4.004 1.00 94.31 213 CYS A CA 1
ATOM 1636 C C . CYS A 1 213 ? 10.524 13.540 2.788 1.00 94.31 213 CYS A C 1
ATOM 1638 O O . CYS A 1 213 ? 11.199 13.526 1.758 1.00 94.31 213 CYS A O 1
ATOM 1640 N N . SER A 1 214 ? 9.362 12.894 2.898 1.00 90.25 214 SER A N 1
ATOM 1641 C CA . SER A 1 214 ? 8.759 12.064 1.860 1.00 90.25 214 SER A CA 1
ATOM 1642 C C . SER A 1 214 ? 7.274 12.392 1.714 1.00 90.25 214 SER A C 1
ATOM 1644 O O . SER A 1 214 ? 6.622 12.819 2.666 1.00 90.25 214 SER A O 1
ATOM 1646 N N . VAL A 1 215 ? 6.733 12.180 0.511 1.00 86.12 215 VAL A N 1
ATOM 1647 C CA . VAL A 1 215 ? 5.300 12.388 0.231 1.00 86.12 215 VAL A CA 1
ATOM 1648 C C . VAL A 1 215 ? 4.442 11.438 1.069 1.00 86.12 215 VAL A C 1
ATOM 1650 O O . VAL A 1 215 ? 3.416 11.853 1.597 1.00 86.12 215 VAL A O 1
ATOM 1653 N N . LEU A 1 216 ? 4.912 10.199 1.254 1.00 88.19 216 LEU A N 1
ATOM 1654 C CA . LEU A 1 216 ? 4.293 9.197 2.126 1.00 88.19 216 LEU A CA 1
ATOM 1655 C C . LEU A 1 216 ? 4.199 9.687 3.574 1.00 88.19 216 LEU A C 1
ATOM 1657 O O . LEU A 1 216 ? 3.131 9.640 4.174 1.00 88.19 216 LEU A O 1
ATOM 1661 N N . GLY A 1 217 ? 5.305 10.209 4.117 1.00 90.50 217 GLY A N 1
ATOM 1662 C CA . GLY A 1 217 ? 5.346 10.726 5.482 1.00 90.50 217 GLY A CA 1
ATOM 1663 C C . GLY A 1 217 ? 4.421 11.924 5.671 1.00 90.50 217 GLY A C 1
ATOM 1664 O O . GLY A 1 217 ? 3.700 11.976 6.660 1.00 90.50 217 GLY A O 1
ATOM 1665 N N . ARG A 1 218 ? 4.390 12.855 4.707 1.00 88.62 218 ARG A N 1
ATOM 1666 C CA . ARG A 1 218 ? 3.477 14.007 4.742 1.00 88.62 218 ARG A CA 1
ATOM 1667 C C . ARG A 1 218 ? 2.014 13.575 4.741 1.00 88.62 218 ARG A C 1
ATOM 1669 O O . ARG A 1 218 ? 1.231 14.097 5.529 1.00 88.62 218 ARG A O 1
ATOM 1676 N N . ALA A 1 219 ? 1.651 12.645 3.858 1.00 83.56 219 ALA A N 1
ATOM 1677 C CA . ALA A 1 219 ? 0.291 12.124 3.775 1.00 83.56 219 ALA A CA 1
ATOM 1678 C C . ALA A 1 219 ? -0.121 11.451 5.093 1.00 83.56 219 ALA A C 1
ATOM 1680 O O . ALA A 1 219 ? -1.180 11.767 5.629 1.00 83.56 219 ALA A O 1
ATOM 1681 N N . LEU A 1 220 ? 0.754 10.611 5.657 1.00 85.31 220 LEU A N 1
ATOM 1682 C CA . LEU A 1 220 ? 0.512 9.933 6.930 1.00 85.31 220 LEU A CA 1
ATOM 1683 C C . LEU A 1 220 ? 0.402 10.915 8.106 1.00 85.31 220 LEU A C 1
ATOM 1685 O O . LEU A 1 220 ? -0.501 10.786 8.925 1.00 85.31 220 LEU A O 1
ATOM 1689 N N . LEU A 1 221 ? 1.277 11.922 8.186 1.00 89.31 221 LEU A N 1
ATOM 1690 C CA . LEU A 1 221 ? 1.222 12.925 9.252 1.00 89.31 221 LEU A CA 1
ATOM 1691 C C . LEU A 1 221 ? -0.054 13.768 9.160 1.00 89.31 221 LEU A C 1
ATOM 1693 O O . LEU A 1 221 ? -0.713 13.992 10.171 1.00 89.31 221 LEU A O 1
ATOM 1697 N N . ARG A 1 222 ? -0.440 14.191 7.949 1.00 85.00 222 ARG A N 1
ATOM 1698 C CA . ARG A 1 222 ? -1.723 14.869 7.726 1.00 85.00 222 ARG A CA 1
ATOM 1699 C C . ARG A 1 222 ? -2.892 13.993 8.171 1.00 85.00 222 ARG A C 1
ATOM 1701 O O . ARG A 1 222 ? -3.802 14.493 8.824 1.00 85.00 222 ARG A O 1
ATOM 1708 N N . GLN A 1 223 ? -2.855 12.701 7.845 1.00 81.19 223 GLN A N 1
ATOM 1709 C CA . GLN A 1 223 ? -3.865 11.746 8.289 1.00 81.19 223 GLN A CA 1
ATOM 1710 C C . GLN A 1 223 ? -3.919 11.667 9.818 1.00 81.19 223 GLN A C 1
ATOM 1712 O O . GLN A 1 223 ? -5.005 11.759 10.367 1.00 81.19 223 GLN A O 1
ATOM 1717 N N . TRP A 1 224 ? -2.786 11.577 10.521 1.00 84.50 224 TRP A N 1
ATOM 1718 C CA . TRP A 1 224 ? -2.766 11.539 11.993 1.00 84.50 224 TRP A CA 1
ATOM 1719 C C . TRP A 1 224 ? -3.364 12.789 12.649 1.00 84.50 224 TRP A C 1
ATOM 1721 O O . TRP A 1 224 ? -3.918 12.690 13.738 1.00 84.50 224 TRP A O 1
ATOM 1731 N N . PHE A 1 225 ? -3.264 13.951 11.999 1.00 82.06 225 PHE A N 1
ATOM 1732 C CA . PHE A 1 225 ? -3.891 15.190 12.468 1.00 82.06 225 PHE A CA 1
ATOM 1733 C C . PHE A 1 225 ? -5.411 15.195 12.282 1.00 82.06 225 PHE A C 1
ATOM 1735 O O . PHE A 1 225 ? -6.121 15.729 13.128 1.00 82.06 225 PHE A O 1
ATOM 1742 N N . LEU A 1 226 ? -5.905 14.616 11.183 1.00 75.94 226 LEU A N 1
ATOM 1743 C CA . LEU A 1 226 ? -7.344 14.442 10.943 1.00 75.94 226 LEU A CA 1
ATOM 1744 C C . LEU A 1 226 ? -7.951 13.375 11.837 1.00 75.94 226 LEU A C 1
ATOM 1746 O O . LEU A 1 226 ? -9.111 13.466 12.217 1.00 75.94 226 LEU A O 1
ATOM 1750 N N . LEU A 1 227 ? -7.160 12.343 12.100 1.00 75.62 227 LEU A N 1
ATOM 1751 C CA . LEU A 1 227 ? -7.597 11.082 12.651 1.00 75.62 227 LEU A CA 1
ATOM 1752 C C . LEU A 1 227 ? -6.679 10.712 13.826 1.00 75.62 227 LEU A C 1
ATOM 1754 O O . LEU A 1 227 ? -5.765 9.892 13.667 1.00 75.62 227 LEU A O 1
ATOM 1758 N N . PRO A 1 228 ? -6.859 11.335 15.004 1.00 81.06 228 PRO A N 1
ATOM 1759 C CA . PRO A 1 228 ? -6.085 10.976 16.182 1.00 81.06 228 PRO A CA 1
ATOM 1760 C C . PRO A 1 228 ? -6.469 9.582 16.676 1.00 81.06 228 PRO A C 1
ATOM 1762 O O . PRO A 1 228 ? -7.644 9.224 16.738 1.00 81.06 228 PRO A O 1
ATOM 1765 N N . VAL A 1 229 ? -5.474 8.791 17.063 1.00 79.81 229 VAL A N 1
ATOM 1766 C CA . VAL A 1 229 ? -5.693 7.439 17.591 1.00 79.81 229 VAL A CA 1
ATOM 1767 C C . VAL A 1 229 ? -6.080 7.501 19.069 1.00 79.81 229 VAL A C 1
ATOM 1769 O O . VAL A 1 229 ? -5.516 8.296 19.819 1.00 79.81 229 VAL A O 1
ATOM 1772 N N . ARG A 1 230 ? -7.022 6.645 19.488 1.00 77.56 230 ARG A N 1
ATOM 1773 C CA . ARG A 1 230 ? -7.448 6.486 20.894 1.00 77.56 230 ARG A CA 1
ATOM 1774 C C . ARG A 1 230 ? -6.845 5.262 21.587 1.00 77.56 230 ARG A C 1
ATOM 1776 O O . ARG A 1 230 ? -6.857 5.199 22.810 1.00 77.56 230 ARG A O 1
ATOM 1783 N N . ASP A 1 231 ? -6.331 4.310 20.814 1.00 75.62 231 ASP A N 1
ATOM 1784 C CA . ASP A 1 231 ? -5.675 3.106 21.320 1.00 75.62 231 ASP A CA 1
ATOM 1785 C C . ASP A 1 231 ? -4.375 3.457 22.060 1.00 75.62 231 ASP A C 1
ATOM 1787 O O . ASP A 1 231 ? -3.397 3.934 21.475 1.00 75.62 231 ASP A O 1
ATOM 1791 N N . GLU A 1 232 ? -4.367 3.195 23.365 1.00 82.94 232 GLU A N 1
ATOM 1792 C CA . GLU A 1 232 ? -3.224 3.442 24.237 1.00 82.94 232 GLU A CA 1
ATOM 1793 C C . GLU A 1 232 ? -1.985 2.637 23.814 1.00 82.94 232 GLU A C 1
ATOM 1795 O O . GLU A 1 232 ? -0.860 3.136 23.909 1.00 82.94 232 GLU A O 1
ATOM 1800 N N . SER A 1 233 ? -2.166 1.415 23.309 1.00 81.38 233 SER A N 1
ATOM 1801 C CA . SER A 1 233 ? -1.052 0.564 22.893 1.00 81.38 233 SER A CA 1
ATOM 1802 C C . SER A 1 233 ? -0.342 1.133 21.657 1.00 81.38 233 SER A C 1
ATOM 1804 O O . SER A 1 233 ? 0.889 1.192 21.610 1.00 81.38 233 SER A O 1
ATOM 1806 N N . GLU A 1 234 ? -1.095 1.628 20.672 1.00 81.38 234 GLU A N 1
ATOM 1807 C CA . GLU A 1 234 ? -0.566 2.341 19.506 1.00 81.38 234 GLU A CA 1
ATOM 1808 C C . GLU A 1 234 ? 0.079 3.679 19.893 1.00 81.38 234 GLU A C 1
ATOM 1810 O O . GLU A 1 234 ? 1.160 4.005 19.395 1.00 81.38 234 GLU A O 1
ATOM 1815 N N . LEU A 1 235 ? -0.514 4.434 20.824 1.00 87.62 235 LEU A N 1
ATOM 1816 C CA . LEU A 1 235 ? 0.077 5.683 21.316 1.00 87.62 235 LEU A CA 1
ATOM 1817 C C . LEU A 1 235 ? 1.438 5.449 21.985 1.00 87.62 235 LEU A C 1
ATOM 1819 O O . LEU A 1 235 ? 2.402 6.151 21.664 1.00 87.62 235 LEU A O 1
ATOM 1823 N N . ARG A 1 236 ? 1.550 4.434 22.852 1.00 89.94 236 ARG A N 1
ATOM 1824 C CA . ARG A 1 236 ? 2.821 4.048 23.489 1.00 89.94 236 ARG A CA 1
ATOM 1825 C C . ARG A 1 236 ? 3.864 3.634 22.448 1.00 89.94 236 ARG A C 1
ATOM 1827 O O . ARG A 1 236 ? 4.967 4.175 22.454 1.00 89.94 236 ARG A O 1
ATOM 1834 N N . ARG A 1 237 ? 3.491 2.793 21.473 1.00 86.94 237 ARG A N 1
ATOM 1835 C CA . ARG A 1 237 ? 4.385 2.390 20.367 1.00 86.94 237 ARG A CA 1
ATOM 1836 C C . ARG A 1 237 ? 4.940 3.587 19.590 1.00 86.94 237 ARG A C 1
ATOM 1838 O O . ARG A 1 237 ? 6.123 3.604 19.251 1.00 86.94 237 ARG A O 1
ATOM 1845 N N . ARG A 1 238 ? 4.114 4.601 19.304 1.00 90.62 238 ARG A N 1
ATOM 1846 C CA . ARG A 1 238 ? 4.568 5.838 18.639 1.00 90.62 238 ARG A CA 1
ATOM 1847 C C . ARG A 1 238 ? 5.508 6.647 19.527 1.00 90.62 238 ARG A C 1
ATOM 1849 O O . ARG A 1 238 ? 6.524 7.141 19.036 1.00 90.62 238 ARG A O 1
ATOM 1856 N N . TYR A 1 239 ? 5.185 6.768 20.813 1.00 93.06 239 TYR A N 1
ATOM 1857 C CA . TYR A 1 239 ? 5.991 7.510 21.779 1.00 93.06 239 TYR A CA 1
ATOM 1858 C C . TYR A 1 239 ? 7.388 6.908 21.962 1.00 93.06 239 TYR A C 1
ATOM 1860 O O . TYR A 1 239 ? 8.365 7.655 22.016 1.00 93.06 239 TYR A O 1
ATOM 1868 N N . ASP A 1 240 ? 7.507 5.580 21.976 1.00 92.94 240 ASP A N 1
ATOM 1869 C CA . ASP A 1 240 ? 8.794 4.884 22.083 1.00 92.94 240 ASP A CA 1
ATOM 1870 C C . ASP A 1 240 ? 9.725 5.234 20.914 1.00 92.94 240 ASP A C 1
ATOM 1872 O O . ASP A 1 240 ? 10.900 5.554 21.107 1.00 92.94 240 ASP A O 1
ATOM 1876 N N . VAL A 1 241 ? 9.191 5.240 19.687 1.00 94.56 241 VAL A N 1
ATOM 1877 C CA . VAL A 1 241 ? 9.958 5.590 18.480 1.00 94.56 241 VAL A CA 1
ATOM 1878 C C . VAL A 1 241 ? 10.382 7.060 18.497 1.00 94.56 241 VAL A C 1
ATOM 1880 O O . VAL A 1 241 ? 11.521 7.373 18.145 1.00 94.56 241 VAL A O 1
ATOM 1883 N N . VAL A 1 242 ? 9.494 7.969 18.913 1.00 95.31 242 VAL A N 1
ATOM 1884 C CA . VAL A 1 242 ? 9.831 9.395 19.053 1.00 95.31 242 VAL A CA 1
ATOM 1885 C C . VAL A 1 242 ? 10.927 9.570 20.100 1.00 95.31 242 VAL A C 1
ATOM 1887 O O . VAL A 1 242 ? 11.948 10.190 19.811 1.00 95.31 242 VAL A O 1
ATOM 1890 N N . SER A 1 243 ? 10.756 8.963 21.274 1.00 95.50 243 SER A N 1
ATOM 1891 C CA . SER A 1 243 ? 11.716 9.020 22.376 1.00 95.50 243 SER A CA 1
ATOM 1892 C C . SER A 1 243 ? 13.097 8.530 21.937 1.00 95.50 243 SER A C 1
ATOM 1894 O O . SER A 1 243 ? 14.090 9.226 22.151 1.00 95.50 243 SER A O 1
ATOM 1896 N N . PHE A 1 244 ? 13.167 7.409 21.211 1.00 95.88 244 PHE A N 1
ATOM 1897 C CA . PHE A 1 244 ? 14.413 6.893 20.638 1.00 95.88 244 PHE A CA 1
ATOM 1898 C C . PHE A 1 244 ? 15.126 7.925 19.746 1.00 95.88 244 PHE A C 1
ATOM 1900 O O . PHE A 1 244 ? 16.319 8.176 19.922 1.00 95.88 244 PHE A O 1
ATOM 1907 N N . PHE A 1 245 ? 14.415 8.569 18.813 1.00 96.12 245 PHE A N 1
ATOM 1908 C CA . PHE A 1 245 ? 15.020 9.541 17.890 1.00 96.12 245 PHE A CA 1
ATOM 1909 C C . PHE A 1 245 ? 15.237 10.941 18.482 1.00 96.12 245 PHE A C 1
ATOM 1911 O O . PHE A 1 245 ? 15.929 11.751 17.865 1.00 96.12 245 PHE A O 1
ATOM 1918 N N . THR A 1 246 ? 14.700 11.236 19.670 1.00 96.00 246 THR A N 1
ATOM 1919 C CA . THR A 1 246 ? 15.029 12.474 20.403 1.00 96.00 246 THR A CA 1
ATOM 1920 C C . THR A 1 246 ? 16.376 12.415 21.126 1.00 96.00 246 THR A C 1
ATOM 1922 O O . THR A 1 246 ? 16.941 13.460 21.451 1.00 96.00 246 THR A O 1
ATOM 1925 N N . MET A 1 247 ? 16.932 11.219 21.344 1.00 96.38 247 MET A N 1
ATOM 1926 C CA . MET A 1 247 ? 18.255 11.052 21.949 1.00 96.38 247 MET A CA 1
ATOM 1927 C C . MET A 1 247 ? 19.360 11.486 20.975 1.00 96.38 247 MET A C 1
ATOM 1929 O O . MET A 1 247 ? 19.385 11.062 19.818 1.00 96.38 247 MET A O 1
ATOM 1933 N N . GLN A 1 248 ? 20.308 12.306 21.445 1.00 96.12 248 GLN A N 1
ATOM 1934 C CA . GLN A 1 248 ? 21.367 12.890 20.602 1.00 96.12 248 GLN A CA 1
ATOM 1935 C C . GLN A 1 248 ? 22.233 11.837 19.894 1.00 96.12 248 GLN A C 1
ATOM 1937 O O . GLN A 1 248 ? 22.607 12.020 18.738 1.00 96.12 248 GLN A O 1
ATOM 1942 N N . GLU A 1 249 ? 22.502 10.712 20.554 1.00 96.38 249 GLU A N 1
ATOM 1943 C CA . GLU A 1 249 ? 23.263 9.585 19.999 1.00 96.38 249 GLU A CA 1
ATOM 1944 C C . GLU A 1 249 ? 22.620 8.956 18.750 1.00 96.38 249 GLU A C 1
ATOM 1946 O O . GLU A 1 249 ? 23.322 8.397 17.907 1.00 96.38 249 GLU A O 1
ATOM 1951 N N . ASN A 1 250 ? 21.303 9.104 18.577 1.00 96.19 250 ASN A N 1
ATOM 1952 C CA . ASN A 1 250 ? 20.560 8.561 17.439 1.00 96.19 250 ASN A CA 1
ATOM 1953 C C . ASN A 1 250 ? 20.374 9.582 16.301 1.00 96.19 250 ASN A C 1
ATOM 1955 O O . ASN A 1 250 ? 19.758 9.263 15.279 1.00 96.19 250 ASN A O 1
ATOM 1959 N N . TYR A 1 251 ? 20.921 10.797 16.433 1.00 96.50 251 TYR A N 1
ATOM 1960 C CA . TYR A 1 251 ? 20.750 11.870 15.449 1.00 96.50 251 TYR A CA 1
ATOM 1961 C C . TYR A 1 251 ? 21.313 11.513 14.066 1.00 96.50 251 TYR A C 1
ATOM 1963 O O . TYR A 1 251 ? 20.659 11.756 13.049 1.00 96.50 251 TYR A O 1
ATOM 1971 N N . ASP A 1 252 ? 22.503 10.909 14.002 1.00 97.44 252 ASP A N 1
ATOM 1972 C CA . ASP A 1 252 ? 23.100 10.530 12.717 1.00 97.44 252 ASP A CA 1
ATOM 1973 C C . ASP A 1 252 ? 22.269 9.447 12.011 1.00 97.44 252 ASP A C 1
ATOM 1975 O O . ASP A 1 252 ? 21.929 9.586 10.832 1.00 97.44 252 ASP A O 1
ATOM 1979 N N . LEU A 1 253 ? 21.820 8.429 12.756 1.00 96.81 253 LEU A N 1
ATOM 1980 C CA . LEU A 1 253 ? 20.901 7.407 12.250 1.00 96.81 253 LEU A CA 1
ATOM 1981 C C . LEU A 1 253 ? 19.611 8.039 11.705 1.00 96.81 253 LEU A C 1
ATOM 1983 O O . LEU A 1 253 ? 19.201 7.728 10.585 1.00 96.81 253 LEU A O 1
ATOM 1987 N N . MET A 1 254 ? 19.004 8.973 12.446 1.00 96.38 254 MET A N 1
ATOM 1988 C CA . MET A 1 254 ? 17.831 9.722 11.986 1.00 96.38 254 MET A CA 1
ATOM 1989 C C . MET A 1 254 ? 18.114 10.442 10.659 1.00 96.38 254 MET A C 1
ATOM 1991 O O . MET A 1 254 ? 17.309 10.374 9.729 1.00 96.38 254 MET A O 1
ATOM 1995 N N . MET A 1 255 ? 19.255 11.124 10.534 1.00 97.31 255 MET A N 1
ATOM 1996 C CA . MET A 1 255 ? 19.618 11.849 9.314 1.00 97.31 255 MET A CA 1
ATOM 1997 C C . MET A 1 255 ? 19.832 10.914 8.120 1.00 97.31 255 MET A C 1
ATOM 1999 O O . MET A 1 255 ? 19.391 11.228 7.009 1.00 97.31 255 MET A O 1
ATOM 2003 N N . GLN A 1 256 ? 20.448 9.752 8.332 1.00 97.69 256 GLN A N 1
ATOM 2004 C CA . GLN A 1 256 ? 20.604 8.734 7.294 1.00 97.69 256 GLN A CA 1
ATOM 2005 C C . GLN A 1 256 ? 19.255 8.143 6.861 1.00 97.69 256 GLN A C 1
ATOM 2007 O O . GLN A 1 256 ? 18.986 8.055 5.659 1.00 97.69 256 GLN A O 1
ATOM 2012 N N . LEU A 1 257 ? 18.367 7.833 7.811 1.00 96.88 257 LEU A N 1
ATOM 2013 C CA . LEU A 1 257 ? 17.008 7.368 7.520 1.00 96.88 257 LEU A CA 1
ATOM 2014 C C . LEU A 1 257 ? 16.217 8.413 6.731 1.00 96.88 257 LEU A C 1
ATOM 2016 O O . LEU A 1 257 ? 15.588 8.078 5.731 1.00 96.88 257 LEU A O 1
ATOM 2020 N N . ARG A 1 258 ? 16.305 9.699 7.095 1.00 96.69 258 ARG A N 1
ATOM 2021 C CA . ARG A 1 258 ? 15.653 10.794 6.352 1.00 96.69 258 ARG A CA 1
ATOM 2022 C C . ARG A 1 258 ? 16.127 10.887 4.899 1.00 96.69 258 ARG A C 1
ATOM 2024 O O . ARG A 1 258 ? 15.328 11.199 4.016 1.00 96.69 258 ARG A O 1
ATOM 2031 N N . ARG A 1 259 ? 17.411 10.626 4.624 1.00 96.50 259 ARG A N 1
ATOM 2032 C CA . ARG A 1 259 ? 17.933 10.583 3.245 1.00 96.50 259 ARG A CA 1
ATOM 2033 C C . ARG A 1 259 ? 17.319 9.423 2.460 1.00 96.50 259 ARG A C 1
ATOM 2035 O O . ARG A 1 259 ? 16.856 9.647 1.347 1.00 96.50 259 ARG A O 1
ATOM 2042 N N . ALA A 1 260 ? 17.246 8.234 3.056 1.00 96.00 260 ALA A N 1
ATOM 2043 C CA . ALA A 1 260 ? 16.649 7.061 2.417 1.00 96.00 260 ALA A CA 1
ATOM 2044 C C . ALA A 1 260 ? 15.131 7.222 2.192 1.00 96.00 260 ALA A C 1
ATOM 2046 O O . ALA A 1 260 ? 14.642 7.019 1.082 1.00 96.00 260 ALA A O 1
ATOM 2047 N N . LEU A 1 261 ? 14.396 7.697 3.205 1.00 95.06 261 LEU A N 1
ATOM 2048 C CA . LEU A 1 261 ? 12.946 7.921 3.157 1.00 95.06 261 LEU A CA 1
ATOM 2049 C C . LEU A 1 261 ? 12.522 8.884 2.039 1.00 95.06 261 LEU A C 1
ATOM 2051 O O . LEU A 1 261 ? 11.460 8.706 1.444 1.00 95.06 261 LEU A O 1
ATOM 2055 N N . ARG A 1 262 ? 13.349 9.885 1.707 1.00 94.75 262 ARG A N 1
ATOM 2056 C CA . ARG A 1 262 ? 13.075 10.853 0.626 1.00 94.75 262 ARG A CA 1
ATOM 2057 C C . ARG A 1 262 ? 12.890 10.189 -0.743 1.00 94.75 262 ARG A C 1
ATOM 2059 O O . ARG A 1 262 ? 12.206 10.745 -1.612 1.00 94.75 262 ARG A O 1
ATOM 2066 N N . HIS A 1 263 ? 13.516 9.031 -0.944 1.00 91.56 263 HIS A N 1
ATOM 2067 C CA . HIS A 1 263 ? 13.457 8.283 -2.195 1.00 91.56 263 HIS A CA 1
ATOM 2068 C C . HIS A 1 263 ? 12.222 7.396 -2.316 1.00 91.56 263 HIS A C 1
ATOM 2070 O O . HIS A 1 263 ? 11.885 7.021 -3.435 1.00 91.56 263 HIS A O 1
ATOM 2076 N N . LEU A 1 264 ? 11.518 7.125 -1.214 1.00 91.06 264 LEU A N 1
ATOM 2077 C CA . LEU A 1 264 ? 10.317 6.305 -1.255 1.00 91.06 264 LEU A CA 1
ATOM 2078 C C . LEU A 1 264 ? 9.187 7.016 -2.012 1.00 91.06 264 LEU A C 1
ATOM 2080 O O . LEU A 1 264 ? 8.921 8.217 -1.830 1.00 91.06 264 LEU A O 1
ATOM 2084 N N . ARG A 1 265 ? 8.520 6.253 -2.875 1.00 87.69 265 ARG A N 1
ATOM 2085 C CA . ARG A 1 265 ? 7.342 6.653 -3.646 1.00 87.69 265 ARG A CA 1
ATOM 2086 C C . ARG A 1 265 ? 6.204 5.667 -3.406 1.00 87.69 265 ARG A C 1
ATOM 2088 O O . ARG A 1 265 ? 6.434 4.533 -3.002 1.00 87.69 265 ARG A O 1
ATOM 2095 N N . ILE A 1 266 ? 4.977 6.119 -3.658 1.00 83.12 266 ILE A N 1
ATOM 2096 C CA . ILE A 1 266 ? 3.805 5.239 -3.689 1.00 83.12 266 ILE A CA 1
ATOM 2097 C C . ILE A 1 266 ? 3.953 4.334 -4.912 1.00 83.12 266 ILE A C 1
ATOM 2099 O O . ILE A 1 266 ? 3.946 4.820 -6.044 1.00 83.12 266 ILE A O 1
ATOM 2103 N N . THR A 1 267 ? 4.099 3.033 -4.688 1.00 86.25 267 THR A N 1
ATOM 2104 C CA . THR A 1 267 ? 4.319 2.047 -5.753 1.00 86.25 267 THR A CA 1
ATOM 2105 C C . THR A 1 267 ? 3.023 1.570 -6.399 1.00 86.25 267 THR A C 1
ATOM 2107 O O . THR A 1 267 ? 3.065 1.119 -7.537 1.00 86.25 267 THR A O 1
ATOM 2110 N N . ASN A 1 268 ? 1.863 1.741 -5.754 1.00 81.75 268 ASN A N 1
ATOM 2111 C CA . ASN A 1 268 ? 0.576 1.310 -6.312 1.00 81.75 268 ASN A CA 1
ATOM 2112 C C . ASN A 1 268 ? 0.339 1.894 -7.710 1.00 81.75 268 ASN A C 1
ATOM 2114 O O . ASN A 1 268 ? 0.073 1.152 -8.644 1.00 81.75 268 ASN A O 1
ATOM 2118 N N . SER A 1 269 ? 0.545 3.205 -7.884 1.00 82.75 269 SER A N 1
ATOM 2119 C CA . SER A 1 269 ? 0.405 3.852 -9.197 1.00 82.75 269 SER A CA 1
ATOM 2120 C C . SER A 1 269 ? 1.410 3.322 -10.227 1.00 82.75 269 SER A C 1
ATOM 2122 O O . SER A 1 269 ? 1.062 3.186 -11.398 1.00 82.75 269 SER A O 1
ATOM 2124 N N . ILE A 1 270 ? 2.629 2.978 -9.796 1.00 88.94 270 ILE A N 1
ATOM 2125 C CA . ILE A 1 270 ? 3.646 2.367 -10.661 1.00 88.94 270 ILE A CA 1
ATOM 2126 C C . ILE A 1 270 ? 3.141 1.012 -11.163 1.00 88.94 270 ILE A C 1
ATOM 2128 O O . ILE A 1 270 ? 3.078 0.790 -12.370 1.00 88.94 270 ILE A O 1
ATOM 2132 N N . PHE A 1 271 ? 2.712 0.130 -10.259 1.00 88.19 271 PHE A N 1
ATOM 2133 C CA . PHE A 1 271 ? 2.230 -1.199 -10.627 1.00 88.19 271 PHE A CA 1
ATOM 2134 C C . PHE A 1 271 ? 0.932 -1.160 -11.435 1.00 88.19 271 PHE A C 1
ATOM 2136 O O . PHE A 1 271 ? 0.793 -1.936 -12.375 1.00 88.19 271 PHE A O 1
ATOM 2143 N N . THR A 1 272 ? 0.013 -0.235 -11.144 1.00 82.75 272 THR A N 1
ATOM 2144 C CA . THR A 1 272 ? -1.200 -0.037 -11.951 1.00 82.75 272 THR A CA 1
ATOM 2145 C C . THR A 1 272 ? -0.848 0.348 -13.390 1.00 82.75 272 THR A C 1
ATOM 2147 O O . THR A 1 272 ? -1.385 -0.243 -14.324 1.00 82.75 272 THR A O 1
ATOM 2150 N N . LYS A 1 273 ? 0.102 1.270 -13.599 1.00 85.81 273 LYS A N 1
ATOM 2151 C CA . LYS A 1 273 ? 0.572 1.623 -14.951 1.00 85.81 273 LYS A CA 1
ATOM 2152 C C . LYS A 1 273 ? 1.294 0.473 -15.645 1.00 85.81 273 LYS A C 1
ATOM 2154 O O . LYS A 1 273 ? 1.134 0.305 -16.852 1.00 85.81 273 LYS A O 1
ATOM 2159 N N . ILE A 1 274 ? 2.067 -0.318 -14.899 1.00 87.69 274 ILE A N 1
ATOM 2160 C CA . ILE A 1 274 ? 2.730 -1.511 -15.437 1.00 87.69 274 ILE A CA 1
ATOM 2161 C C . ILE A 1 274 ? 1.683 -2.513 -15.935 1.00 87.69 274 ILE A C 1
ATOM 2163 O O . ILE A 1 274 ? 1.739 -2.896 -17.100 1.00 87.69 274 ILE A O 1
ATOM 2167 N N . ARG A 1 275 ? 0.681 -2.848 -15.108 1.00 84.44 275 ARG A N 1
ATOM 2168 C CA . ARG A 1 275 ? -0.426 -3.751 -15.475 1.00 84.44 275 ARG A CA 1
ATOM 2169 C C . ARG A 1 275 ? -1.228 -3.256 -16.676 1.00 84.44 275 ARG A C 1
ATOM 2171 O O . ARG A 1 275 ? -1.604 -4.055 -17.520 1.00 84.44 275 ARG A O 1
ATOM 2178 N N . ALA A 1 276 ? -1.458 -1.949 -16.767 1.00 83.00 276 ALA A N 1
ATOM 2179 C CA . ALA A 1 276 ? -2.173 -1.338 -17.884 1.00 83.00 276 ALA A CA 1
ATOM 2180 C C . ALA A 1 276 ? -1.317 -1.170 -19.156 1.00 83.00 276 ALA A C 1
ATOM 2182 O O . ALA A 1 276 ? -1.791 -0.568 -20.113 1.00 83.00 276 ALA A O 1
ATOM 2183 N N . ALA A 1 277 ? -0.051 -1.613 -19.157 1.00 84.44 277 ALA A N 1
ATOM 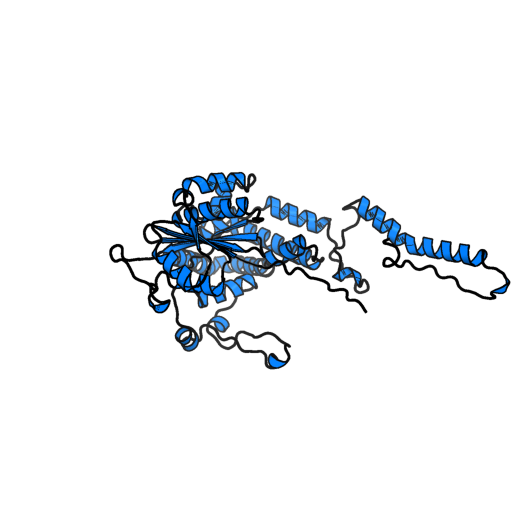2184 C CA . ALA A 1 277 ? 0.918 -1.359 -20.228 1.00 84.44 277 ALA A CA 1
ATOM 2185 C C . ALA A 1 277 ? 1.112 0.141 -20.575 1.00 84.44 277 ALA A C 1
ATOM 2187 O O . ALA A 1 277 ? 1.578 0.481 -21.656 1.00 84.44 277 ALA A O 1
ATOM 2188 N N . LYS A 1 278 ? 0.798 1.049 -19.636 1.00 85.06 278 LYS A N 1
ATOM 2189 C CA . LYS A 1 278 ? 0.932 2.519 -19.753 1.00 85.06 278 LYS A CA 1
ATOM 2190 C C . LYS A 1 278 ? 2.149 3.050 -18.978 1.00 85.06 278 LYS A C 1
ATOM 2192 O O . LYS A 1 278 ? 2.122 4.147 -18.416 1.00 85.06 278 LYS A O 1
ATOM 2197 N N . HIS A 1 279 ? 3.184 2.231 -18.846 1.00 87.38 279 HIS A N 1
ATOM 2198 C CA . HIS A 1 279 ? 4.375 2.519 -18.054 1.00 87.38 279 HIS A CA 1
ATOM 2199 C C . HIS A 1 279 ? 5.499 3.093 -18.924 1.00 87.38 279 HIS A C 1
ATOM 2201 O O . HIS A 1 279 ? 5.615 2.785 -20.104 1.00 87.38 279 HIS A O 1
ATOM 2207 N N . THR A 1 280 ? 6.353 3.914 -18.323 1.00 87.06 280 THR A N 1
ATOM 2208 C CA . THR A 1 280 ? 7.517 4.529 -18.968 1.00 87.06 280 THR A CA 1
ATOM 2209 C C . THR A 1 280 ? 8.772 4.263 -18.145 1.00 87.06 280 THR A C 1
ATOM 2211 O O . THR A 1 280 ? 8.710 3.791 -17.008 1.00 87.06 280 THR A O 1
ATOM 2214 N N . THR A 1 281 ? 9.938 4.637 -18.666 1.00 87.31 281 THR A N 1
ATOM 2215 C CA . THR A 1 281 ? 11.213 4.573 -17.934 1.00 87.31 281 THR A CA 1
ATOM 2216 C C . THR A 1 281 ? 11.162 5.284 -16.567 1.00 87.31 281 THR A C 1
ATOM 2218 O O . THR A 1 281 ? 11.846 4.872 -15.629 1.00 87.31 281 THR A O 1
ATOM 2221 N N . ASN A 1 282 ? 10.309 6.306 -16.400 1.00 87.25 282 ASN A N 1
ATOM 2222 C CA . ASN A 1 282 ? 10.154 7.028 -15.129 1.00 87.25 282 ASN A CA 1
ATOM 2223 C C . ASN A 1 282 ? 9.568 6.157 -14.009 1.00 87.25 282 ASN A C 1
ATOM 2225 O O . ASN A 1 282 ? 9.936 6.325 -12.840 1.00 87.25 282 ASN A O 1
ATOM 2229 N N . GLU A 1 283 ? 8.648 5.250 -14.347 1.00 90.56 283 GLU A N 1
ATOM 2230 C CA . GLU A 1 283 ? 8.075 4.292 -13.405 1.00 90.56 283 GLU A CA 1
ATOM 2231 C C . GLU A 1 283 ? 9.167 3.360 -12.862 1.00 90.56 283 GLU A C 1
ATOM 2233 O O . GLU A 1 283 ? 9.276 3.202 -11.645 1.00 90.56 283 GLU A O 1
ATOM 2238 N N . TYR A 1 284 ? 10.040 2.842 -13.732 1.00 92.12 284 TYR A N 1
ATOM 2239 C CA . TYR A 1 284 ? 11.180 2.005 -13.337 1.00 92.12 284 TYR A CA 1
ATOM 2240 C C . TYR A 1 284 ? 12.236 2.786 -12.549 1.00 92.12 284 TYR A C 1
ATOM 2242 O O . TYR A 1 284 ? 12.741 2.278 -11.551 1.00 92.12 284 TYR A O 1
ATOM 2250 N N . GLU A 1 285 ? 12.529 4.040 -12.922 1.00 91.19 285 GLU A N 1
ATOM 2251 C CA . GLU A 1 285 ? 13.470 4.890 -12.173 1.00 91.19 285 GLU A CA 1
ATOM 2252 C C . GLU A 1 285 ? 12.943 5.131 -10.749 1.00 91.19 285 GLU A C 1
ATOM 2254 O O . GLU A 1 285 ? 13.667 5.017 -9.757 1.00 91.19 285 GLU A O 1
ATOM 2259 N N . SER A 1 286 ? 11.646 5.428 -10.631 1.00 91.88 286 SER A N 1
ATOM 2260 C CA . SER A 1 286 ? 10.977 5.653 -9.348 1.00 91.88 286 SER A CA 1
ATOM 2261 C C . SER A 1 286 ? 10.919 4.384 -8.498 1.00 91.88 286 SER A C 1
ATOM 2263 O O . SER A 1 286 ? 11.142 4.454 -7.284 1.00 91.88 286 SER A O 1
ATOM 2265 N N . LEU A 1 287 ? 10.654 3.232 -9.122 1.00 94.81 287 LEU A N 1
ATOM 2266 C CA . LEU A 1 287 ? 10.647 1.930 -8.464 1.00 94.81 287 LEU A CA 1
ATOM 2267 C C . LEU A 1 287 ? 12.040 1.587 -7.933 1.00 94.81 287 LEU A C 1
ATOM 2269 O O . LEU A 1 287 ? 12.180 1.333 -6.740 1.00 94.81 287 LEU A O 1
ATOM 2273 N N . LEU A 1 288 ? 13.076 1.698 -8.765 1.00 94.94 288 LEU A N 1
ATOM 2274 C CA . LEU A 1 288 ? 14.468 1.443 -8.389 1.00 94.94 288 LEU A CA 1
ATOM 2275 C C . LEU A 1 288 ? 14.915 2.308 -7.203 1.00 94.94 288 LEU A C 1
ATOM 2277 O O . LEU A 1 288 ? 15.508 1.817 -6.241 1.00 94.94 288 LEU A O 1
ATOM 2281 N N . ARG A 1 289 ? 14.596 3.608 -7.231 1.00 94.19 289 ARG A N 1
ATOM 2282 C CA . ARG A 1 289 ? 14.900 4.528 -6.121 1.00 94.19 289 ARG A CA 1
ATOM 2283 C C . ARG A 1 289 ? 14.167 4.145 -4.837 1.00 94.19 289 ARG A C 1
ATOM 2285 O O . ARG A 1 289 ? 14.742 4.270 -3.757 1.00 94.19 289 ARG A O 1
ATOM 2292 N N . THR A 1 290 ? 12.928 3.675 -4.952 1.00 94.94 290 THR A N 1
ATOM 2293 C CA . THR A 1 290 ? 12.121 3.223 -3.812 1.00 94.94 290 THR A CA 1
ATOM 2294 C C . THR A 1 290 ? 12.689 1.936 -3.214 1.00 94.94 290 THR A C 1
ATOM 2296 O O . THR A 1 290 ? 12.923 1.887 -2.010 1.00 94.94 290 THR A O 1
ATOM 2299 N N . VAL A 1 291 ? 12.998 0.943 -4.051 1.00 95.56 291 VAL A N 1
ATOM 2300 C CA . VAL A 1 291 ? 13.604 -0.344 -3.666 1.00 95.56 291 VAL A CA 1
ATOM 2301 C C . VAL A 1 291 ? 14.930 -0.129 -2.935 1.00 95.56 291 VAL A C 1
ATOM 2303 O O . VAL A 1 291 ? 15.094 -0.572 -1.800 1.00 95.56 291 VAL A O 1
ATOM 2306 N N . ARG A 1 292 ? 15.847 0.652 -3.518 1.00 95.44 292 ARG A N 1
ATOM 2307 C CA . ARG A 1 292 ? 17.125 1.005 -2.875 1.00 95.44 292 ARG A CA 1
ATOM 2308 C C . ARG A 1 292 ? 16.934 1.782 -1.571 1.00 95.44 292 ARG A C 1
ATOM 2310 O O . ARG A 1 292 ? 17.706 1.610 -0.629 1.00 95.44 292 ARG A O 1
ATOM 2317 N N . GLY A 1 293 ? 15.904 2.627 -1.502 1.00 95.12 293 GLY A N 1
ATOM 2318 C CA . GLY A 1 293 ? 15.506 3.321 -0.279 1.00 95.12 293 GLY A CA 1
ATOM 2319 C C . GLY A 1 293 ? 15.109 2.349 0.835 1.00 95.12 293 GLY A C 1
ATOM 2320 O O . GLY A 1 293 ? 15.612 2.482 1.950 1.00 95.12 293 GLY A O 1
ATOM 2321 N N . PHE A 1 294 ? 14.271 1.353 0.532 1.00 94.00 294 PHE A N 1
ATOM 2322 C CA . PHE A 1 294 ? 13.878 0.306 1.481 1.00 94.00 294 PHE A CA 1
ATOM 2323 C C . PHE A 1 294 ? 15.068 -0.531 1.947 1.00 94.00 294 PHE A C 1
ATOM 2325 O O . PHE A 1 294 ? 15.272 -0.649 3.153 1.00 94.00 294 PHE A O 1
ATOM 2332 N N . LEU A 1 295 ? 15.901 -1.016 1.019 1.00 95.88 295 LEU A N 1
ATOM 2333 C CA . LEU A 1 295 ? 17.125 -1.758 1.344 1.00 95.88 295 LEU A CA 1
ATOM 2334 C C . LEU A 1 295 ? 18.031 -0.955 2.288 1.00 95.88 295 LEU A C 1
ATOM 2336 O O . LEU A 1 295 ? 18.516 -1.468 3.298 1.00 95.88 295 LEU A O 1
ATOM 2340 N N . ARG A 1 296 ? 18.202 0.350 2.021 1.00 96.75 296 ARG A N 1
ATOM 2341 C CA . ARG A 1 296 ? 18.981 1.226 2.900 1.00 96.75 296 ARG A CA 1
ATOM 2342 C C . ARG A 1 296 ? 18.336 1.367 4.279 1.00 96.75 296 ARG A C 1
ATOM 2344 O O . ARG A 1 296 ? 19.057 1.291 5.268 1.00 96.75 296 ARG A O 1
ATOM 2351 N N . ILE A 1 297 ? 17.019 1.557 4.368 1.00 95.94 297 ILE A N 1
ATOM 2352 C CA . ILE A 1 297 ? 16.304 1.655 5.653 1.00 95.94 297 ILE A CA 1
ATOM 2353 C C . ILE A 1 297 ? 16.468 0.371 6.464 1.00 95.94 297 ILE A C 1
ATOM 2355 O O . ILE A 1 297 ? 16.845 0.453 7.631 1.00 95.94 297 ILE A O 1
ATOM 2359 N N . ALA A 1 298 ? 16.253 -0.791 5.845 1.00 95.19 298 ALA A N 1
ATOM 2360 C CA . ALA A 1 298 ? 16.439 -2.083 6.491 1.00 95.19 298 ALA A CA 1
ATOM 2361 C C . ALA A 1 298 ? 17.868 -2.210 7.027 1.00 95.19 298 ALA A C 1
ATOM 2363 O O . ALA A 1 298 ? 18.042 -2.392 8.227 1.00 95.19 298 ALA A O 1
ATOM 2364 N N . SER A 1 299 ? 18.885 -1.952 6.194 1.00 96.44 299 SER A N 1
ATOM 2365 C CA . SER A 1 299 ? 20.293 -2.026 6.618 1.00 96.44 299 SER A CA 1
ATOM 2366 C C . SER A 1 299 ? 20.639 -1.103 7.797 1.00 96.44 299 SER A C 1
ATOM 2368 O O . SER A 1 299 ? 21.462 -1.457 8.638 1.00 96.44 299 SER A O 1
ATOM 2370 N N . LEU A 1 300 ? 20.005 0.075 7.881 1.00 96.88 300 LEU A N 1
ATOM 2371 C CA . LEU A 1 300 ? 20.216 1.040 8.962 1.00 96.88 300 LEU A CA 1
ATOM 2372 C C . LEU A 1 300 ? 19.519 0.621 10.260 1.00 96.88 300 LEU A C 1
ATOM 2374 O O . LEU A 1 300 ? 20.028 0.904 11.344 1.00 96.88 300 LEU A O 1
ATOM 2378 N N . LEU A 1 301 ? 18.357 -0.028 10.159 1.00 95.94 301 LEU A N 1
ATOM 2379 C CA . LEU A 1 301 ? 17.560 -0.442 11.312 1.00 95.94 301 LEU A CA 1
ATOM 2380 C C . LEU A 1 301 ? 17.928 -1.831 11.834 1.00 95.94 301 LEU A C 1
ATOM 2382 O O . LEU A 1 301 ? 17.748 -2.061 13.025 1.00 95.94 301 LEU A O 1
ATOM 2386 N N . THR A 1 302 ? 18.483 -2.732 11.017 1.00 95.25 302 THR A N 1
ATOM 2387 C CA . THR A 1 302 ? 18.866 -4.093 11.440 1.00 95.25 302 THR A CA 1
ATOM 2388 C C . THR A 1 302 ? 19.714 -4.111 12.721 1.00 95.25 302 THR A C 1
ATOM 2390 O O . THR A 1 302 ? 19.330 -4.817 13.655 1.00 95.25 302 THR A O 1
ATOM 2393 N N . PRO A 1 303 ? 20.783 -3.297 12.874 1.00 95.25 303 PRO A N 1
ATOM 2394 C CA . PRO A 1 303 ? 21.581 -3.279 14.108 1.00 95.25 303 PRO A CA 1
ATOM 2395 C C . PRO A 1 303 ? 20.807 -2.780 15.336 1.00 95.25 303 PRO A C 1
ATOM 2397 O O . PRO A 1 303 ? 21.232 -2.982 16.472 1.00 95.25 303 PRO A O 1
ATOM 2400 N N . ARG A 1 304 ? 19.681 -2.094 15.115 1.00 93.56 304 ARG A N 1
ATOM 2401 C CA . ARG A 1 304 ? 18.839 -1.476 16.142 1.00 93.56 304 ARG A CA 1
ATOM 2402 C C . ARG A 1 304 ? 17.467 -2.144 16.276 1.00 93.56 304 ARG A C 1
ATOM 2404 O O . ARG A 1 304 ? 16.629 -1.648 17.021 1.00 93.56 304 ARG A O 1
ATOM 2411 N N . ALA A 1 305 ? 17.236 -3.273 15.604 1.00 90.62 305 ALA A N 1
ATOM 2412 C CA . ALA A 1 305 ? 15.924 -3.914 15.543 1.00 90.62 305 ALA A CA 1
ATOM 2413 C C . ALA A 1 305 ? 15.364 -4.269 16.933 1.00 90.62 305 ALA A C 1
ATOM 2415 O O . ALA A 1 305 ? 14.164 -4.167 17.157 1.00 90.62 305 ALA A O 1
ATOM 2416 N N . HIS A 1 306 ? 16.234 -4.614 17.886 1.00 90.50 306 HIS A N 1
ATOM 2417 C CA . HIS A 1 306 ? 15.853 -4.986 19.251 1.00 90.50 306 HIS A CA 1
ATOM 2418 C C . HIS A 1 306 ? 15.405 -3.808 20.137 1.00 90.50 306 HIS A C 1
ATOM 2420 O O . HIS A 1 306 ? 14.811 -4.046 21.182 1.00 90.50 306 HIS A O 1
ATOM 2426 N N . PHE A 1 307 ? 15.668 -2.552 19.751 1.00 89.81 307 PHE A N 1
ATOM 2427 C CA . PHE A 1 307 ? 15.296 -1.380 20.560 1.00 89.81 307 PHE A CA 1
ATOM 2428 C C . PHE A 1 307 ? 13.806 -1.038 20.488 1.00 89.81 307 PHE A C 1
ATOM 2430 O O . PHE A 1 307 ? 13.295 -0.350 21.365 1.00 89.81 307 PHE A O 1
ATOM 2437 N N . SER A 1 308 ? 13.107 -1.470 19.436 1.00 88.81 308 SER A N 1
ATOM 2438 C CA . SER A 1 308 ? 11.678 -1.211 19.283 1.00 88.81 308 SER A CA 1
ATOM 2439 C C . SER A 1 308 ? 11.020 -2.310 18.449 1.00 88.81 308 SER A C 1
ATOM 2441 O O . SER A 1 308 ? 11.519 -2.612 17.359 1.00 88.81 308 SER A O 1
ATOM 2443 N N . PRO A 1 309 ? 9.853 -2.836 18.869 1.00 87.31 309 PRO A N 1
ATOM 2444 C CA . PRO A 1 309 ? 9.059 -3.750 18.049 1.00 87.31 309 PRO A CA 1
ATOM 2445 C C . PRO A 1 309 ? 8.763 -3.195 16.648 1.00 87.31 309 PRO A C 1
ATOM 2447 O O . PRO A 1 309 ? 8.693 -3.952 15.684 1.00 87.31 309 PRO A O 1
ATOM 2450 N N . MET A 1 310 ? 8.652 -1.867 16.508 1.00 87.19 310 MET A N 1
ATOM 2451 C CA . MET A 1 310 ? 8.451 -1.212 15.214 1.00 87.19 310 MET A CA 1
ATOM 2452 C C . MET A 1 310 ? 9.649 -1.413 14.276 1.00 87.19 310 MET A C 1
ATOM 2454 O O . MET A 1 310 ? 9.462 -1.693 13.095 1.00 87.19 310 MET A O 1
ATOM 2458 N N . PHE A 1 311 ? 10.880 -1.292 14.779 1.00 92.12 311 PHE A N 1
ATOM 2459 C CA . PHE A 1 311 ? 12.081 -1.484 13.960 1.00 92.12 311 PHE A CA 1
ATOM 2460 C C . PHE A 1 311 ? 12.236 -2.942 13.553 1.00 92.12 311 PHE A C 1
ATOM 2462 O O . PHE A 1 311 ? 12.496 -3.215 12.382 1.00 92.12 311 PHE A O 1
ATOM 2469 N N . LEU A 1 312 ? 12.002 -3.866 14.489 1.00 89.81 312 LEU A N 1
ATOM 2470 C CA . LEU A 1 312 ? 11.968 -5.290 14.184 1.00 89.81 312 LEU A CA 1
ATOM 2471 C C . LEU A 1 312 ? 10.933 -5.599 13.100 1.00 89.81 312 LEU A C 1
ATOM 2473 O O . LEU A 1 312 ? 11.257 -6.306 12.153 1.00 89.81 312 LEU A O 1
ATOM 2477 N N . ARG A 1 313 ? 9.731 -5.018 13.186 1.00 86.75 313 ARG A N 1
ATOM 2478 C CA . ARG A 1 313 ? 8.677 -5.202 12.184 1.00 86.75 313 ARG A CA 1
ATOM 2479 C C . ARG A 1 313 ? 9.103 -4.735 10.792 1.00 86.75 313 ARG A C 1
ATOM 2481 O O . ARG A 1 313 ? 8.875 -5.454 9.830 1.00 86.75 313 ARG A O 1
ATOM 2488 N N . ILE A 1 314 ? 9.740 -3.565 10.678 1.00 89.44 314 ILE A N 1
ATOM 2489 C CA . ILE A 1 314 ? 10.241 -3.041 9.392 1.00 89.44 314 ILE A CA 1
ATOM 2490 C C . ILE A 1 314 ? 11.336 -3.949 8.819 1.00 89.44 314 ILE A C 1
ATOM 2492 O O . ILE A 1 314 ? 11.357 -4.210 7.621 1.00 89.44 314 ILE A O 1
ATOM 2496 N N . VAL A 1 315 ? 12.258 -4.422 9.660 1.00 91.12 315 VAL A N 1
ATOM 2497 C CA . VAL A 1 315 ? 13.359 -5.293 9.222 1.00 91.12 315 VAL A CA 1
ATOM 2498 C C . VAL A 1 315 ? 12.837 -6.673 8.817 1.00 91.12 315 VAL A C 1
ATOM 2500 O O . VAL A 1 315 ? 13.240 -7.183 7.779 1.00 91.12 315 VAL A O 1
ATOM 2503 N N . ALA A 1 316 ? 11.925 -7.255 9.597 1.00 87.12 316 ALA A N 1
ATOM 2504 C CA . ALA A 1 316 ? 11.357 -8.579 9.348 1.00 87.12 316 ALA A CA 1
ATOM 2505 C C . ALA A 1 316 ? 10.420 -8.616 8.132 1.00 87.12 316 ALA A C 1
ATOM 2507 O O . ALA A 1 316 ? 10.338 -9.643 7.467 1.00 87.12 316 ALA A O 1
ATOM 2508 N N . SER A 1 317 ? 9.733 -7.511 7.822 1.00 84.94 317 SER A N 1
ATOM 2509 C CA . SER A 1 317 ? 8.872 -7.421 6.637 1.00 84.94 317 SER A CA 1
ATOM 2510 C C . SER A 1 317 ? 9.641 -7.122 5.346 1.00 84.94 317 SER A C 1
ATOM 2512 O O . SER A 1 317 ? 9.093 -7.269 4.252 1.00 84.94 317 SER A O 1
ATOM 2514 N N . CYS A 1 318 ? 10.909 -6.712 5.447 1.00 86.81 318 CYS A N 1
ATOM 2515 C CA . CYS A 1 318 ? 11.737 -6.374 4.297 1.00 86.81 318 CYS A CA 1
ATOM 2516 C C . CYS A 1 318 ? 12.302 -7.635 3.629 1.00 86.81 318 CYS A C 1
ATOM 2518 O O . CYS A 1 318 ? 13.251 -8.250 4.114 1.00 86.81 318 CYS A O 1
ATOM 2520 N N . GLN A 1 319 ? 11.765 -7.977 2.457 1.00 86.38 319 GLN A N 1
ATOM 2521 C CA . GLN A 1 319 ? 12.235 -9.087 1.623 1.00 86.38 319 GLN A CA 1
ATOM 2522 C C . GLN A 1 319 ? 13.500 -8.693 0.847 1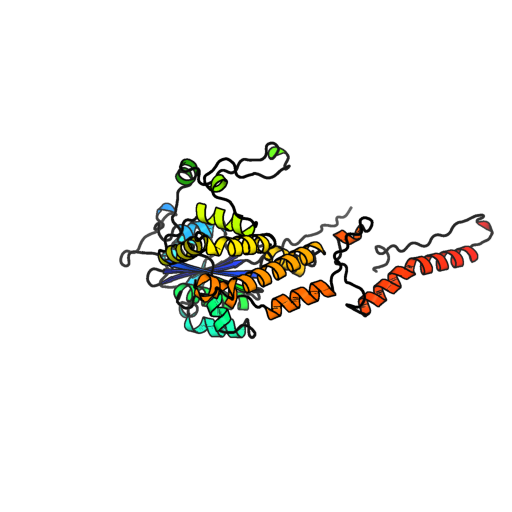.00 86.38 319 GLN A C 1
ATOM 2524 O O . GLN A 1 319 ? 13.478 -8.509 -0.369 1.00 86.38 319 GLN A O 1
ATOM 2529 N N . THR A 1 320 ? 14.613 -8.533 1.569 1.00 90.12 320 THR A N 1
ATOM 2530 C CA . THR A 1 320 ? 15.884 -7.996 1.053 1.00 90.12 320 THR A CA 1
ATOM 2531 C C . THR A 1 320 ? 16.342 -8.689 -0.229 1.00 90.12 320 THR A C 1
ATOM 2533 O O . THR A 1 320 ? 16.607 -8.002 -1.207 1.00 90.12 320 THR A O 1
ATOM 2536 N N . ASN A 1 321 ? 16.332 -10.026 -0.280 1.00 90.88 321 ASN A N 1
ATOM 2537 C CA . ASN A 1 321 ? 16.785 -10.775 -1.460 1.00 90.88 321 ASN A CA 1
ATOM 2538 C C . ASN A 1 321 ? 15.946 -10.465 -2.712 1.00 90.88 321 ASN A C 1
ATOM 2540 O O . ASN A 1 321 ? 16.493 -10.250 -3.789 1.00 90.88 321 ASN A O 1
ATOM 2544 N N . GLN A 1 322 ? 14.618 -10.401 -2.568 1.00 91.50 322 GLN A N 1
ATOM 2545 C CA . GLN A 1 322 ? 13.714 -10.094 -3.683 1.00 91.50 322 GLN A CA 1
ATOM 2546 C C . GLN A 1 322 ? 13.870 -8.638 -4.131 1.00 91.50 322 GLN A C 1
ATOM 2548 O O . GLN A 1 322 ? 13.874 -8.339 -5.321 1.00 91.50 322 GLN A O 1
ATOM 2553 N N . LEU A 1 323 ? 14.039 -7.716 -3.181 1.00 94.06 323 LEU A N 1
ATOM 2554 C CA . LEU A 1 323 ? 14.288 -6.307 -3.474 1.00 94.06 323 LEU A CA 1
ATOM 2555 C C . LEU A 1 323 ? 15.645 -6.094 -4.164 1.00 94.06 323 LEU A C 1
ATOM 2557 O O . LEU A 1 323 ? 15.736 -5.291 -5.091 1.00 94.06 323 LEU A O 1
ATOM 2561 N N . GLU A 1 324 ? 16.689 -6.814 -3.758 1.00 95.69 324 GLU A N 1
ATOM 2562 C CA . GLU A 1 324 ? 17.995 -6.801 -4.424 1.00 95.69 324 GLU A CA 1
ATOM 2563 C C . GLU A 1 324 ? 17.906 -7.358 -5.845 1.00 95.69 324 GLU A C 1
ATOM 2565 O O . GLU A 1 324 ? 18.445 -6.752 -6.772 1.00 95.69 324 GLU A O 1
ATOM 2570 N N . GLU A 1 325 ? 17.166 -8.449 -6.045 1.00 95.81 325 GLU A N 1
ATOM 2571 C CA . GLU A 1 325 ? 16.913 -9.011 -7.369 1.00 95.81 325 GLU A CA 1
ATOM 2572 C C . GLU A 1 325 ? 16.160 -8.030 -8.275 1.00 95.81 325 GLU A C 1
ATOM 2574 O O . GLU A 1 325 ? 16.592 -7.792 -9.403 1.00 95.81 325 GLU A O 1
ATOM 2579 N N . ILE A 1 326 ? 15.098 -7.391 -7.774 1.00 94.81 326 ILE A N 1
ATOM 2580 C CA . ILE A 1 326 ? 14.370 -6.346 -8.508 1.00 94.81 326 ILE A CA 1
ATOM 2581 C C . ILE A 1 326 ? 15.306 -5.186 -8.857 1.00 94.81 326 ILE A C 1
ATOM 2583 O O . ILE A 1 326 ? 15.301 -4.719 -9.997 1.00 94.81 326 ILE A O 1
ATOM 2587 N N . SER A 1 327 ? 16.121 -4.716 -7.901 1.00 95.94 327 SER A N 1
ATOM 2588 C CA . SER A 1 327 ? 17.090 -3.646 -8.163 1.00 95.94 327 SER A CA 1
ATOM 2589 C C . SER A 1 327 ? 18.036 -4.048 -9.285 1.00 95.94 327 SER A C 1
ATOM 2591 O O . SER A 1 327 ? 18.211 -3.270 -10.215 1.00 95.94 327 SER A O 1
ATOM 2593 N N . ARG A 1 328 ? 18.596 -5.261 -9.225 1.00 95.75 328 ARG A N 1
ATOM 2594 C CA . ARG A 1 328 ? 19.527 -5.792 -10.222 1.00 95.75 328 ARG A CA 1
ATOM 2595 C C . ARG A 1 328 ? 18.889 -5.899 -11.606 1.00 95.75 328 ARG A C 1
ATOM 2597 O O . ARG A 1 328 ? 19.456 -5.387 -12.561 1.00 95.75 328 ARG A O 1
ATOM 2604 N N . LEU A 1 329 ? 17.698 -6.491 -11.715 1.00 95.31 329 LEU A N 1
ATOM 2605 C CA . LEU A 1 329 ? 16.994 -6.646 -12.994 1.00 95.31 329 LEU A CA 1
ATOM 2606 C C . LEU A 1 329 ? 16.715 -5.296 -13.659 1.00 95.31 329 LEU A C 1
ATOM 2608 O O . LEU A 1 329 ? 16.912 -5.142 -14.862 1.00 95.31 329 LEU A O 1
ATOM 2612 N N . ILE A 1 330 ? 16.295 -4.298 -12.879 1.00 94.12 330 ILE A N 1
ATOM 2613 C CA . ILE A 1 330 ? 16.072 -2.946 -13.396 1.00 94.12 330 ILE A CA 1
ATOM 2614 C C . ILE A 1 330 ? 17.411 -2.279 -13.757 1.00 94.12 330 ILE A C 1
ATOM 2616 O O . ILE A 1 330 ? 17.528 -1.653 -14.810 1.00 94.12 330 ILE A O 1
ATOM 2620 N N . ASP A 1 331 ? 18.426 -2.421 -12.902 1.00 92.12 331 ASP A N 1
ATOM 2621 C CA . ASP A 1 331 ? 19.757 -1.842 -13.090 1.00 92.12 331 ASP A CA 1
ATOM 2622 C C . ASP A 1 331 ? 20.532 -2.428 -14.257 1.00 92.12 331 ASP A C 1
ATOM 2624 O O . ASP A 1 331 ? 21.371 -1.713 -14.794 1.00 92.12 331 ASP A O 1
ATOM 2628 N N . GLU A 1 332 ? 20.269 -3.669 -14.655 1.00 92.56 332 GLU A N 1
ATOM 2629 C CA . GLU A 1 332 ? 20.873 -4.336 -15.812 1.00 92.56 332 GLU A CA 1
ATOM 2630 C C . GLU A 1 332 ? 20.010 -4.120 -17.064 1.00 92.56 332 GLU A C 1
ATOM 2632 O O . GLU A 1 332 ? 20.528 -3.715 -18.105 1.00 92.56 332 GLU A O 1
ATOM 2637 N N . GLY A 1 333 ? 18.686 -4.254 -16.948 1.00 90.94 333 GLY A N 1
ATOM 2638 C CA . GLY A 1 333 ? 17.777 -4.261 -18.092 1.00 90.94 333 GLY A CA 1
ATOM 2639 C C . GLY A 1 333 ? 17.290 -2.905 -18.585 1.00 90.94 333 GLY A C 1
ATOM 2640 O O . GLY A 1 333 ? 17.076 -2.762 -19.782 1.00 90.94 333 GLY A O 1
ATOM 2641 N N . VAL A 1 334 ? 17.130 -1.887 -17.733 1.00 91.06 334 VAL A N 1
ATOM 2642 C CA . VAL A 1 334 ? 16.477 -0.623 -18.132 1.00 91.06 334 VAL A CA 1
ATOM 2643 C C . VAL A 1 334 ? 17.484 0.511 -18.321 1.00 91.06 334 VAL A C 1
ATOM 2645 O O . VAL A 1 334 ? 18.233 0.876 -17.415 1.00 91.06 334 VAL A O 1
ATOM 2648 N N . SER A 1 335 ? 17.472 1.129 -19.501 1.00 88.12 335 SER A N 1
ATOM 2649 C CA . SER A 1 335 ? 18.241 2.337 -19.795 1.00 88.12 335 SER A CA 1
ATOM 2650 C C . SER A 1 335 ? 17.502 3.586 -19.317 1.00 88.12 335 SER A C 1
ATOM 2652 O O . SER A 1 335 ? 16.405 3.895 -19.775 1.00 88.12 335 SER A O 1
ATOM 2654 N N . PHE A 1 336 ? 18.143 4.353 -18.434 1.00 84.50 336 PHE A N 1
ATOM 2655 C CA . PHE A 1 336 ? 17.639 5.641 -17.937 1.00 84.50 336 PHE A CA 1
ATOM 2656 C C . PHE A 1 336 ? 18.145 6.848 -18.744 1.00 84.50 336 PHE A C 1
ATOM 2658 O O . PHE A 1 336 ? 18.027 7.988 -18.287 1.00 84.50 336 PHE A O 1
ATOM 2665 N N . SER A 1 337 ? 18.741 6.619 -19.922 1.00 73.06 337 SER A N 1
ATOM 2666 C CA . SER A 1 337 ? 19.231 7.703 -20.778 1.00 73.06 337 SER A CA 1
ATOM 2667 C C . SER A 1 337 ? 18.070 8.578 -21.250 1.00 73.06 337 SER A C 1
ATOM 2669 O O . SER A 1 337 ? 17.073 8.086 -21.775 1.00 73.06 337 SER A O 1
ATOM 2671 N N . ARG A 1 338 ? 18.201 9.890 -21.052 1.00 63.78 338 ARG A N 1
ATOM 2672 C CA . ARG A 1 338 ? 17.231 10.888 -21.508 1.00 63.78 338 ARG A CA 1
ATOM 2673 C C . ARG A 1 338 ? 17.746 11.474 -22.806 1.00 63.78 338 ARG A C 1
ATOM 2675 O O . ARG A 1 338 ? 18.348 12.543 -22.781 1.00 63.78 338 ARG A O 1
ATOM 2682 N N . ASP A 1 339 ? 17.557 10.760 -23.908 1.00 58.38 339 ASP A N 1
ATOM 2683 C CA . ASP A 1 339 ? 17.925 11.308 -25.207 1.00 58.38 339 ASP A CA 1
ATOM 2684 C C . ASP A 1 339 ? 16.906 12.400 -25.597 1.00 58.38 339 ASP A C 1
ATOM 2686 O O . ASP A 1 339 ? 15.729 12.083 -25.806 1.00 58.38 339 ASP A O 1
ATOM 2690 N N . PRO A 1 340 ? 17.280 13.696 -25.634 1.00 50.00 340 PRO A N 1
ATOM 2691 C CA . PRO A 1 340 ? 16.318 14.790 -25.783 1.00 50.00 340 PRO A CA 1
ATOM 2692 C C . PRO A 1 340 ? 15.629 14.815 -27.156 1.00 50.00 340 PRO A C 1
ATOM 2694 O O . PRO A 1 340 ? 14.586 15.451 -27.295 1.00 50.00 340 PRO A O 1
ATOM 2697 N N . GLY A 1 341 ? 16.214 14.151 -28.162 1.00 50.47 341 GLY A N 1
ATOM 2698 C CA . GLY A 1 341 ? 15.723 14.118 -29.544 1.00 50.47 341 GLY A CA 1
ATOM 2699 C C . GLY A 1 341 ? 14.730 12.993 -29.854 1.00 50.47 341 GLY A C 1
ATOM 2700 O O . GLY A 1 341 ? 14.030 13.058 -30.862 1.00 50.47 341 GLY A O 1
ATOM 2701 N N . ALA A 1 342 ? 14.617 11.976 -28.995 1.00 54.66 342 ALA A N 1
ATOM 2702 C CA . ALA A 1 342 ? 13.719 10.852 -29.228 1.00 54.66 342 ALA A CA 1
ATOM 2703 C C . ALA A 1 342 ? 12.336 11.149 -28.631 1.00 54.66 342 ALA A C 1
ATOM 2705 O O . ALA A 1 342 ? 12.105 10.939 -27.438 1.00 54.66 342 ALA A O 1
ATOM 2706 N N . ALA A 1 343 ? 11.379 11.583 -29.460 1.00 49.78 343 ALA A N 1
ATOM 2707 C CA . ALA A 1 343 ? 9.964 11.702 -29.075 1.00 49.78 343 ALA A CA 1
ATOM 2708 C C . ALA A 1 343 ? 9.399 10.391 -28.474 1.00 49.78 343 ALA A C 1
ATOM 2710 O O . ALA A 1 343 ? 8.490 10.422 -27.648 1.00 49.78 343 ALA A O 1
ATOM 2711 N N . LEU A 1 344 ? 10.006 9.254 -28.834 1.00 52.12 344 LEU A N 1
ATOM 2712 C CA . LEU A 1 344 ? 9.693 7.902 -28.368 1.00 52.12 344 LEU A CA 1
ATOM 2713 C C . LEU A 1 344 ? 10.116 7.620 -26.912 1.00 52.12 344 LEU A C 1
ATOM 2715 O O . LEU A 1 344 ? 9.533 6.742 -26.280 1.00 52.12 344 LEU A O 1
ATOM 2719 N N . SER A 1 345 ? 11.059 8.387 -26.346 1.00 51.19 345 SER A N 1
ATOM 2720 C CA . SER A 1 345 ? 11.568 8.186 -24.972 1.00 51.19 345 SER A CA 1
ATOM 2721 C C . SER A 1 345 ? 10.532 8.447 -23.874 1.00 51.19 345 SER A C 1
ATOM 2723 O O . SER A 1 345 ? 10.705 8.033 -22.727 1.00 51.19 345 SER A O 1
ATOM 2725 N N . LYS A 1 346 ? 9.434 9.131 -24.218 1.00 54.78 346 LYS A N 1
ATOM 2726 C CA . LYS A 1 346 ? 8.287 9.349 -23.326 1.00 54.78 346 LYS A CA 1
ATOM 2727 C C . LYS A 1 346 ? 7.223 8.257 -23.433 1.00 54.78 346 LYS A C 1
ATOM 2729 O O . LYS A 1 346 ? 6.342 8.223 -22.580 1.00 54.78 346 LYS A O 1
ATOM 2734 N N . THR A 1 347 ? 7.303 7.398 -24.446 1.00 61.53 347 THR A N 1
ATOM 2735 C CA . THR A 1 347 ? 6.242 6.445 -24.797 1.00 61.53 347 THR A CA 1
ATOM 2736 C C . THR A 1 347 ? 6.655 4.999 -24.532 1.00 61.53 347 THR A C 1
ATOM 2738 O O . THR A 1 347 ? 5.798 4.186 -24.204 1.00 61.53 347 THR A O 1
ATOM 2741 N N . TYR A 1 348 ? 7.951 4.679 -24.612 1.00 71.81 348 TYR A N 1
ATOM 2742 C CA . TYR A 1 348 ? 8.454 3.310 -24.471 1.00 71.81 348 TYR A CA 1
ATOM 2743 C C . TYR A 1 348 ? 9.558 3.193 -23.419 1.00 71.81 348 TYR A C 1
ATOM 2745 O O . TYR A 1 348 ? 10.294 4.142 -23.141 1.00 71.81 348 TYR A O 1
ATOM 2753 N N . VAL A 1 349 ? 9.677 2.001 -22.833 1.00 83.69 349 VAL A N 1
ATOM 2754 C CA . VAL A 1 349 ? 10.798 1.644 -21.958 1.00 83.69 349 VAL A CA 1
ATOM 2755 C C . VAL A 1 349 ? 11.979 1.242 -22.827 1.00 83.69 349 VAL A C 1
ATOM 2757 O O . VAL A 1 349 ? 11.872 0.335 -23.649 1.00 83.69 349 VAL A O 1
ATOM 2760 N N . HIS A 1 350 ? 13.118 1.896 -22.626 1.00 83.56 350 HIS A N 1
ATOM 2761 C CA . HIS A 1 350 ? 14.347 1.531 -23.319 1.00 83.56 350 HIS A CA 1
ATOM 2762 C C . HIS A 1 350 ? 15.049 0.406 -22.566 1.00 83.56 350 HIS A C 1
ATOM 2764 O O . HIS A 1 350 ? 15.537 0.607 -21.453 1.00 83.56 350 HIS A O 1
ATOM 2770 N N . ILE A 1 351 ? 15.110 -0.769 -23.184 1.00 88.62 351 ILE A N 1
ATOM 2771 C CA . ILE A 1 351 ? 15.866 -1.910 -22.670 1.00 88.62 351 ILE A CA 1
ATOM 2772 C C . ILE A 1 351 ? 17.326 -1.784 -23.111 1.00 88.62 351 ILE A C 1
ATOM 2774 O O . ILE A 1 351 ? 17.614 -1.287 -24.202 1.00 88.62 351 ILE A O 1
ATOM 2778 N N . ARG A 1 352 ? 18.265 -2.158 -22.240 1.00 89.44 352 ARG A N 1
ATOM 2779 C CA . ARG A 1 352 ? 19.693 -2.129 -22.562 1.00 89.44 352 ARG A CA 1
ATOM 2780 C C . ARG A 1 352 ? 20.062 -3.250 -23.541 1.00 89.44 352 ARG A C 1
ATOM 2782 O O . ARG A 1 352 ? 19.539 -4.355 -23.395 1.00 89.44 352 ARG A O 1
ATOM 2789 N N . PRO A 1 353 ? 21.021 -3.000 -24.452 1.00 87.25 353 PRO A N 1
ATOM 2790 C CA . PRO A 1 353 ? 21.574 -4.049 -25.298 1.00 87.25 353 PRO A CA 1
ATOM 2791 C C . PRO A 1 353 ? 22.135 -5.206 -24.470 1.00 87.25 353 PRO A C 1
ATOM 2793 O O . PRO A 1 353 ? 22.762 -4.982 -23.431 1.00 87.25 353 PRO A O 1
ATOM 2796 N N . GLY A 1 354 ? 21.935 -6.431 -24.942 1.00 88.25 354 GLY A N 1
ATOM 2797 C CA . GLY A 1 354 ? 22.383 -7.660 -24.292 1.00 88.25 354 GLY A CA 1
ATOM 2798 C C . GLY A 1 354 ? 21.436 -8.191 -23.216 1.00 88.25 354 GLY A C 1
ATOM 2799 O O . GLY A 1 354 ? 21.713 -9.250 -22.657 1.00 88.25 354 GLY A O 1
ATOM 2800 N N . PHE A 1 355 ? 20.333 -7.494 -22.917 1.00 89.69 355 PHE A N 1
ATOM 2801 C CA . PHE A 1 355 ? 19.327 -7.980 -21.968 1.00 89.69 355 PHE A CA 1
ATOM 2802 C C . PHE A 1 355 ? 18.330 -8.950 -22.620 1.00 89.69 355 PHE A C 1
ATOM 2804 O O . PHE A 1 355 ? 17.938 -9.932 -21.994 1.00 89.69 355 PHE A O 1
ATOM 2811 N N . ASP A 1 356 ? 17.948 -8.705 -23.878 1.00 90.88 356 ASP A N 1
ATOM 2812 C CA . ASP A 1 356 ? 17.087 -9.597 -24.658 1.00 90.88 356 ASP A CA 1
ATOM 2813 C C . ASP A 1 356 ? 17.590 -9.691 -26.105 1.00 90.88 356 ASP A C 1
ATOM 2815 O O . ASP A 1 356 ? 17.492 -8.744 -26.883 1.00 90.88 356 ASP A O 1
ATOM 2819 N N . ALA A 1 357 ? 18.120 -10.861 -26.470 1.00 92.12 357 ALA A N 1
ATOM 2820 C CA . ALA A 1 357 ? 18.753 -11.073 -27.771 1.00 92.12 357 ALA A CA 1
ATOM 2821 C C . ALA A 1 357 ? 17.785 -10.890 -28.952 1.00 92.12 357 ALA A C 1
ATOM 2823 O O . ALA A 1 357 ? 18.194 -10.457 -30.028 1.00 92.12 357 ALA A O 1
ATOM 2824 N N . LYS A 1 358 ? 16.499 -11.205 -28.760 1.00 91.81 358 LYS A N 1
ATOM 2825 C CA . LYS A 1 358 ? 15.482 -11.064 -29.806 1.00 91.81 358 LYS A CA 1
ATOM 2826 C C . LYS A 1 358 ? 15.126 -9.594 -30.014 1.00 91.81 358 LYS A C 1
ATOM 2828 O O . LYS A 1 358 ? 14.967 -9.155 -31.150 1.00 91.81 358 LYS A O 1
ATOM 2833 N N . LEU A 1 359 ? 15.003 -8.828 -28.935 1.00 87.12 359 LEU A N 1
ATOM 2834 C CA . LEU A 1 359 ? 14.798 -7.388 -28.991 1.00 87.12 359 LEU A CA 1
ATOM 2835 C C . LEU A 1 359 ? 15.998 -6.693 -29.634 1.00 87.12 359 LEU A C 1
ATOM 2837 O O . LEU A 1 359 ? 15.798 -5.790 -30.442 1.00 87.12 359 LEU A O 1
ATOM 2841 N N . ASP A 1 360 ? 17.215 -7.137 -29.325 1.00 88.12 360 ASP A N 1
ATOM 2842 C CA . ASP A 1 360 ? 18.437 -6.611 -29.930 1.00 88.12 360 ASP A CA 1
ATOM 2843 C C . ASP A 1 360 ? 18.467 -6.858 -31.447 1.00 88.12 360 ASP A C 1
ATOM 2845 O O . ASP A 1 360 ? 18.754 -5.937 -32.213 1.00 88.12 360 ASP A O 1
ATOM 2849 N N . GLU A 1 361 ? 18.096 -8.062 -31.899 1.00 91.00 361 GLU A N 1
ATOM 2850 C CA . GLU A 1 361 ? 17.960 -8.393 -33.325 1.00 91.00 361 GLU A CA 1
ATOM 2851 C C . GLU A 1 361 ? 16.916 -7.500 -34.019 1.00 91.00 361 GLU A C 1
ATOM 2853 O O . GLU A 1 361 ? 17.179 -6.927 -35.079 1.00 91.00 361 GLU A O 1
ATOM 2858 N N . LEU A 1 362 ? 15.745 -7.314 -33.400 1.00 86.62 362 LEU A N 1
ATOM 2859 C CA . LEU A 1 362 ? 14.690 -6.445 -33.930 1.00 86.62 362 LEU A CA 1
ATOM 2860 C C . LEU A 1 362 ? 15.128 -4.975 -33.994 1.00 86.62 362 LEU A C 1
ATOM 2862 O O . LEU A 1 362 ? 14.860 -4.299 -34.989 1.00 86.62 362 LEU A O 1
ATOM 2866 N N . CYS A 1 363 ? 15.820 -4.480 -32.964 1.00 83.69 363 CYS A N 1
ATOM 2867 C CA . CYS A 1 363 ? 16.377 -3.129 -32.951 1.00 83.69 363 CYS A CA 1
ATOM 2868 C C . CYS A 1 363 ? 17.435 -2.952 -34.047 1.00 83.69 363 CYS A C 1
ATOM 2870 O O . CYS A 1 363 ? 17.458 -1.913 -34.708 1.00 83.69 363 CYS A O 1
ATOM 2872 N N . ALA A 1 364 ? 18.278 -3.962 -34.280 1.00 85.75 364 ALA A N 1
ATOM 2873 C CA . ALA A 1 364 ? 19.260 -3.946 -35.359 1.00 85.75 364 ALA A CA 1
ATOM 2874 C C . ALA A 1 364 ? 18.571 -3.871 -36.731 1.00 85.75 364 ALA A C 1
ATOM 2876 O O . ALA A 1 364 ? 18.881 -2.978 -37.518 1.00 85.75 364 ALA A O 1
ATOM 2877 N N . HIS A 1 365 ? 17.573 -4.723 -36.994 1.00 83.94 365 HIS A N 1
ATOM 2878 C CA . HIS A 1 365 ? 16.788 -4.670 -38.234 1.00 83.94 365 HIS A CA 1
ATOM 2879 C C . HIS A 1 365 ? 16.110 -3.311 -38.444 1.00 83.94 365 HIS A C 1
ATOM 2881 O O . HIS A 1 365 ? 16.139 -2.779 -39.552 1.00 83.94 365 HIS A O 1
ATOM 2887 N N . PHE A 1 366 ? 15.538 -2.726 -37.387 1.00 80.88 366 PHE A N 1
ATOM 2888 C CA . PHE A 1 366 ? 14.931 -1.399 -37.457 1.00 80.88 366 PHE A CA 1
ATOM 2889 C C . PHE A 1 366 ? 15.964 -0.303 -37.759 1.00 80.88 366 PHE A C 1
ATOM 2891 O O . PHE A 1 366 ? 15.700 0.581 -38.565 1.00 80.88 366 PHE A O 1
ATOM 2898 N N . THR A 1 367 ? 17.158 -0.381 -37.166 1.00 81.81 367 THR A N 1
ATOM 2899 C CA . THR A 1 367 ? 18.236 0.601 -37.388 1.00 81.81 367 THR A CA 1
ATOM 2900 C C . THR A 1 367 ? 18.753 0.562 -38.829 1.00 81.81 367 THR A C 1
ATOM 2902 O O . THR A 1 367 ? 19.046 1.603 -39.407 1.00 81.81 367 THR A O 1
ATOM 2905 N N . HIS A 1 368 ? 18.811 -0.624 -39.441 1.00 84.31 368 HIS A N 1
ATOM 2906 C CA . HIS A 1 368 ? 19.206 -0.791 -40.845 1.00 84.31 368 HIS A CA 1
ATOM 2907 C C . HIS A 1 368 ? 18.085 -0.479 -41.850 1.00 84.31 368 HIS A C 1
ATOM 2909 O O . HIS A 1 368 ? 18.322 -0.489 -43.059 1.00 84.31 368 HIS A O 1
ATOM 2915 N N . LEU A 1 369 ? 16.865 -0.193 -41.387 1.00 84.81 369 LEU A N 1
ATOM 2916 C CA . LEU A 1 369 ? 15.716 0.014 -42.264 1.00 84.81 369 LEU A CA 1
ATOM 2917 C C . LEU A 1 369 ? 15.909 1.215 -43.198 1.00 84.81 369 LEU A C 1
ATOM 2919 O O . LEU A 1 369 ? 15.577 1.118 -44.375 1.00 84.81 369 LEU A O 1
ATOM 2923 N N . ASP A 1 370 ? 16.500 2.310 -42.718 1.00 81.25 370 ASP A N 1
ATOM 2924 C CA . ASP A 1 370 ? 16.750 3.503 -43.538 1.00 81.25 370 ASP A CA 1
ATOM 2925 C C . ASP A 1 370 ? 17.712 3.213 -44.701 1.00 81.25 370 ASP A C 1
ATOM 2927 O O . ASP A 1 370 ? 17.495 3.674 -45.823 1.00 81.25 370 ASP A O 1
ATOM 2931 N N . GLU A 1 371 ? 18.742 2.391 -44.472 1.00 85.12 371 GLU A N 1
ATOM 2932 C CA . GLU A 1 371 ? 19.677 1.954 -4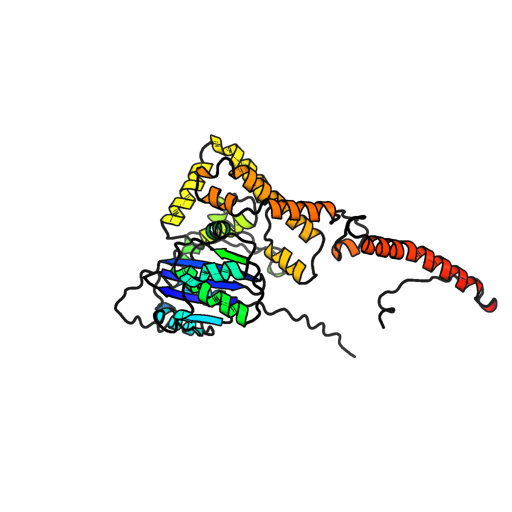5.517 1.00 85.12 371 GLU A CA 1
ATOM 2933 C C . GLU A 1 371 ? 18.971 1.074 -46.555 1.00 85.12 371 GLU A C 1
ATOM 2935 O O . GLU A 1 371 ? 19.175 1.229 -47.762 1.00 85.12 371 GLU A O 1
ATOM 2940 N N . VAL A 1 372 ? 18.098 0.171 -46.097 1.00 85.25 372 VAL A N 1
ATOM 2941 C CA . VAL A 1 372 ? 17.276 -0.672 -46.974 1.00 85.25 372 VAL A CA 1
ATOM 2942 C C . VAL A 1 372 ? 16.343 0.191 -47.824 1.00 85.25 372 VAL A C 1
ATOM 2944 O O . VAL A 1 372 ? 16.309 0.026 -49.043 1.00 85.25 372 VAL A O 1
ATOM 2947 N N . LEU A 1 373 ? 15.635 1.149 -47.222 1.00 87.75 373 LEU A N 1
ATOM 2948 C CA . LEU A 1 373 ? 14.739 2.065 -47.933 1.00 87.75 373 LEU A CA 1
ATOM 2949 C C . LEU A 1 373 ? 15.498 2.937 -48.937 1.00 87.75 373 LEU A C 1
ATOM 2951 O O . LEU A 1 373 ? 15.021 3.135 -50.053 1.00 87.75 373 LEU A O 1
ATOM 2955 N N . ALA A 1 374 ? 16.690 3.419 -48.581 1.00 86.75 374 ALA A N 1
ATOM 2956 C CA . ALA A 1 374 ? 17.541 4.181 -49.489 1.00 86.75 374 ALA A CA 1
ATOM 2957 C C . ALA A 1 374 ? 17.994 3.336 -50.692 1.00 86.75 374 ALA A C 1
ATOM 2959 O O . ALA A 1 374 ? 17.962 3.811 -51.829 1.00 86.75 374 ALA A O 1
ATOM 2960 N N . ASN A 1 375 ? 18.365 2.072 -50.467 1.00 87.25 375 ASN A N 1
ATOM 2961 C CA . ASN A 1 375 ? 18.738 1.147 -51.537 1.00 87.25 375 ASN A CA 1
ATOM 2962 C C . ASN A 1 375 ? 17.557 0.838 -52.467 1.00 87.25 375 ASN A C 1
ATOM 2964 O O . ASN A 1 375 ? 17.722 0.869 -53.687 1.00 87.25 375 ASN A O 1
ATOM 2968 N N . VAL A 1 376 ? 16.364 0.598 -51.913 1.00 87.69 376 VAL A N 1
ATOM 2969 C CA . VAL A 1 376 ? 15.136 0.394 -52.699 1.00 87.69 376 VAL A CA 1
ATOM 2970 C C . VAL A 1 376 ? 14.813 1.645 -53.517 1.00 87.69 376 VAL A C 1
ATOM 2972 O O . VAL A 1 376 ? 14.603 1.543 -54.721 1.00 87.69 376 VAL A O 1
ATOM 2975 N N . ALA A 1 377 ? 14.878 2.837 -52.917 1.00 87.81 377 ALA A N 1
ATOM 2976 C CA . ALA A 1 377 ? 14.642 4.093 -53.627 1.00 87.81 377 ALA A CA 1
ATOM 2977 C C . ALA A 1 377 ? 15.597 4.277 -54.820 1.00 87.81 377 ALA A C 1
ATOM 2979 O O . ALA A 1 377 ? 15.177 4.705 -55.896 1.00 87.81 377 ALA A O 1
ATOM 2980 N N . GLN A 1 378 ? 16.876 3.913 -54.662 1.00 86.25 378 GLN A N 1
ATOM 2981 C CA . GLN A 1 378 ? 17.854 3.954 -55.753 1.00 86.25 378 GLN A CA 1
ATOM 2982 C C . GLN A 1 378 ? 17.575 2.922 -56.850 1.00 86.25 378 GLN A C 1
ATOM 2984 O O . GLN A 1 378 ? 17.798 3.218 -58.025 1.00 86.25 378 GLN A O 1
ATOM 2989 N N . GLN A 1 379 ? 17.133 1.716 -56.490 1.00 86.88 379 GLN A N 1
ATOM 2990 C CA . GLN A 1 379 ? 16.770 0.682 -57.460 1.00 86.88 379 GLN A CA 1
ATOM 2991 C C . GLN A 1 379 ? 15.546 1.104 -58.274 1.00 86.88 379 GLN A C 1
ATOM 2993 O O . GLN A 1 379 ? 15.614 1.117 -59.502 1.00 86.88 379 GLN A O 1
ATOM 2998 N N . GLU A 1 380 ? 14.486 1.550 -57.603 1.00 85.94 380 GLU A N 1
ATOM 2999 C CA . GLU A 1 380 ? 13.264 2.031 -58.249 1.00 85.94 380 GLU A CA 1
ATOM 3000 C C . GLU A 1 380 ? 13.547 3.227 -59.162 1.00 85.94 380 GLU A C 1
ATOM 3002 O O . GLU A 1 380 ? 13.101 3.244 -60.307 1.00 85.94 380 GLU A O 1
ATOM 3007 N N . ALA A 1 381 ? 14.385 4.178 -58.728 1.00 85.25 381 ALA A N 1
ATOM 3008 C CA . ALA A 1 381 ? 14.785 5.323 -59.549 1.00 85.25 381 ALA A CA 1
ATOM 3009 C C . ALA A 1 381 ? 15.454 4.920 -60.877 1.00 85.25 381 ALA A C 1
ATOM 3011 O O . ALA A 1 381 ? 15.272 5.605 -61.883 1.00 85.25 381 ALA A O 1
ATOM 3012 N N . ARG A 1 382 ? 16.209 3.810 -60.910 1.00 82.25 382 ARG A N 1
ATOM 3013 C CA . ARG A 1 382 ? 16.858 3.299 -62.135 1.00 82.25 382 ARG A CA 1
ATOM 3014 C C . ARG A 1 382 ? 15.879 2.621 -63.090 1.00 82.25 382 ARG A C 1
ATOM 3016 O O . ARG A 1 382 ? 16.164 2.543 -64.282 1.00 82.25 382 ARG A O 1
ATOM 3023 N N . CYS A 1 383 ? 14.760 2.121 -62.577 1.00 83.50 383 CYS A N 1
ATOM 3024 C CA . CYS A 1 383 ? 13.726 1.446 -63.355 1.00 83.50 383 CYS A CA 1
ATOM 3025 C C . CYS A 1 383 ? 12.673 2.412 -63.926 1.00 83.50 383 CYS A C 1
ATOM 3027 O O . CYS A 1 383 ? 11.804 1.981 -64.686 1.00 83.50 383 CYS A O 1
ATOM 3029 N N . LEU A 1 384 ? 12.748 3.708 -63.601 1.00 80.62 384 LEU A N 1
ATOM 3030 C CA . LEU A 1 384 ? 11.803 4.705 -64.098 1.00 80.62 384 LEU A CA 1
ATOM 3031 C C . LEU A 1 384 ? 11.998 4.999 -65.599 1.00 80.62 384 LEU A C 1
ATOM 3033 O O . LEU A 1 384 ? 13.133 5.124 -66.065 1.00 80.62 384 LEU A O 1
ATOM 3037 N N . PRO A 1 385 ? 10.909 5.160 -66.377 1.00 80.62 385 PRO A N 1
ATOM 3038 C CA . PRO A 1 385 ? 11.003 5.496 -67.792 1.00 80.62 385 PRO A CA 1
ATOM 3039 C C . PRO A 1 385 ? 11.736 6.830 -68.029 1.00 80.62 385 PRO A C 1
ATOM 3041 O O . PRO A 1 385 ? 11.465 7.811 -67.333 1.00 80.62 385 PRO A O 1
ATOM 3044 N N . PRO A 1 386 ? 12.568 6.943 -69.082 1.00 71.69 386 PRO A N 1
ATOM 3045 C CA . PRO A 1 386 ? 13.339 8.160 -69.377 1.00 71.69 386 PRO A CA 1
ATOM 3046 C C . PRO A 1 386 ? 12.480 9.392 -69.728 1.00 71.69 386 PRO A C 1
ATOM 3048 O O . PRO A 1 386 ? 12.997 10.500 -69.836 1.00 71.69 386 PRO A O 1
ATOM 3051 N N . LEU A 1 387 ? 11.163 9.217 -69.885 1.00 74.56 387 LEU A N 1
ATOM 3052 C CA . LEU A 1 387 ? 10.184 10.274 -70.158 1.00 74.56 387 LEU A CA 1
ATOM 3053 C C . LEU A 1 387 ? 9.924 11.208 -68.960 1.00 74.56 387 LEU A C 1
ATOM 3055 O O . LEU A 1 387 ? 9.288 12.242 -69.145 1.00 74.56 387 LEU A O 1
ATOM 3059 N N . TRP A 1 388 ? 10.375 10.865 -67.747 1.00 68.44 388 TRP A N 1
ATOM 3060 C CA . TRP A 1 388 ? 10.041 11.604 -66.518 1.00 68.44 388 TRP A CA 1
ATOM 3061 C C . TRP A 1 388 ? 11.063 12.676 -66.086 1.00 68.44 388 TRP A C 1
ATOM 3063 O O . TRP A 1 388 ? 10.780 13.448 -65.176 1.00 68.44 388 TRP A O 1
ATOM 3073 N N . GLY A 1 389 ? 12.198 12.833 -66.778 1.00 71.94 389 GLY A N 1
ATOM 3074 C CA . GLY A 1 389 ? 13.187 13.879 -66.463 1.00 71.94 389 GLY A CA 1
ATOM 3075 C C . GLY A 1 389 ? 13.967 13.635 -65.157 1.00 71.94 389 GLY A C 1
ATOM 3076 O O . GLY A 1 389 ? 14.141 12.494 -64.736 1.00 71.94 389 GLY A O 1
ATOM 3077 N N . LEU A 1 390 ? 14.494 14.700 -64.529 1.00 69.31 390 LEU A N 1
ATOM 3078 C CA . LEU A 1 390 ? 15.208 14.623 -63.240 1.00 69.31 390 LEU A CA 1
ATOM 3079 C C . LEU A 1 390 ? 14.205 14.398 -62.093 1.00 69.31 390 LEU A C 1
ATOM 3081 O O . LEU A 1 390 ? 13.585 15.348 -61.619 1.00 69.31 390 LEU A O 1
ATOM 3085 N N . CYS A 1 391 ? 14.065 13.153 -61.635 1.00 71.06 391 CYS A N 1
ATOM 3086 C CA . CYS A 1 391 ? 13.206 12.784 -60.504 1.00 71.06 391 CYS A CA 1
ATOM 3087 C C . CYS A 1 391 ? 14.016 12.277 -59.302 1.00 71.06 391 CYS A C 1
ATOM 3089 O O . CYS A 1 391 ? 15.007 11.568 -59.467 1.00 71.06 391 CYS A O 1
ATOM 3091 N N . SER A 1 392 ? 13.556 12.592 -58.087 1.00 77.88 392 SER A N 1
ATOM 3092 C CA . SER A 1 392 ? 14.055 12.008 -56.836 1.00 77.88 392 SER A CA 1
ATOM 3093 C C . SER A 1 392 ? 13.023 11.037 -56.264 1.00 77.88 392 SER A C 1
ATOM 3095 O O . SER A 1 392 ? 11.908 11.449 -55.942 1.00 77.88 392 SER A O 1
ATOM 3097 N N . VAL A 1 393 ? 13.393 9.766 -56.117 1.00 81.88 393 VAL A N 1
ATOM 3098 C CA . VAL A 1 393 ? 12.565 8.757 -55.442 1.00 81.88 393 VAL A CA 1
ATOM 3099 C C . VAL A 1 393 ? 12.953 8.721 -53.969 1.00 81.88 393 VAL A C 1
ATOM 3101 O O . VAL A 1 393 ? 14.137 8.678 -53.641 1.00 81.88 393 VAL A O 1
ATOM 3104 N N . VAL A 1 394 ? 11.956 8.744 -53.087 1.00 83.75 394 VAL A N 1
ATOM 3105 C CA . VAL A 1 394 ? 12.139 8.609 -51.639 1.00 83.75 394 VAL A CA 1
ATOM 3106 C C . VAL A 1 394 ? 11.222 7.496 -51.156 1.00 83.75 394 VAL A C 1
ATOM 3108 O O . VAL A 1 394 ? 10.013 7.550 -51.377 1.00 83.75 394 VAL A O 1
ATOM 3111 N N . CYS A 1 395 ? 11.793 6.496 -50.493 1.00 83.00 395 CYS A N 1
ATOM 3112 C CA . CYS A 1 395 ? 11.037 5.452 -49.813 1.00 83.00 395 CYS A CA 1
ATOM 3113 C C . CYS A 1 395 ? 10.956 5.797 -48.326 1.00 83.00 395 CYS A C 1
ATOM 3115 O O . CYS A 1 395 ? 11.970 6.104 -47.705 1.00 83.00 395 CYS A O 1
ATOM 3117 N N . VAL A 1 396 ? 9.749 5.757 -47.764 1.00 81.44 396 VAL A N 1
ATOM 3118 C CA . VAL A 1 396 ? 9.499 6.082 -46.356 1.00 81.44 396 VAL A CA 1
ATOM 3119 C C . VAL A 1 396 ? 8.770 4.916 -45.709 1.00 81.44 396 VAL A C 1
ATOM 3121 O O . VAL A 1 396 ? 7.818 4.382 -46.279 1.00 81.44 396 VAL A O 1
ATOM 3124 N N . PHE A 1 397 ? 9.193 4.536 -44.507 1.00 76.88 397 PHE A N 1
ATOM 3125 C CA . PHE A 1 397 ? 8.459 3.585 -43.685 1.00 76.88 397 PHE A CA 1
ATOM 3126 C C . PHE A 1 397 ? 7.278 4.280 -42.996 1.00 76.88 397 PHE A C 1
ATOM 3128 O O . PHE A 1 397 ? 7.463 5.178 -42.176 1.00 76.88 397 PHE A O 1
ATOM 3135 N N . ALA A 1 398 ? 6.056 3.863 -43.336 1.00 74.81 398 ALA A N 1
ATOM 3136 C CA . ALA A 1 398 ? 4.814 4.385 -42.768 1.00 74.81 398 ALA A CA 1
ATOM 3137 C C . ALA A 1 398 ? 4.061 3.267 -42.014 1.00 74.81 398 ALA A C 1
ATOM 3139 O O . ALA A 1 398 ? 3.243 2.566 -42.616 1.00 74.81 398 ALA A O 1
ATOM 3140 N N . PRO A 1 399 ? 4.301 3.079 -40.701 1.00 60.31 399 PRO A N 1
ATOM 3141 C CA . PRO A 1 399 ? 3.768 1.938 -39.948 1.00 60.31 399 PRO A CA 1
ATOM 3142 C C . PRO A 1 399 ? 2.231 1.883 -39.900 1.00 60.31 399 PRO A C 1
ATOM 3144 O O . PRO A 1 399 ? 1.660 0.800 -39.821 1.00 60.31 399 PRO A O 1
ATOM 3147 N N . CYS A 1 400 ? 1.540 3.020 -40.032 1.00 55.22 400 CYS A N 1
ATOM 3148 C CA . CYS A 1 400 ? 0.073 3.078 -40.010 1.00 55.22 400 CYS A CA 1
ATOM 3149 C C . CYS A 1 400 ? -0.606 2.487 -41.263 1.00 55.22 400 CYS A C 1
ATOM 3151 O O . CYS A 1 400 ? -1.822 2.344 -41.269 1.00 55.22 400 CYS A O 1
ATOM 3153 N N . TRP A 1 401 ? 0.150 2.183 -42.324 1.00 49.69 401 TRP A N 1
ATOM 3154 C CA . TRP A 1 401 ? -0.372 1.672 -43.602 1.00 49.69 401 TRP A CA 1
ATOM 3155 C C . TRP A 1 401 ? 0.063 0.222 -43.888 1.00 49.69 401 TRP A C 1
ATOM 3157 O O . TRP A 1 401 ? -0.287 -0.323 -44.929 1.00 49.69 401 TRP A O 1
ATOM 3167 N N . GLY A 1 402 ? 0.817 -0.400 -42.971 1.00 43.38 402 GLY A N 1
ATOM 3168 C CA . GLY A 1 402 ? 1.352 -1.763 -43.099 1.00 43.38 402 GLY A CA 1
ATOM 3169 C C . GLY A 1 402 ? 0.709 -2.810 -42.182 1.00 43.38 402 GLY A C 1
ATOM 3170 O O . GLY A 1 402 ? 1.155 -3.952 -42.183 1.00 43.38 402 GLY A O 1
ATOM 3171 N N . MET A 1 403 ? -0.309 -2.443 -41.396 1.00 33.06 403 MET A N 1
ATOM 3172 C CA . MET A 1 403 ? -1.130 -3.397 -40.642 1.00 33.06 403 MET A CA 1
ATOM 3173 C C . MET A 1 403 ? -2.473 -3.576 -41.353 1.00 33.06 403 MET A C 1
ATOM 3175 O O . MET A 1 403 ? -3.434 -2.863 -41.068 1.00 33.06 403 MET A O 1
ATOM 3179 N N . SER A 1 404 ? -2.506 -4.505 -42.305 1.00 33.38 404 SER A N 1
ATOM 3180 C CA . SER A 1 404 ? -3.730 -5.133 -42.813 1.00 33.38 404 SER A CA 1
ATOM 3181 C C . SER A 1 404 ? -3.741 -6.596 -42.416 1.00 33.38 404 SER A C 1
ATOM 3183 O O . SER A 1 404 ? -2.699 -7.238 -42.693 1.00 33.38 404 SER A O 1
#

Foldseek 3Di:
DDDDPPPPPPVPWFKEKEWEDDPQKIKIWMATLLLLEIEIEMFGHPDDPDDPQDDPALVSQDLQCNLVLVCCLVRVHQEYEYAQDRGVSSVNSNVNSVHHYDHDHQVLLALVCQVVLCCVVCVPADPLLVCLFDPSPRSNNSSRVSNPSVVCVVVVRRHDYYGYDYHSSFRDDDPVRCVVQQQWDWAADPCVVVVDDDTDTDDGPLVVVPPALAPVSSVVSSVCSNTPHPDPVVVVQVVLVVVVCVDPVCVVLVVQLSVLRNLADDLSVLVSCVVVVNHALVSLVSLLSNLVSLLSLLVSLVVVLVSHVNSVSSNSNDPNVVSVVSNVCSVQFFDPDCPVPDPCNNGDTDTDPPSDPVVNVVVVCVVCVQVVQVVVQVVVVVVDDPVPPDDGGGGDDDPVVPDD

pLDDT: mean 84.37, std 14.16, range [27.48, 98.12]

Organism: Trypanosoma cruzi (NCBI:txid5693)

Sequence (404 aa):
MSGICDTEEEIATYEVVSLLVFHHEVGLASYDSATCQVSCSESAAALNRGEEMFIGTLMDVPGDIVWVAQFLLSKKPKVVLIPSGGSQILIDVANLCGVNVVLTAPREFDEGRIWDLLGVLWANVTRLEWHSRICPHHHVMLMALSALLPYLQRSELPIADVAEVPPLGLLYIEQETLSGLQLLRTEPHPMDYQGIGRAKEGLSLLSVVDRTCSVLGRALLRQWFLLPVRDESELRRRYDVVSFFTMQENYDLMMQLRRALRHLRITNSIFTKIRAAKHTTNEYESLLRTVRGFLRIASLLTPRAHFSPMFLRIVASCQTNQLEEISRLIDEGVSFSRDPGAALSKTYVHIRPGFDAKLDELCAHFTHLDEVLANVAQQEARCLPPLWGLCSVVCVFAPCWGMS

Radius of gyration: 28.1 Å; chains: 1; bounding box: 56×54×97 Å